Protein AF-A0A6N2KSU6-F1 (afdb_monomer_lite)

Organism: Salix viminalis (NCBI:txid40686)

Sequence (439 aa):
MDQQAALVNHYRCDRRKLLEFLLSSGLIKELRTPSGPTNSLSNLDFDSISADYIINCVESGGVVDVTEATCKYSDESAYPVTIHSQTRSSYFLVSDPESAGSPPRRAPPPLYAKQAVDASCSSSQVDSVFVEKAAASGDDCGPGYEPATNSPPRPLGNSEFPFPSLGLPSLKTGLSDDDLRESAYELLLASMFFSGVEANSVEDRRKEKTSKFLSGLKSKRDKMQSQSQFVGRKSELMDTVRVQMQISEAMDACTRRNLMQLAARKMSGQIDLTHIALGLLNGTFKSDFPNERSYMQWKSRQANILEELLCSATDTTTEHLTIRNYVAKIRDEKEWDTVMSASERVAVVASIRQVAVKLSSLPTQFGIQGETFYWTAIYHVNIRLYQKLLFGLFDVLDEDQLIEEADEVLQLIKLTWSTLGVTEKMHDALYGWVLFQQT

pLDDT: mean 72.58, std 22.6, range [23.14, 97.56]

Secondary structure (DSSP, 8-state):
-HHHHHHHHHHHHHHHHHHHHHHHTT--SEEEETTEE----TT--GGGS-HHHHHHHHHHTSEEEHHHHHHHHHHHHHS-EEEE-SS-EEEE----TTTSPPPP-PPPPP----------------------------------------PPPP---S-SS------PPPPSS---HHHHHHHHHHHHHHHHHHTTSSTTTTHHHHHTTT--S-------SHHHHHHHHHHHHHHHHHHHHHHHTT--HHHHHHHHHHHHHHHHT---S---HHHHHHHHHHH--GGGSSSHHHHHHHHHHHHHHHHHHHHHH---HHHHHHHHHHHHHHH-HIIIIIIS-HHHHHHHHHHHHHHHHHHHTSPPSS--TT--HHHHHTHHHHHHHHHHHHHTTEETTEEEEE-TTHHHHHHHHGGGHHHHT--HHHHHHHHHHHHHHH-

InterPro domains:
  IPR008528 Protein unc-13 homologue [PTHR31280] (16-438)

Radius of gyration: 34.03 Å; chains: 1; bounding box: 92×78×72 Å

Structure (mmCIF, N/CA/C/O backbone):
data_AF-A0A6N2KSU6-F1
#
_entry.id   AF-A0A6N2KSU6-F1
#
loop_
_atom_site.group_PDB
_atom_site.id
_atom_site.type_symbol
_atom_site.label_atom_id
_atom_site.label_alt_id
_atom_site.label_comp_id
_atom_site.label_asym_id
_atom_site.label_entity_id
_atom_site.label_seq_id
_atom_site.pdbx_PDB_ins_code
_atom_site.Cartn_x
_atom_site.Cartn_y
_atom_site.Cartn_z
_atom_site.occupancy
_atom_site.B_iso_or_equiv
_atom_site.auth_seq_id
_atom_site.auth_comp_id
_atom_site.auth_asym_id
_atom_site.auth_atom_id
_atom_site.pdbx_PDB_model_num
ATOM 1 N N . MET A 1 1 ? -28.774 -39.267 -5.622 1.00 45.94 1 MET A N 1
ATOM 2 C CA . MET A 1 1 ? -30.240 -39.084 -5.451 1.00 45.94 1 MET A CA 1
ATOM 3 C C . MET A 1 1 ? -30.898 -40.180 -4.609 1.00 45.94 1 MET A C 1
ATOM 5 O O . MET A 1 1 ? -31.450 -39.838 -3.571 1.00 45.94 1 MET A O 1
ATOM 9 N N . ASP A 1 2 ? -30.814 -41.468 -4.967 1.00 49.03 2 ASP A N 1
ATOM 10 C CA . ASP A 1 2 ? -31.544 -42.536 -4.239 1.00 49.03 2 ASP A CA 1
ATOM 11 C C . ASP A 1 2 ? -31.140 -42.690 -2.760 1.00 49.03 2 ASP A C 1
ATOM 13 O O . ASP A 1 2 ? -31.975 -42.965 -1.899 1.00 49.03 2 ASP A O 1
ATOM 17 N N . GLN A 1 3 ? -29.870 -42.442 -2.437 1.00 50.12 3 GLN A N 1
ATOM 18 C CA . GLN A 1 3 ? -29.336 -42.594 -1.080 1.00 50.12 3 GLN A CA 1
ATOM 19 C C . GLN A 1 3 ? -29.749 -41.445 -0.137 1.00 50.12 3 GLN A C 1
ATOM 21 O O . GLN A 1 3 ? -29.985 -41.673 1.047 1.00 50.12 3 GLN A O 1
ATOM 26 N N . GLN A 1 4 ? -29.922 -40.227 -0.665 1.00 49.03 4 GLN A N 1
ATOM 27 C CA . GLN A 1 4 ? -30.378 -39.048 0.087 1.00 49.03 4 GLN A CA 1
ATOM 28 C C . GLN A 1 4 ? -31.886 -39.115 0.366 1.00 49.03 4 GLN A C 1
ATOM 30 O O . GLN A 1 4 ? -32.322 -38.849 1.486 1.00 49.03 4 GLN A O 1
ATOM 35 N N . ALA A 1 5 ? -32.676 -39.575 -0.613 1.00 55.94 5 ALA A N 1
ATOM 36 C CA . ALA A 1 5 ? -34.091 -39.875 -0.410 1.00 55.94 5 ALA A CA 1
ATOM 37 C C . ALA A 1 5 ? -34.287 -40.967 0.658 1.00 55.94 5 ALA A C 1
ATOM 39 O O . ALA A 1 5 ? -35.180 -40.853 1.496 1.00 55.94 5 ALA A O 1
ATOM 40 N N . ALA A 1 6 ? -33.425 -41.990 0.686 1.00 62.75 6 ALA A N 1
ATOM 41 C CA . ALA A 1 6 ? -33.467 -43.034 1.709 1.00 62.75 6 ALA A CA 1
ATOM 42 C C . ALA A 1 6 ? -33.189 -42.492 3.123 1.00 62.75 6 ALA A C 1
ATOM 44 O O . ALA A 1 6 ? -33.878 -42.874 4.067 1.00 62.75 6 ALA A O 1
ATOM 45 N N . LEU A 1 7 ? -32.231 -41.573 3.266 1.00 62.19 7 LEU A N 1
ATOM 46 C CA . LEU A 1 7 ? -31.829 -41.005 4.557 1.00 62.19 7 LEU A CA 1
ATOM 47 C C . LEU A 1 7 ? -32.894 -40.050 5.126 1.00 62.19 7 LEU A C 1
ATOM 49 O O . LEU A 1 7 ? -33.272 -40.165 6.291 1.00 62.19 7 LEU A O 1
ATOM 53 N N . VAL A 1 8 ? -33.467 -39.181 4.286 1.00 63.50 8 VAL A N 1
ATOM 54 C CA . VAL A 1 8 ? -34.602 -38.318 4.668 1.00 63.50 8 VAL A CA 1
ATOM 55 C C . VAL A 1 8 ? -35.825 -39.159 5.037 1.00 63.50 8 VAL A C 1
ATOM 57 O O . VAL A 1 8 ? -36.484 -38.891 6.043 1.00 63.50 8 VAL A O 1
ATOM 60 N N . ASN A 1 9 ? -36.109 -40.218 4.276 1.00 68.19 9 ASN A N 1
ATOM 61 C CA . ASN A 1 9 ? -37.201 -41.132 4.600 1.00 68.19 9 ASN A CA 1
ATOM 62 C C . ASN A 1 9 ? -36.947 -41.892 5.908 1.00 68.19 9 ASN A C 1
ATOM 64 O O . ASN A 1 9 ? -37.893 -42.098 6.666 1.00 68.19 9 ASN A O 1
ATOM 68 N N . HIS A 1 10 ? -35.698 -42.247 6.220 1.00 72.38 10 HIS A N 1
ATOM 69 C CA . HIS A 1 10 ? -35.342 -42.885 7.486 1.00 72.38 10 HIS A CA 1
ATOM 70 C C . HIS A 1 10 ? -35.609 -41.955 8.675 1.00 72.38 10 HIS A C 1
ATOM 72 O O . HIS A 1 10 ? -36.308 -42.344 9.608 1.00 72.38 10 HIS A O 1
ATOM 78 N N . TYR A 1 11 ? -35.155 -40.698 8.605 1.00 72.62 11 TYR A N 1
ATOM 79 C CA . TYR A 1 11 ? -35.441 -39.701 9.642 1.00 72.62 11 TYR A CA 1
ATOM 80 C C . TYR A 1 11 ? -36.940 -39.436 9.807 1.00 72.62 11 TYR A C 1
ATOM 82 O O . TYR A 1 11 ? -37.430 -39.368 10.934 1.00 72.62 11 TYR A O 1
ATOM 90 N N . ARG A 1 12 ? -37.696 -39.348 8.703 1.00 75.88 12 ARG A N 1
ATOM 91 C CA . ARG A 1 12 ? -39.164 -39.231 8.758 1.00 75.88 12 ARG A CA 1
ATOM 92 C C . ARG A 1 12 ? -39.805 -40.434 9.453 1.00 75.88 12 ARG A C 1
ATOM 94 O O . ARG A 1 12 ? -40.679 -40.244 10.295 1.00 75.88 12 ARG A O 1
ATOM 101 N N . CYS A 1 13 ? -39.358 -41.652 9.141 1.00 77.25 13 CYS A N 1
ATOM 102 C CA . CYS A 1 13 ? -39.855 -42.872 9.779 1.00 77.25 13 CYS A CA 1
ATOM 103 C C . CYS A 1 13 ? -39.557 -42.899 11.281 1.00 77.25 13 CYS A C 1
ATOM 105 O O . CYS A 1 13 ? -40.440 -43.223 12.072 1.00 77.25 13 CYS A O 1
ATOM 107 N N . ASP A 1 14 ? -38.336 -42.555 11.686 1.00 80.06 14 ASP A N 1
ATOM 108 C CA . ASP A 1 14 ? -37.937 -42.590 13.094 1.00 80.06 14 ASP A CA 1
ATOM 109 C C . ASP A 1 14 ? -38.629 -41.506 13.917 1.00 80.06 14 ASP A C 1
ATOM 111 O O . ASP A 1 14 ? -39.099 -41.777 15.022 1.00 80.06 14 ASP A O 1
ATOM 115 N N . ARG A 1 15 ? -38.798 -40.307 13.348 1.00 83.06 15 ARG A N 1
ATOM 116 C CA . ARG A 1 15 ? -39.585 -39.241 13.973 1.00 83.06 15 ARG A CA 1
ATOM 117 C C . ARG A 1 15 ? -41.037 -39.662 14.179 1.00 83.06 15 ARG A C 1
ATOM 119 O O . ARG A 1 15 ? -41.588 -39.438 15.253 1.00 83.06 15 ARG A O 1
ATOM 126 N N . ARG A 1 16 ? -41.648 -40.319 13.187 1.00 81.69 16 ARG A N 1
ATOM 127 C CA . ARG A 1 16 ? -43.014 -40.845 13.309 1.00 81.69 16 ARG A CA 1
ATOM 128 C C . ARG A 1 16 ? -43.117 -41.886 14.424 1.00 81.69 16 ARG A C 1
ATOM 130 O O . ARG A 1 16 ? -44.005 -41.773 15.258 1.00 81.69 16 ARG A O 1
ATOM 137 N N . LYS A 1 17 ? -42.176 -42.833 14.498 1.00 83.69 17 LYS A N 1
ATOM 138 C CA . LYS A 1 17 ? -42.127 -43.828 15.585 1.00 83.69 17 LYS A CA 1
ATOM 139 C C . LYS A 1 17 ? -41.981 -43.178 16.960 1.00 83.69 17 LYS A C 1
ATOM 141 O O . LYS A 1 17 ? -42.602 -43.636 17.913 1.00 83.69 17 LYS A O 1
ATOM 146 N N . LEU A 1 18 ? -41.174 -42.120 17.074 1.00 84.25 18 LEU A N 1
ATOM 147 C CA . LEU A 1 18 ? -41.025 -41.365 18.318 1.00 84.25 18 LEU A CA 1
ATOM 148 C C . LEU A 1 18 ? -42.344 -40.698 18.723 1.00 84.25 18 LEU A C 1
ATOM 150 O O . LEU A 1 18 ? -42.761 -40.825 19.870 1.00 84.25 18 LEU A O 1
ATOM 154 N N . LEU A 1 19 ? -43.015 -40.023 17.789 1.00 84.19 19 LEU A N 1
ATOM 155 C CA . LEU A 1 19 ? -44.306 -39.381 18.040 1.00 84.19 19 LEU A CA 1
ATOM 156 C C . LEU A 1 19 ? -45.384 -40.399 18.425 1.00 84.19 19 LEU A C 1
ATOM 158 O O . LEU A 1 19 ? -46.095 -40.196 19.408 1.00 84.19 19 LEU A O 1
ATOM 162 N N . GLU A 1 20 ? -45.461 -41.519 17.706 1.00 83.88 20 GLU A N 1
ATOM 163 C CA . GLU A 1 20 ? -46.354 -42.635 18.028 1.00 83.88 20 GLU A CA 1
ATOM 164 C C . GLU A 1 20 ? -46.073 -43.190 19.427 1.00 83.88 20 GLU A C 1
ATOM 166 O O . GLU A 1 20 ? -47.009 -43.417 20.197 1.00 83.88 20 GLU A O 1
ATOM 171 N N . PHE A 1 21 ? -44.798 -43.363 19.788 1.00 84.81 21 PHE A N 1
ATOM 172 C CA . PHE A 1 21 ? -44.399 -43.809 21.119 1.00 84.81 21 PHE A CA 1
ATOM 173 C C . PHE A 1 21 ? -44.817 -42.806 22.197 1.00 84.81 21 PHE A C 1
ATOM 175 O O . PHE A 1 21 ? -45.476 -43.196 23.157 1.00 84.81 21 PHE A O 1
ATOM 182 N N . LEU A 1 22 ? -44.499 -41.519 22.036 1.00 83.50 22 LEU A N 1
ATOM 183 C CA . LEU A 1 22 ? -44.833 -40.479 23.013 1.00 83.50 22 LEU A CA 1
ATOM 184 C C . LEU A 1 22 ? -46.347 -40.362 23.216 1.00 83.50 22 LEU A C 1
ATOM 186 O O . LEU A 1 22 ? -46.812 -40.322 24.355 1.00 83.50 22 LEU A O 1
ATOM 190 N N . LEU A 1 23 ? -47.123 -40.412 22.135 1.00 77.56 23 LEU A N 1
ATOM 191 C CA . LEU A 1 23 ? -48.584 -40.350 22.182 1.00 77.56 23 LEU A CA 1
ATOM 192 C C . LEU A 1 23 ? -49.235 -41.624 22.733 1.00 77.56 23 LEU A C 1
ATOM 194 O O . LEU A 1 23 ? -50.285 -41.541 23.366 1.00 77.56 23 LEU A O 1
ATOM 198 N N . SER A 1 24 ? -48.594 -42.783 22.571 1.00 78.50 24 SER A N 1
ATOM 199 C CA . SER A 1 24 ? -49.083 -44.067 23.098 1.00 78.50 24 SER A CA 1
ATOM 200 C C . SER A 1 24 ? -48.569 -44.393 24.507 1.00 78.50 24 SER A C 1
ATOM 202 O O . SER A 1 24 ? -49.090 -45.296 25.158 1.00 78.50 24 SER A O 1
ATOM 204 N N . SER A 1 25 ? -47.558 -43.672 24.999 1.00 77.38 25 SER A N 1
ATOM 205 C CA . SER A 1 25 ? -46.876 -43.941 26.277 1.00 77.38 25 SER A CA 1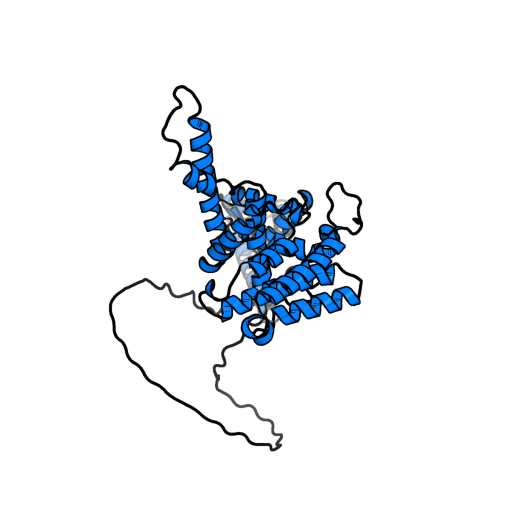
ATOM 206 C C . SER A 1 25 ? -47.703 -43.618 27.530 1.00 77.38 25 SER A C 1
ATOM 208 O O . SER A 1 25 ? -47.255 -43.874 28.646 1.00 77.38 25 SER A O 1
ATOM 210 N N . GLY A 1 26 ? -48.898 -43.037 27.372 1.00 74.81 26 GLY A N 1
ATOM 211 C CA . GLY A 1 26 ? -49.745 -42.593 28.486 1.00 74.81 26 GLY A CA 1
ATOM 212 C C . GLY A 1 26 ? -49.208 -41.365 29.233 1.00 74.81 26 GLY A C 1
ATOM 213 O O . GLY A 1 26 ? -49.775 -40.975 30.252 1.00 74.81 26 GLY A O 1
ATOM 214 N N . LEU A 1 27 ? -48.130 -40.746 28.735 1.00 78.75 27 LEU A N 1
ATOM 215 C CA . LEU A 1 27 ? -47.548 -39.519 29.289 1.00 78.75 27 LEU A CA 1
ATOM 216 C C . LEU A 1 27 ? -48.393 -38.273 28.977 1.00 78.75 27 LEU A C 1
ATOM 218 O O . LEU A 1 27 ? -48.313 -37.269 29.686 1.00 78.75 27 LEU A O 1
ATOM 222 N N . ILE A 1 28 ? -49.231 -38.348 27.942 1.00 80.88 28 ILE A N 1
ATOM 223 C CA . ILE A 1 28 ? -50.146 -37.282 27.536 1.00 80.88 28 ILE A CA 1
ATOM 224 C C . ILE A 1 28 ? -51.502 -37.531 28.192 1.00 80.88 28 ILE A C 1
ATOM 226 O O . ILE A 1 28 ? -52.158 -38.543 27.953 1.00 80.88 28 ILE A O 1
ATOM 230 N N . LYS A 1 29 ? -51.896 -36.600 29.058 1.00 77.50 29 LYS A N 1
ATOM 231 C CA . LYS A 1 29 ? -53.121 -36.640 29.862 1.00 77.50 29 LYS A CA 1
ATOM 232 C C . LYS A 1 29 ? -54.324 -36.073 29.119 1.00 77.50 29 LYS A C 1
ATOM 234 O O . LYS A 1 29 ? -55.444 -36.499 29.376 1.00 77.50 29 LYS A O 1
ATOM 239 N N . GLU A 1 30 ? -54.102 -35.108 28.229 1.00 79.62 30 GLU A N 1
ATOM 240 C CA . GLU A 1 30 ? -55.163 -34.451 27.467 1.00 79.62 30 GLU A CA 1
ATOM 241 C C . GLU A 1 30 ? -54.651 -34.061 26.077 1.00 79.62 30 GLU A C 1
ATOM 243 O O . GLU A 1 30 ? -53.616 -33.408 25.953 1.00 79.62 30 GLU A O 1
ATOM 248 N N . LEU A 1 31 ? -55.393 -34.440 25.035 1.00 80.44 31 LEU A N 1
ATOM 249 C CA . LEU A 1 31 ? -55.102 -34.090 23.647 1.00 80.44 31 LEU A CA 1
ATOM 250 C C . LEU A 1 31 ? -56.243 -33.232 23.088 1.00 80.44 31 LEU A C 1
ATOM 252 O O . LEU A 1 31 ? -57.390 -33.683 23.008 1.00 80.44 31 LEU A O 1
ATOM 256 N N . ARG A 1 32 ? -55.929 -31.997 22.690 1.00 82.31 32 ARG A N 1
ATOM 257 C CA . ARG A 1 32 ? -56.879 -31.036 22.116 1.00 82.31 32 ARG A CA 1
ATOM 258 C C . ARG A 1 32 ? -56.727 -30.973 20.603 1.00 82.31 32 ARG A C 1
ATOM 260 O O . ARG A 1 32 ? -55.638 -30.746 20.085 1.00 82.31 32 ARG A O 1
ATOM 267 N N . THR A 1 33 ? -57.839 -31.159 19.901 1.00 78.31 33 THR A N 1
ATOM 268 C CA . THR A 1 33 ? -57.941 -30.994 18.444 1.00 78.31 33 THR A CA 1
ATOM 269 C C . THR A 1 33 ? -58.868 -29.816 18.121 1.00 78.31 33 THR A C 1
ATOM 271 O O . THR A 1 33 ? -59.655 -29.423 18.988 1.00 78.31 33 THR A O 1
ATOM 274 N N . PRO A 1 34 ? -58.865 -29.279 16.882 1.00 67.50 34 PRO A N 1
ATOM 275 C CA . PRO A 1 34 ? -59.821 -28.244 16.458 1.00 67.50 34 PRO A CA 1
ATOM 276 C C . PRO A 1 34 ? -61.291 -28.616 16.713 1.00 67.50 34 PRO A C 1
ATOM 278 O O . PRO A 1 34 ? -62.146 -27.754 16.888 1.00 67.50 34 PRO A O 1
ATOM 281 N N . SER A 1 35 ? -61.577 -29.918 16.728 1.00 68.69 35 SER A N 1
ATOM 282 C CA . SER A 1 35 ? -62.885 -30.537 16.956 1.00 68.69 35 SER A CA 1
ATOM 283 C C . SER A 1 35 ? -63.217 -30.807 18.435 1.00 68.69 35 SER A C 1
ATOM 285 O O . SER A 1 35 ? -64.303 -31.308 18.723 1.00 68.69 35 SER A O 1
ATOM 287 N N . GLY A 1 36 ? -62.318 -30.479 19.370 1.00 67.75 36 GLY A N 1
ATOM 288 C CA . GLY A 1 36 ? -62.462 -30.715 20.811 1.00 67.75 36 GLY A CA 1
ATOM 289 C C . GLY A 1 36 ? -61.440 -31.712 21.384 1.00 67.75 36 GLY A C 1
ATOM 290 O O . GLY A 1 36 ? -60.559 -32.191 20.661 1.00 67.75 36 GLY A O 1
ATOM 291 N N . PRO A 1 37 ? -61.512 -32.018 22.693 1.00 68.56 37 PRO A N 1
ATOM 292 C CA . PRO A 1 37 ? -60.625 -32.986 23.332 1.00 68.56 37 PRO A CA 1
ATOM 293 C C . PRO A 1 37 ? -60.943 -34.408 22.855 1.00 68.56 37 PRO A C 1
ATOM 295 O O . PRO A 1 37 ? -62.093 -34.847 22.895 1.00 68.56 37 PRO A O 1
ATOM 298 N N . THR A 1 38 ? -59.927 -35.137 22.395 1.00 68.81 38 THR A N 1
ATOM 299 C CA . THR A 1 38 ? -60.092 -36.489 21.840 1.00 68.81 38 THR A CA 1
ATOM 300 C C . THR A 1 38 ? -58.966 -37.402 22.290 1.00 68.81 38 THR A C 1
ATOM 302 O O . THR A 1 38 ? -57.811 -37.017 22.207 1.00 68.81 38 THR A O 1
ATOM 305 N N . ASN A 1 39 ? -59.273 -38.650 22.645 1.00 64.56 39 ASN A N 1
ATOM 306 C CA . ASN A 1 39 ? -58.255 -39.657 22.981 1.00 64.56 39 ASN A CA 1
ATOM 307 C C . ASN A 1 39 ? -57.840 -40.518 21.772 1.00 64.56 39 ASN A C 1
ATOM 309 O O . ASN A 1 39 ? -57.113 -41.494 21.934 1.00 64.56 39 ASN A O 1
ATOM 313 N N . SER A 1 40 ? -58.346 -40.210 20.569 1.00 65.25 40 SER A N 1
ATOM 314 C CA . SER A 1 40 ? -58.080 -41.000 19.363 1.00 65.25 40 SER A CA 1
ATOM 315 C C . SER A 1 40 ? -56.935 -40.399 18.558 1.00 65.25 40 SER A C 1
ATOM 317 O O . SER A 1 40 ? -57.040 -39.281 18.061 1.00 65.25 40 SER A O 1
ATOM 319 N N . LEU A 1 41 ? -55.869 -41.179 18.385 1.00 65.31 41 LEU A N 1
ATOM 320 C CA . LEU A 1 41 ? -54.667 -40.806 17.631 1.00 65.31 41 LEU A CA 1
ATOM 321 C C . LEU A 1 41 ? -54.804 -41.040 16.116 1.00 65.31 41 LEU A C 1
ATOM 323 O O . LEU A 1 41 ? -53.936 -40.643 15.348 1.00 65.31 41 LEU A O 1
ATOM 327 N N . SER A 1 42 ? -55.895 -41.674 15.674 1.00 65.81 42 SER A N 1
ATOM 328 C CA . SER A 1 42 ? -56.079 -42.156 14.296 1.00 65.81 42 SER A CA 1
ATOM 329 C C . SER A 1 42 ? -56.203 -41.063 13.229 1.00 65.81 42 SER A C 1
ATOM 331 O O . SER A 1 42 ? -56.095 -41.368 12.047 1.00 65.81 42 SER A O 1
ATOM 333 N N . ASN A 1 43 ? -56.468 -39.815 13.627 1.00 65.50 43 ASN A N 1
ATOM 334 C CA . ASN A 1 43 ? -56.760 -38.708 12.709 1.00 65.50 43 ASN A CA 1
ATOM 335 C C . ASN A 1 43 ? -55.633 -37.662 12.645 1.00 65.50 43 ASN A C 1
ATOM 337 O O . ASN A 1 43 ? -55.838 -36.589 12.081 1.00 65.50 43 ASN A O 1
ATOM 341 N N . LEU A 1 44 ? -54.477 -37.937 13.255 1.00 74.56 44 LEU A N 1
ATOM 342 C CA . LEU A 1 44 ? -53.358 -37.000 13.320 1.00 74.56 44 LEU A CA 1
ATOM 343 C C . LEU A 1 44 ? -52.354 -37.265 12.201 1.00 74.56 44 LEU A C 1
ATOM 345 O O . LEU A 1 44 ? -51.909 -38.396 12.013 1.00 74.56 44 LEU A O 1
ATOM 349 N N . ASP A 1 45 ? -51.961 -36.206 11.496 1.00 80.69 45 ASP A N 1
ATOM 350 C CA . ASP A 1 45 ? -50.835 -36.263 10.570 1.00 80.69 45 ASP A CA 1
ATOM 351 C C . ASP A 1 45 ? -49.524 -36.039 11.333 1.00 80.69 45 ASP A C 1
ATOM 353 O O . ASP A 1 45 ? -49.122 -34.911 11.613 1.00 80.69 45 ASP A O 1
ATOM 357 N N . PHE A 1 46 ? -48.841 -37.128 11.690 1.00 81.12 46 PHE A N 1
ATOM 358 C CA . PHE A 1 46 ? -47.548 -37.060 12.380 1.00 81.12 46 PHE A CA 1
ATOM 359 C C . PHE A 1 46 ? -46.458 -36.370 11.556 1.00 81.12 46 PHE A C 1
ATOM 361 O O . PHE A 1 46 ? -45.454 -35.937 12.125 1.00 81.12 46 PHE A O 1
ATOM 368 N N . ASP A 1 47 ? -46.631 -36.242 10.238 1.00 80.12 47 ASP A N 1
ATOM 369 C CA . ASP A 1 47 ? -45.646 -35.567 9.401 1.00 80.12 47 ASP A CA 1
ATOM 370 C C . ASP A 1 47 ? -45.705 -34.041 9.548 1.00 80.12 47 ASP A C 1
ATOM 372 O O . ASP A 1 47 ? -44.705 -33.383 9.265 1.00 80.12 47 ASP A O 1
ATOM 376 N N . SER A 1 48 ? -46.800 -33.480 10.065 1.00 83.06 48 SER A N 1
ATOM 377 C CA . SER A 1 48 ? -46.974 -32.034 10.242 1.00 83.06 48 SER A CA 1
ATOM 378 C C . SER A 1 48 ? -46.894 -31.566 11.699 1.00 83.06 48 SER A C 1
ATOM 380 O O . SER A 1 48 ? -47.267 -30.437 11.993 1.00 83.06 48 SER A O 1
ATOM 382 N N . ILE A 1 49 ? -46.458 -32.420 12.626 1.00 86.31 49 ILE A N 1
ATOM 383 C CA . ILE A 1 49 ? -46.485 -32.152 14.073 1.00 86.31 49 ILE A CA 1
ATOM 384 C C . ILE A 1 49 ? -45.059 -31.992 14.612 1.00 86.31 49 ILE A C 1
ATOM 386 O O . ILE A 1 49 ? -44.185 -32.786 14.270 1.00 86.31 49 ILE A O 1
ATOM 390 N N . SER A 1 50 ? -44.808 -30.996 15.471 1.00 85.88 50 SER A N 1
ATOM 391 C CA . SER A 1 50 ? -43.487 -30.789 16.088 1.00 85.88 50 SER A CA 1
ATOM 392 C C . SER A 1 50 ? -43.252 -31.804 17.208 1.00 85.88 50 SER A C 1
ATOM 394 O O . SER A 1 50 ? -44.070 -31.951 18.121 1.00 85.88 50 SER A O 1
ATOM 396 N N . ALA A 1 51 ? -42.123 -32.515 17.135 1.00 86.44 51 ALA A N 1
ATOM 397 C CA . ALA A 1 51 ? -41.719 -33.461 18.172 1.00 86.44 51 ALA A CA 1
ATOM 398 C C . ALA A 1 51 ? -41.243 -32.734 19.435 1.00 86.44 51 ALA A C 1
ATOM 400 O O . ALA A 1 51 ? -41.599 -33.149 20.537 1.00 86.44 51 ALA A O 1
ATOM 401 N N . ASP A 1 52 ? -40.526 -31.621 19.276 1.00 84.94 52 ASP A N 1
ATOM 402 C CA . ASP A 1 52 ? -40.003 -30.827 20.389 1.00 84.94 52 ASP A CA 1
ATOM 403 C C . ASP A 1 52 ? -41.134 -30.188 21.199 1.00 84.94 52 ASP A C 1
ATOM 405 O O . ASP A 1 52 ? -41.116 -30.217 22.431 1.00 84.94 52 ASP A O 1
ATOM 409 N N . TYR A 1 53 ? -42.181 -29.694 20.527 1.00 86.94 53 TYR A N 1
ATOM 410 C CA . TYR A 1 53 ? -43.383 -29.215 21.210 1.00 86.94 53 TYR A CA 1
ATOM 411 C C . TYR A 1 53 ? -44.041 -30.319 22.051 1.00 86.94 53 TYR A C 1
ATOM 413 O O . TYR A 1 53 ? -44.367 -30.096 23.215 1.00 86.94 53 TYR A O 1
ATOM 421 N N . ILE A 1 54 ? -44.187 -31.531 21.503 1.00 86.25 54 ILE A N 1
ATOM 422 C CA . ILE A 1 54 ? -44.794 -32.651 22.236 1.00 86.25 54 ILE A CA 1
ATOM 423 C C . ILE A 1 54 ? -43.946 -33.058 23.444 1.00 86.25 54 ILE A C 1
ATOM 425 O O . ILE A 1 54 ? -44.504 -33.305 24.513 1.00 86.25 54 ILE A O 1
ATOM 429 N N . ILE A 1 55 ? -42.620 -33.097 23.306 1.00 86.44 55 ILE A N 1
ATOM 430 C CA . ILE A 1 55 ? -41.708 -33.397 24.418 1.00 86.44 55 ILE A CA 1
ATOM 431 C C . ILE A 1 55 ? -41.858 -32.342 25.524 1.00 86.44 55 ILE A C 1
ATOM 433 O O . ILE A 1 55 ? -42.070 -32.699 26.682 1.00 86.44 55 ILE A O 1
ATOM 437 N N . ASN A 1 56 ? -41.880 -31.055 25.169 1.00 86.31 56 ASN A N 1
ATOM 438 C CA . ASN A 1 56 ? -42.095 -29.966 26.127 1.00 86.31 56 ASN A CA 1
ATOM 439 C C . ASN A 1 56 ? -43.467 -30.054 26.819 1.00 86.31 56 ASN A C 1
ATOM 441 O O . ASN A 1 56 ? -43.585 -29.801 28.021 1.00 86.31 56 ASN A O 1
ATOM 445 N N . CYS A 1 57 ? -44.521 -30.442 26.098 1.00 86.25 57 CYS A N 1
ATOM 446 C CA . CYS A 1 57 ? -45.841 -30.686 26.681 1.00 86.25 57 CYS A CA 1
ATOM 447 C C . CYS A 1 57 ? -45.826 -31.857 27.668 1.00 86.25 57 CYS A C 1
ATOM 449 O O . CYS A 1 57 ? -46.466 -31.781 28.717 1.00 86.25 57 CYS A O 1
ATOM 451 N N . VAL A 1 58 ? -45.089 -32.930 27.368 1.00 85.69 58 VAL A N 1
ATOM 452 C CA . VAL A 1 58 ? -44.912 -34.064 28.285 1.00 85.69 58 VAL A CA 1
ATOM 453 C C . VAL A 1 58 ? -44.212 -33.617 29.573 1.00 85.69 58 VAL A C 1
ATOM 455 O O . VAL A 1 58 ? -44.670 -33.972 30.659 1.00 85.69 58 VAL A O 1
ATOM 458 N N . GLU A 1 59 ? -43.177 -32.780 29.478 1.00 83.81 59 GLU A N 1
ATOM 459 C CA . GLU A 1 59 ? -42.469 -32.234 30.646 1.00 83.81 59 GLU A CA 1
ATOM 460 C C . GLU A 1 59 ? -43.329 -31.270 31.480 1.00 83.81 59 GLU A C 1
ATOM 462 O O . GLU A 1 59 ? -43.263 -31.272 32.710 1.00 83.81 59 GLU A O 1
ATOM 467 N N . SER A 1 60 ? -44.174 -30.467 30.827 1.00 82.81 60 SER A N 1
ATOM 468 C CA . SER A 1 60 ? -44.962 -29.401 31.465 1.00 82.81 60 SER A CA 1
ATOM 469 C C . SER A 1 60 ? -46.344 -29.827 31.981 1.00 82.81 60 SER A C 1
ATOM 471 O O . SER A 1 60 ? -47.043 -29.018 32.595 1.00 82.81 60 SER A O 1
ATOM 473 N N . GLY A 1 61 ? -46.744 -31.094 31.810 1.00 78.56 61 GLY A N 1
ATOM 474 C CA . GLY A 1 61 ? -47.953 -31.636 32.449 1.00 78.56 61 GLY A CA 1
ATOM 475 C C . GLY A 1 61 ? -48.822 -32.558 31.596 1.00 78.56 61 GLY A C 1
ATOM 476 O O . GLY A 1 61 ? -49.828 -33.056 32.107 1.00 78.56 61 GLY A O 1
ATOM 477 N N . GLY A 1 62 ? -48.433 -32.822 30.349 1.00 79.00 62 GLY A N 1
ATOM 478 C CA . GLY A 1 62 ? -49.065 -33.786 29.449 1.00 79.00 62 GLY A CA 1
ATOM 479 C C . GLY A 1 62 ? -50.310 -33.269 28.726 1.00 79.00 62 GLY A C 1
ATOM 480 O O . GLY A 1 62 ? -51.124 -34.083 28.302 1.00 79.00 62 GLY A O 1
ATOM 481 N N . VAL A 1 63 ? -50.501 -31.952 28.606 1.00 84.75 63 VAL A N 1
ATOM 482 C CA . VAL A 1 63 ? -51.577 -31.364 27.787 1.00 84.75 63 VAL A CA 1
ATOM 483 C C . VAL A 1 63 ? -50.991 -30.964 26.438 1.00 84.75 63 VAL A C 1
ATOM 485 O O . VAL A 1 63 ? -50.065 -30.160 26.394 1.00 84.75 63 VAL A O 1
ATOM 488 N N . VAL A 1 64 ? -51.517 -31.526 25.351 1.00 84.62 64 VAL A N 1
ATOM 489 C CA . VAL A 1 64 ? -51.030 -31.288 23.984 1.00 84.62 64 VAL A CA 1
ATOM 490 C C . VAL A 1 64 ? -52.134 -30.657 23.146 1.00 84.62 64 VAL A C 1
ATOM 492 O O . VAL A 1 64 ? -53.209 -31.241 22.998 1.00 84.62 64 VAL A O 1
ATOM 495 N N . ASP A 1 65 ? -51.863 -29.489 22.564 1.00 86.00 65 ASP A N 1
ATOM 496 C CA . ASP A 1 65 ? -52.702 -28.889 21.529 1.00 86.00 65 ASP A CA 1
ATOM 497 C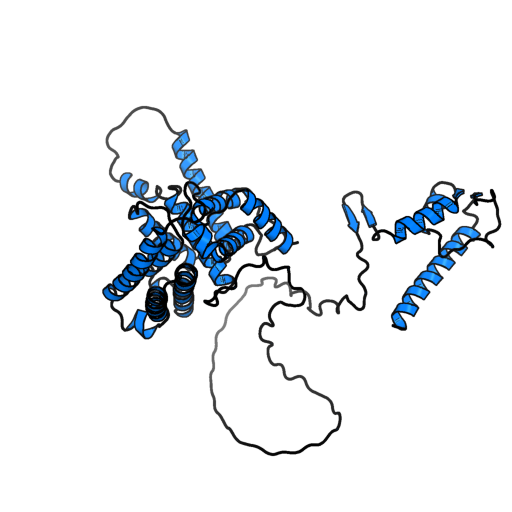 C . ASP A 1 65 ? -52.127 -29.194 20.143 1.00 86.00 65 ASP A C 1
ATOM 499 O O . ASP A 1 65 ? -51.012 -28.804 19.798 1.00 86.00 65 ASP A O 1
ATOM 503 N N . VAL A 1 66 ? -52.901 -29.912 19.331 1.00 85.00 66 VAL A N 1
ATOM 504 C CA . VAL A 1 66 ? -52.485 -30.332 17.988 1.00 85.00 66 VAL A CA 1
ATOM 505 C C . VAL A 1 66 ? -52.330 -29.137 17.046 1.00 85.00 66 VAL A C 1
ATOM 507 O O . VAL A 1 66 ? -51.473 -29.158 16.160 1.00 85.00 66 VAL A O 1
ATOM 510 N N . THR A 1 67 ? -53.133 -28.085 17.223 1.00 83.88 67 THR A N 1
ATOM 511 C CA . THR A 1 67 ? -53.053 -26.888 16.374 1.00 83.88 67 THR A CA 1
ATOM 512 C C . THR A 1 67 ? -51.779 -26.106 16.645 1.00 83.88 67 THR A C 1
ATOM 514 O O . THR A 1 67 ? -51.084 -25.714 15.707 1.00 83.88 67 THR A O 1
ATOM 517 N N . GLU A 1 68 ? -51.417 -25.966 17.919 1.00 86.12 68 GLU A N 1
ATOM 518 C CA . GLU A 1 68 ? -50.170 -25.329 18.329 1.00 86.12 68 GLU A CA 1
ATOM 519 C C . GLU A 1 68 ? -48.957 -26.168 17.905 1.00 86.12 68 GLU A C 1
ATOM 521 O O . GLU A 1 68 ? -48.005 -25.624 17.346 1.00 86.12 68 GLU A O 1
ATOM 526 N N . ALA A 1 69 ? -49.028 -27.497 18.047 1.00 85.56 69 ALA A N 1
ATOM 527 C CA . ALA A 1 69 ? -47.975 -28.410 17.600 1.00 85.56 69 ALA A CA 1
ATOM 528 C C . ALA A 1 69 ? -47.712 -28.333 16.084 1.00 85.56 69 ALA A C 1
ATOM 530 O O . ALA A 1 69 ? -46.568 -28.454 15.642 1.00 85.56 69 ALA A O 1
ATOM 531 N N . THR A 1 70 ? -48.766 -28.122 15.288 1.00 86.00 70 THR A N 1
ATOM 532 C CA . THR A 1 70 ? -48.679 -27.976 13.824 1.00 86.00 70 THR A CA 1
ATOM 533 C C . THR A 1 70 ? -48.123 -26.609 13.423 1.00 86.00 70 THR A C 1
ATOM 535 O O . THR A 1 70 ? -47.308 -26.500 12.503 1.00 86.00 70 THR A O 1
ATOM 538 N N . CYS A 1 71 ? -48.528 -25.558 14.140 1.00 84.94 71 CYS A N 1
ATOM 539 C CA . CYS A 1 71 ? -47.995 -24.211 13.952 1.00 84.94 71 CYS A CA 1
ATOM 540 C C . CYS A 1 71 ? -46.488 -24.182 14.250 1.00 84.94 71 CYS A C 1
ATOM 542 O O . CYS A 1 71 ? -45.701 -23.751 13.413 1.00 84.94 71 CYS A O 1
ATOM 544 N N . LYS A 1 72 ? -46.074 -24.770 15.381 1.00 84.38 72 LYS A N 1
ATOM 545 C CA . LYS A 1 72 ? -44.665 -24.888 15.779 1.00 84.38 72 LYS A CA 1
ATOM 546 C C . LYS A 1 72 ? -43.820 -25.664 14.782 1.00 84.38 72 LYS A C 1
ATOM 548 O O . LYS A 1 72 ? -42.723 -25.227 14.472 1.00 84.38 72 LYS A O 1
ATOM 553 N N . TYR A 1 73 ? -44.341 -26.760 14.233 1.00 84.81 73 TYR A N 1
ATOM 554 C CA . TYR A 1 73 ? -43.648 -27.495 13.175 1.00 84.81 73 TYR A CA 1
ATOM 555 C C . TYR A 1 73 ? -43.419 -26.637 11.929 1.00 84.81 73 TYR A C 1
ATOM 557 O O . TYR A 1 73 ? -42.344 -26.665 11.334 1.00 84.81 73 TYR A O 1
ATOM 565 N N . SER A 1 74 ? -44.434 -25.863 11.541 1.00 82.12 74 SER A N 1
ATOM 566 C CA . SER A 1 74 ? -44.348 -24.968 10.387 1.00 82.12 74 SER A CA 1
ATOM 567 C C . SER A 1 74 ? -43.315 -23.865 10.630 1.00 82.12 74 SER A C 1
ATOM 569 O O . SER A 1 74 ? -42.471 -23.635 9.765 1.00 82.12 74 SER A O 1
ATOM 571 N N . ASP A 1 75 ? -43.313 -23.267 11.823 1.00 80.62 75 ASP A N 1
ATOM 572 C CA . ASP A 1 75 ? -42.314 -22.279 12.242 1.00 80.62 75 ASP A CA 1
ATOM 573 C C . ASP A 1 75 ? -40.896 -22.880 12.268 1.00 80.62 75 ASP A C 1
ATOM 575 O O . ASP A 1 75 ? -39.977 -22.319 11.681 1.00 80.62 75 ASP A O 1
ATOM 579 N N . GLU A 1 76 ? -40.703 -24.054 12.875 1.00 74.62 76 GLU A N 1
ATOM 580 C CA . GLU A 1 76 ? -39.410 -24.757 12.933 1.00 74.62 76 GLU A CA 1
ATOM 581 C C . GLU A 1 76 ? -38.892 -25.139 11.542 1.00 74.62 76 GLU A C 1
ATOM 583 O O . GLU A 1 76 ? -37.695 -25.074 11.287 1.00 74.62 76 GLU A O 1
ATOM 588 N N . SER A 1 77 ? -39.782 -25.502 10.616 1.00 69.81 77 SER A N 1
ATOM 589 C CA . SER A 1 77 ? -39.402 -25.811 9.234 1.00 69.81 77 SER A CA 1
ATOM 590 C C . SER A 1 77 ? -39.040 -24.571 8.407 1.00 69.81 77 SER A C 1
ATOM 592 O O . SER A 1 77 ? -38.358 -24.691 7.389 1.00 69.81 77 SER A O 1
ATOM 594 N N . ALA A 1 78 ? -39.488 -23.384 8.830 1.00 72.06 78 ALA A N 1
ATOM 595 C CA . ALA A 1 78 ? -39.243 -22.122 8.138 1.00 72.06 78 ALA A CA 1
ATOM 596 C C . ALA A 1 78 ? -37.896 -21.478 8.513 1.00 72.06 78 ALA A C 1
ATOM 598 O O . ALA A 1 78 ? -37.425 -20.598 7.787 1.00 72.06 78 ALA A O 1
ATOM 599 N N . TYR A 1 79 ? -37.265 -21.910 9.612 1.00 63.78 79 TYR A N 1
ATOM 600 C CA . TYR A 1 79 ? -36.029 -21.324 10.133 1.00 63.78 79 TYR A CA 1
ATOM 601 C C . TYR A 1 79 ? -34.936 -22.384 10.377 1.00 63.78 79 TYR A C 1
ATOM 603 O O . TYR A 1 79 ? -35.240 -23.539 10.658 1.00 63.78 79 TYR A O 1
ATOM 611 N N . PRO A 1 80 ? -33.640 -22.029 10.273 1.00 61.47 80 PRO A N 1
ATOM 612 C CA . PRO A 1 80 ? -32.545 -22.956 10.566 1.00 61.47 80 PRO A CA 1
ATOM 613 C C . PRO A 1 80 ? -32.607 -23.456 12.013 1.00 61.47 80 PRO A C 1
ATOM 615 O O . PRO A 1 80 ? -32.919 -22.680 12.915 1.00 61.47 80 PRO A O 1
ATOM 618 N N . VAL A 1 81 ? -32.248 -24.722 12.246 1.00 62.34 81 VAL A N 1
ATOM 619 C CA . VAL A 1 81 ? -32.262 -25.322 13.589 1.00 62.34 81 VAL A CA 1
ATOM 620 C C . VAL A 1 81 ? -31.340 -24.534 14.521 1.00 62.34 81 VAL A C 1
ATOM 622 O O . VAL A 1 81 ? -30.130 -24.448 14.294 1.00 62.34 81 VAL A O 1
ATOM 625 N N . THR A 1 82 ? -31.913 -23.973 15.584 1.00 54.91 82 THR A N 1
ATOM 626 C CA . THR A 1 82 ? -31.200 -23.205 16.609 1.00 54.91 82 THR A CA 1
ATOM 627 C C . THR A 1 82 ? -31.110 -23.971 17.916 1.00 54.91 82 THR A C 1
ATOM 629 O O . THR A 1 82 ? -32.134 -24.329 18.491 1.00 54.91 82 THR A O 1
ATOM 632 N N . ILE A 1 83 ? -29.898 -24.147 18.445 1.00 57.12 83 ILE A N 1
ATOM 633 C CA . ILE A 1 83 ? -29.708 -24.553 19.840 1.00 57.12 83 ILE A CA 1
ATOM 634 C C . ILE A 1 83 ? -29.430 -23.293 20.655 1.00 57.12 83 ILE A C 1
ATOM 636 O O . ILE A 1 83 ? -28.427 -22.602 20.468 1.00 57.12 83 ILE A O 1
ATOM 640 N N . HIS A 1 84 ? -30.329 -22.985 21.582 1.00 46.94 84 HIS A N 1
ATOM 641 C CA . HIS A 1 84 ? -30.146 -21.884 22.516 1.00 46.94 84 HIS A CA 1
ATOM 642 C C . HIS A 1 84 ? -29.363 -22.373 23.739 1.00 46.94 84 HIS A C 1
ATOM 644 O O . HIS A 1 84 ? -29.876 -23.145 24.545 1.00 46.94 84 HIS A O 1
ATOM 650 N N . SER A 1 85 ? -28.114 -21.922 23.885 1.00 51.22 85 SER A N 1
ATOM 651 C CA . SER A 1 85 ? -27.336 -22.066 25.121 1.00 51.22 85 SER A CA 1
ATOM 652 C C . SER A 1 85 ? -27.313 -20.740 25.888 1.00 51.22 85 SER A C 1
ATOM 654 O O . SER A 1 85 ? -27.433 -19.673 25.286 1.00 51.22 85 SER A O 1
ATOM 656 N N . GLN A 1 86 ? -27.122 -20.790 27.213 1.00 52.28 86 GLN A N 1
ATOM 657 C CA . GLN A 1 86 ? -27.106 -19.611 28.100 1.00 52.28 86 GLN A CA 1
ATOM 658 C C . GLN A 1 86 ? -26.063 -18.550 27.704 1.00 52.28 86 GLN A C 1
ATOM 660 O O . GLN A 1 86 ? -26.183 -17.397 28.109 1.00 52.28 86 GLN A O 1
ATOM 665 N N . THR A 1 87 ? -25.049 -18.920 26.919 1.00 48.34 87 THR A N 1
ATOM 666 C CA . THR A 1 87 ? -23.954 -18.032 26.501 1.00 48.34 87 THR A CA 1
ATOM 667 C C . THR A 1 87 ? -24.004 -17.621 25.028 1.00 48.34 87 THR A C 1
ATOM 669 O O . THR A 1 87 ? -23.467 -16.568 24.689 1.00 48.34 87 THR A O 1
ATOM 672 N N . ARG A 1 88 ? -24.630 -18.409 24.140 1.00 41.22 88 ARG A N 1
ATOM 673 C CA . ARG A 1 88 ? -24.742 -18.110 22.699 1.00 41.22 88 ARG A CA 1
ATOM 674 C C . ARG A 1 88 ? -25.789 -19.011 22.035 1.00 41.22 88 ARG A C 1
ATOM 676 O O . ARG A 1 88 ? -25.846 -20.204 22.326 1.00 41.22 88 ARG A O 1
ATOM 683 N N . SER A 1 89 ? -26.571 -18.463 21.105 1.00 50.03 89 SER A N 1
ATOM 684 C CA . SER A 1 89 ? -27.398 -19.258 20.183 1.00 50.03 89 SER A CA 1
ATOM 685 C C . SER A 1 89 ? -26.514 -19.817 19.065 1.00 50.03 89 SER A C 1
ATOM 687 O O . SER A 1 89 ? -25.853 -19.038 18.374 1.00 50.03 89 SER A O 1
ATOM 689 N N . SER A 1 90 ? -26.478 -21.138 18.889 1.00 55.06 90 SER A N 1
ATOM 690 C CA . SER A 1 90 ? -25.830 -21.787 17.745 1.00 55.06 90 SER A CA 1
ATOM 691 C C . SER A 1 90 ? -26.867 -22.127 16.676 1.00 55.06 90 SER A C 1
ATOM 693 O O . SER A 1 90 ? -27.956 -22.605 16.983 1.00 55.06 90 SER A O 1
ATOM 695 N N . TYR A 1 91 ? -26.528 -21.858 15.416 1.00 53.59 91 TYR A N 1
ATOM 696 C CA . TYR A 1 91 ? -27.366 -22.139 14.252 1.00 53.59 91 TYR A CA 1
ATOM 697 C C . TYR A 1 91 ? -26.726 -23.286 13.473 1.00 53.59 91 TYR A C 1
ATOM 699 O O . TYR A 1 91 ? -25.537 -23.220 13.157 1.00 53.59 91 TYR A O 1
ATOM 707 N N . PHE A 1 92 ? -27.494 -24.323 13.153 1.00 55.16 92 PHE A N 1
ATOM 708 C CA . PHE A 1 92 ? -27.055 -25.366 12.234 1.00 55.16 92 PHE A CA 1
ATOM 709 C C . PHE A 1 92 ? -27.525 -24.996 10.835 1.00 55.16 92 PHE A C 1
ATOM 711 O O . PHE A 1 92 ? -28.722 -24.969 10.544 1.00 55.16 92 PHE A O 1
ATOM 718 N N . LEU A 1 93 ? -26.569 -24.693 9.962 1.00 51.12 93 LEU A N 1
ATOM 719 C CA . LEU A 1 93 ? -26.843 -24.558 8.541 1.00 51.12 93 LEU A CA 1
ATOM 720 C C . LEU A 1 93 ? -27.093 -25.960 7.987 1.00 51.12 93 LEU A C 1
ATOM 722 O O . LEU A 1 93 ? -26.222 -26.828 8.070 1.00 51.12 93 LEU A O 1
ATOM 726 N N . VAL A 1 94 ? -28.283 -26.178 7.427 1.00 50.53 94 VAL A N 1
ATOM 727 C CA . VAL A 1 94 ? -28.572 -27.374 6.633 1.00 50.53 94 VAL A CA 1
ATOM 728 C C . VAL A 1 94 ? -27.677 -27.299 5.400 1.00 50.53 94 VAL A C 1
ATOM 730 O O . VAL A 1 94 ? -27.969 -26.594 4.439 1.00 50.53 94 VAL A O 1
ATOM 733 N N . SER A 1 95 ? -26.528 -27.957 5.475 1.00 47.72 95 SER A N 1
ATOM 734 C CA . SER A 1 95 ? -25.613 -28.104 4.354 1.00 47.72 95 SER A CA 1
ATOM 735 C C . SER A 1 95 ? -26.107 -29.278 3.525 1.00 47.72 95 SER A C 1
ATOM 737 O O . SER A 1 95 ? -26.337 -30.366 4.054 1.00 47.72 95 SER A O 1
ATOM 739 N N . ASP A 1 96 ? -26.309 -29.056 2.230 1.00 52.31 96 ASP A N 1
ATOM 740 C CA . ASP A 1 96 ? -26.594 -30.144 1.305 1.00 52.31 96 ASP A CA 1
ATOM 741 C C . ASP A 1 96 ? -25.342 -31.043 1.254 1.00 52.31 96 ASP A C 1
ATOM 743 O O . ASP A 1 96 ? -24.268 -30.550 0.895 1.00 52.31 96 ASP A O 1
ATOM 747 N N . PRO A 1 97 ? -25.407 -32.320 1.672 1.00 49.34 97 PRO A N 1
ATOM 748 C CA . PRO A 1 97 ? -24.229 -33.183 1.778 1.00 49.34 97 PRO A CA 1
ATOM 749 C C . PRO A 1 97 ? -23.532 -33.429 0.433 1.00 49.34 97 PRO A C 1
ATOM 751 O O . PRO A 1 97 ? -22.366 -33.800 0.418 1.00 49.34 97 PRO A O 1
ATOM 754 N N . GLU A 1 98 ? -24.215 -33.189 -0.689 1.00 49.78 98 GLU A N 1
ATOM 755 C CA . GLU A 1 98 ? -23.623 -33.214 -2.035 1.00 49.78 98 GLU A CA 1
ATOM 756 C C . GLU A 1 98 ? -22.844 -31.914 -2.354 1.00 49.78 98 GLU A C 1
ATOM 758 O O . GLU A 1 98 ? -21.969 -31.911 -3.216 1.00 49.78 98 GLU A O 1
ATOM 763 N N . SER A 1 99 ? -23.133 -30.813 -1.644 1.00 49.69 99 SER A N 1
ATOM 764 C CA . SER A 1 99 ? -22.431 -29.516 -1.737 1.00 49.69 99 SER A CA 1
ATOM 765 C C . SER A 1 99 ? -21.301 -29.378 -0.712 1.00 49.69 99 SER A C 1
ATOM 767 O O . SER A 1 99 ? -20.355 -28.615 -0.915 1.00 49.69 99 SER A O 1
ATOM 769 N N . ALA A 1 100 ? -21.396 -30.100 0.405 1.00 50.16 100 ALA A N 1
ATOM 770 C CA . ALA A 1 100 ? -20.337 -30.198 1.393 1.00 50.16 100 ALA A CA 1
ATOM 771 C C . ALA A 1 100 ? -19.291 -31.198 0.886 1.00 50.16 100 ALA A C 1
ATOM 773 O O . ALA A 1 100 ? -19.471 -32.411 0.965 1.00 50.16 100 ALA A O 1
ATOM 774 N N . GLY A 1 101 ? -18.198 -30.681 0.321 1.00 53.50 101 GLY A N 1
ATOM 775 C CA . GLY A 1 101 ? -17.065 -31.496 -0.111 1.00 53.50 101 GLY A CA 1
ATOM 776 C C . GLY A 1 101 ? -16.536 -32.423 0.994 1.00 53.50 101 GLY A C 1
ATOM 777 O O . GLY A 1 101 ? -16.884 -32.317 2.170 1.00 53.50 101 GLY A O 1
ATOM 778 N N . SER A 1 102 ? -15.661 -33.358 0.615 1.00 46.16 102 SER A N 1
ATOM 779 C CA . SER A 1 102 ? -15.059 -34.294 1.574 1.00 46.16 102 SER A CA 1
ATOM 780 C C . SER A 1 102 ? -14.420 -33.546 2.757 1.00 46.16 102 SER A C 1
ATOM 782 O O . SER A 1 102 ? -13.763 -32.529 2.521 1.00 46.16 102 SER A O 1
ATOM 784 N N . PRO A 1 103 ? -14.522 -34.063 4.001 1.00 49.53 103 PRO A N 1
ATOM 785 C CA . PRO A 1 103 ? -13.802 -33.499 5.138 1.00 49.53 103 PRO A CA 1
ATOM 786 C C . PRO A 1 103 ? -12.319 -33.305 4.788 1.00 49.53 103 PRO A C 1
ATOM 788 O O . PRO A 1 103 ? -11.763 -34.151 4.071 1.00 49.53 103 PRO A O 1
ATOM 791 N N . PRO A 1 104 ? -11.657 -32.238 5.275 1.00 50.38 104 PRO A N 1
ATOM 792 C CA . PRO A 1 104 ? -10.258 -31.980 4.963 1.00 50.38 104 PRO A CA 1
ATOM 793 C C . PRO A 1 104 ? -9.413 -33.229 5.241 1.00 50.38 104 PRO A C 1
ATOM 795 O O . PRO A 1 104 ? -9.290 -33.667 6.380 1.00 50.38 104 PRO A O 1
ATOM 798 N N . ARG A 1 105 ? -8.798 -33.815 4.206 1.00 48.53 105 ARG A N 1
ATOM 799 C CA . ARG A 1 105 ? -7.909 -34.987 4.358 1.00 48.53 105 ARG A CA 1
ATOM 800 C C . ARG A 1 105 ? -6.543 -34.633 4.956 1.00 48.53 105 ARG A C 1
ATOM 802 O O . ARG A 1 105 ? -5.639 -35.468 4.967 1.00 48.53 105 ARG A O 1
ATOM 809 N N . ARG A 1 106 ? -6.355 -33.395 5.425 1.00 53.47 106 ARG A N 1
ATOM 810 C CA . ARG A 1 106 ? -5.131 -32.999 6.118 1.00 53.47 106 ARG A CA 1
ATOM 811 C C . ARG A 1 106 ? -5.138 -33.614 7.507 1.00 53.47 106 ARG A C 1
ATOM 813 O O . ARG A 1 106 ? -6.024 -33.339 8.310 1.00 53.47 106 ARG A O 1
ATOM 820 N N . ALA A 1 107 ? -4.110 -34.406 7.791 1.00 49.03 107 ALA A N 1
ATOM 821 C CA . ALA A 1 107 ? -3.754 -34.690 9.169 1.00 49.03 107 ALA A CA 1
ATOM 822 C C . ALA A 1 107 ? -3.522 -33.351 9.899 1.00 49.03 107 ALA A C 1
ATOM 824 O O . ALA A 1 107 ? -2.926 -32.444 9.301 1.00 49.03 107 ALA A O 1
ATOM 825 N N . PRO A 1 108 ? -3.988 -33.203 11.152 1.00 43.41 108 PRO A N 1
ATOM 826 C CA . PRO A 1 108 ? -3.672 -32.028 11.952 1.00 43.41 108 PRO A CA 1
ATOM 827 C C . PRO A 1 108 ? -2.145 -31.844 12.008 1.00 43.41 108 PRO A C 1
ATOM 829 O O . PRO A 1 108 ? -1.417 -32.844 12.056 1.00 43.41 108 PRO A O 1
ATOM 832 N N . PRO A 1 109 ? -1.638 -30.600 11.946 1.00 44.66 109 PRO A N 1
ATOM 833 C CA . PRO A 1 109 ? -0.204 -30.349 11.913 1.00 44.66 109 PRO A CA 1
ATOM 834 C C . PRO A 1 109 ? 0.476 -30.982 13.140 1.00 44.66 109 PRO A C 1
ATOM 836 O O . PRO A 1 109 ? -0.027 -30.838 14.258 1.00 44.66 109 PRO A O 1
ATOM 839 N N . PRO A 1 110 ? 1.595 -31.709 12.964 1.00 47.00 110 PRO A N 1
ATOM 840 C CA . PRO A 1 110 ? 2.273 -32.342 14.083 1.00 47.00 110 PRO A CA 1
ATOM 841 C C . PRO A 1 110 ? 2.824 -31.275 15.034 1.00 47.00 110 PRO A C 1
ATOM 843 O O . PRO A 1 110 ? 3.541 -30.360 14.625 1.00 47.00 110 PRO A O 1
ATOM 846 N N . LEU A 1 111 ? 2.501 -31.417 16.321 1.00 37.34 111 LEU A N 1
ATOM 847 C CA . LEU A 1 111 ? 3.066 -30.612 17.400 1.00 37.34 111 LEU A CA 1
ATOM 848 C C . LEU A 1 111 ? 4.564 -30.922 17.521 1.00 37.34 111 LEU A C 1
ATOM 850 O O . LEU A 1 111 ? 4.955 -31.920 18.126 1.00 37.34 111 LEU A O 1
ATOM 854 N N . TYR A 1 112 ? 5.420 -30.070 16.956 1.00 36.91 112 TYR A N 1
ATOM 855 C CA . TYR A 1 112 ? 6.860 -30.143 17.195 1.00 36.91 112 TYR A CA 1
ATOM 856 C C . TYR A 1 112 ? 7.181 -29.589 18.586 1.00 36.91 112 TYR A C 1
ATOM 858 O O . TYR A 1 112 ? 7.450 -28.402 18.774 1.00 36.91 112 TYR A O 1
ATOM 866 N N . ALA A 1 113 ? 7.172 -30.480 19.578 1.00 33.62 113 ALA A N 1
ATOM 867 C CA . ALA A 1 113 ? 7.823 -30.238 20.854 1.00 33.62 113 ALA A CA 1
ATOM 868 C C . ALA A 1 113 ? 9.338 -30.123 20.621 1.00 33.62 113 ALA A C 1
ATOM 870 O O . ALA A 1 113 ? 9.988 -31.053 20.141 1.00 33.62 113 ALA A O 1
ATOM 871 N N . LYS A 1 114 ? 9.902 -28.958 20.948 1.00 32.94 114 LYS A N 1
ATOM 872 C CA . LYS A 1 114 ? 11.347 -28.720 20.946 1.00 32.94 114 LYS A CA 1
ATOM 873 C C . LYS A 1 114 ? 12.021 -29.685 21.925 1.00 32.94 114 LYS A C 1
ATOM 875 O O . LYS A 1 114 ? 11.842 -29.556 23.133 1.00 32.94 114 LYS A O 1
ATOM 880 N N . GLN A 1 115 ? 12.870 -30.569 21.416 1.00 30.78 115 GLN A N 1
ATOM 881 C CA . GLN A 1 115 ? 13.979 -31.116 22.187 1.00 30.78 115 GLN A CA 1
ATOM 882 C C . GLN A 1 115 ? 15.272 -30.797 21.447 1.00 30.78 115 GLN A C 1
ATOM 884 O O . GLN A 1 115 ? 15.519 -31.260 20.337 1.00 30.78 115 GLN A O 1
ATOM 889 N N . ALA A 1 116 ? 16.059 -29.922 22.067 1.00 29.83 116 ALA A N 1
ATOM 890 C CA . ALA A 1 116 ? 17.462 -29.759 21.753 1.00 29.83 116 ALA A CA 1
ATOM 891 C C . ALA A 1 116 ? 18.205 -31.053 22.111 1.00 29.83 116 ALA A C 1
ATOM 893 O O . ALA A 1 116 ? 17.839 -31.689 23.101 1.00 29.83 116 ALA A O 1
ATOM 894 N N . VAL A 1 117 ? 19.232 -31.389 21.323 1.00 31.48 117 VAL A N 1
ATOM 895 C CA . VAL A 1 117 ? 20.595 -31.788 21.737 1.00 31.48 117 VAL A CA 1
ATOM 896 C C . VAL A 1 117 ? 21.322 -32.434 20.531 1.00 31.48 117 VAL A C 1
ATOM 898 O O . VAL A 1 117 ? 20.864 -33.416 19.960 1.00 31.48 117 VAL A O 1
ATOM 901 N N . ASP A 1 118 ? 22.452 -31.806 20.189 1.00 28.73 118 ASP A N 1
ATOM 902 C CA . ASP A 1 118 ? 23.715 -32.289 19.597 1.00 28.73 118 ASP A CA 1
ATOM 903 C C . ASP A 1 118 ? 23.875 -32.778 18.132 1.00 28.73 118 ASP A C 1
ATOM 905 O O . ASP A 1 118 ? 23.496 -33.870 17.728 1.00 28.73 118 ASP A O 1
ATOM 909 N N . ALA A 1 119 ? 24.600 -31.928 17.383 1.00 29.12 119 ALA A N 1
ATOM 910 C CA . ALA A 1 119 ? 25.814 -32.165 16.578 1.00 29.12 119 ALA A CA 1
ATOM 911 C C . ALA A 1 119 ? 25.993 -33.446 15.725 1.00 29.12 119 ALA A C 1
ATOM 913 O O . ALA A 1 119 ? 26.270 -34.519 16.255 1.00 29.12 119 ALA A O 1
ATOM 914 N N . SER A 1 120 ? 26.130 -33.274 14.396 1.00 24.98 120 SER A N 1
ATOM 915 C CA . SER A 1 120 ? 27.388 -33.512 13.634 1.00 24.98 120 SER A CA 1
ATOM 916 C C . SER A 1 120 ? 27.215 -33.423 12.104 1.00 24.98 120 SER A C 1
ATOM 918 O O . SER A 1 120 ? 26.184 -33.782 11.547 1.00 24.98 120 SER A O 1
ATOM 920 N N . CYS A 1 121 ? 28.266 -32.930 11.438 1.00 23.14 121 CYS A N 1
ATOM 921 C CA . CYS A 1 121 ? 28.417 -32.671 9.998 1.00 23.14 121 CYS A CA 1
ATOM 922 C C . CYS A 1 121 ? 28.595 -33.917 9.104 1.00 23.14 121 CYS A C 1
ATOM 924 O O . CYS A 1 121 ? 29.153 -34.908 9.566 1.00 23.14 121 CYS A O 1
ATOM 926 N N . SER A 1 122 ? 28.282 -33.768 7.798 1.00 25.78 122 SER A N 1
ATOM 927 C CA . SER A 1 122 ? 28.981 -34.235 6.553 1.00 25.78 122 SER A CA 1
ATOM 928 C C . SER A 1 122 ? 27.950 -34.582 5.446 1.00 25.78 122 SER A C 1
ATOM 930 O O . SER A 1 122 ? 26.994 -35.290 5.716 1.00 25.78 122 SER A O 1
ATOM 932 N N . SER A 1 123 ? 27.885 -33.923 4.274 1.00 26.41 123 SER A N 1
ATOM 933 C CA . SER A 1 123 ? 28.770 -33.851 3.079 1.00 26.41 123 SER A CA 1
ATOM 934 C C . SER A 1 123 ? 28.616 -35.005 2.062 1.00 26.41 123 SER A C 1
ATOM 936 O O . SER A 1 123 ? 29.113 -36.096 2.321 1.00 26.41 123 SER A O 1
ATOM 938 N N . SER A 1 124 ? 28.044 -34.719 0.875 1.00 27.66 124 SER A N 1
ATOM 939 C CA . SER A 1 124 ? 28.491 -35.065 -0.515 1.00 27.66 124 SER A CA 1
ATOM 940 C C . SER A 1 124 ? 27.294 -34.953 -1.506 1.00 27.66 124 SER A C 1
ATOM 942 O O . SER A 1 124 ? 26.208 -35.399 -1.162 1.00 27.66 124 SER A O 1
ATOM 944 N N . GLN A 1 125 ? 27.298 -34.136 -2.583 1.00 28.41 125 GLN A N 1
ATOM 945 C CA . GLN A 1 125 ? 27.920 -34.288 -3.933 1.00 28.41 125 GLN A CA 1
ATOM 946 C C . GLN A 1 125 ? 27.376 -35.526 -4.709 1.00 28.41 125 GLN A C 1
ATOM 948 O O . GLN A 1 125 ? 27.299 -36.581 -4.101 1.00 28.41 125 GLN A O 1
ATOM 953 N N . VAL A 1 126 ? 26.990 -35.562 -6.003 1.00 28.16 126 VAL A N 1
ATOM 954 C CA . VAL A 1 126 ? 27.186 -34.744 -7.230 1.00 28.16 126 VAL A CA 1
ATOM 955 C C . VAL A 1 126 ? 26.191 -35.227 -8.345 1.00 28.16 126 VAL A C 1
ATOM 957 O O . VAL A 1 126 ? 25.804 -36.388 -8.285 1.00 28.16 126 VAL A O 1
ATOM 960 N N . ASP A 1 127 ? 25.884 -34.377 -9.355 1.00 24.03 127 ASP A N 1
ATOM 961 C CA . ASP A 1 127 ? 25.778 -34.607 -10.839 1.00 24.03 127 ASP A CA 1
ATOM 962 C C . ASP A 1 127 ? 24.946 -35.760 -11.484 1.00 24.03 127 ASP A C 1
ATOM 964 O O . ASP A 1 127 ? 24.774 -36.814 -10.898 1.00 24.03 127 ASP A O 1
ATOM 968 N N . SER A 1 128 ? 24.513 -35.772 -12.763 1.00 24.38 128 SER A N 1
ATOM 969 C CA . SER A 1 128 ? 24.196 -34.817 -13.855 1.00 24.38 128 SER A CA 1
ATOM 970 C C . SER A 1 128 ? 23.756 -35.623 -15.131 1.00 24.38 128 SER A C 1
ATOM 972 O O . SER A 1 128 ? 24.070 -36.804 -15.233 1.00 24.38 128 SER A O 1
ATOM 974 N N . VAL A 1 129 ? 23.101 -34.959 -16.114 1.00 25.33 129 VAL A N 1
ATOM 975 C CA . VAL A 1 129 ? 23.057 -35.225 -17.597 1.00 25.33 129 VAL A CA 1
ATOM 976 C C . VAL A 1 129 ? 21.926 -36.063 -18.284 1.00 25.33 129 VAL A C 1
ATOM 978 O O . VAL A 1 129 ? 21.801 -37.265 -18.099 1.00 25.33 129 VAL A O 1
ATOM 981 N N . PHE A 1 130 ? 21.191 -35.345 -19.170 1.00 24.00 130 PHE A N 1
ATOM 982 C CA . PHE A 1 130 ? 20.614 -35.590 -20.532 1.00 24.00 130 PHE A CA 1
ATOM 983 C C . PHE A 1 130 ? 20.278 -37.000 -21.086 1.00 24.00 130 PHE A C 1
ATOM 985 O O . PHE A 1 130 ? 21.099 -37.903 -21.019 1.00 24.00 130 PHE A O 1
ATOM 992 N N . VAL A 1 131 ? 19.170 -37.102 -21.860 1.00 27.25 131 VAL A N 1
ATOM 993 C CA . VAL A 1 131 ? 19.134 -37.228 -23.353 1.00 27.25 131 VAL A CA 1
ATOM 994 C C . VAL A 1 131 ? 17.684 -37.182 -23.902 1.00 27.25 131 VAL A C 1
ATOM 996 O O . VAL A 1 131 ? 16.739 -37.681 -23.301 1.00 27.25 131 VAL A O 1
ATOM 999 N N . GLU A 1 132 ? 17.551 -36.566 -25.078 1.00 24.72 132 GLU A N 1
ATOM 1000 C CA . GLU A 1 132 ? 16.387 -36.328 -25.945 1.00 24.72 132 GLU A CA 1
ATOM 1001 C C . GLU A 1 132 ? 16.277 -37.390 -27.073 1.00 24.72 132 GLU A C 1
ATOM 1003 O O . GLU A 1 132 ? 17.302 -37.671 -27.693 1.00 24.72 132 GLU A O 1
ATOM 1008 N N . LYS A 1 133 ? 15.072 -37.921 -27.401 1.00 25.97 133 LYS A N 1
ATOM 1009 C CA . LYS A 1 133 ? 14.553 -38.094 -28.796 1.00 25.97 133 LYS A CA 1
ATOM 1010 C C . LYS A 1 133 ? 13.191 -38.820 -28.952 1.00 25.97 133 LYS A C 1
ATOM 1012 O O . LYS A 1 133 ? 13.040 -39.966 -28.558 1.00 25.97 133 LYS A O 1
ATOM 1017 N N . ALA A 1 134 ? 12.292 -38.137 -29.676 1.00 24.62 134 ALA A N 1
ATOM 1018 C CA . ALA A 1 134 ? 11.467 -38.535 -30.841 1.00 24.62 134 ALA A CA 1
ATOM 1019 C C . ALA A 1 134 ? 10.532 -39.783 -30.868 1.00 24.62 134 ALA A C 1
ATOM 1021 O O . ALA A 1 134 ? 10.979 -40.913 -31.004 1.00 24.62 134 ALA A O 1
ATOM 1022 N N . ALA A 1 135 ? 9.226 -39.469 -30.961 1.00 28.06 135 ALA A N 1
ATOM 1023 C CA . ALA A 1 135 ? 8.185 -39.910 -31.918 1.00 28.06 135 ALA A CA 1
ATOM 1024 C C . ALA A 1 135 ? 7.948 -41.403 -32.257 1.00 28.06 135 ALA A C 1
ATOM 1026 O O . ALA A 1 135 ? 8.753 -42.012 -32.953 1.00 28.06 135 ALA A O 1
ATOM 1027 N N . ALA A 1 136 ? 6.726 -41.891 -31.976 1.00 27.86 136 ALA A N 1
ATOM 1028 C CA . ALA A 1 136 ? 5.891 -42.670 -32.909 1.00 27.86 136 ALA A CA 1
ATOM 1029 C C . ALA A 1 136 ? 4.442 -42.825 -32.393 1.00 27.86 136 ALA A C 1
ATOM 1031 O O . ALA A 1 136 ? 4.193 -42.931 -31.198 1.00 27.86 136 ALA A O 1
ATOM 1032 N N . SER A 1 137 ? 3.511 -42.821 -33.344 1.00 28.92 137 SER A N 1
ATOM 1033 C CA . SER A 1 137 ? 2.061 -43.024 -33.263 1.00 28.92 137 SER A CA 1
ATOM 1034 C C . SER A 1 137 ? 1.629 -44.425 -32.811 1.00 28.92 137 SER A C 1
ATOM 1036 O O . SER A 1 137 ? 2.268 -45.402 -33.197 1.00 28.92 137 SER A O 1
ATOM 1038 N N . GLY A 1 138 ? 0.466 -44.535 -32.163 1.00 28.06 138 GLY A N 1
ATOM 1039 C CA . GLY A 1 138 ? -0.248 -45.805 -31.994 1.00 28.06 138 GLY A CA 1
ATOM 1040 C C . GLY A 1 138 ? -1.445 -45.675 -31.055 1.00 28.06 138 GLY A C 1
ATOM 1041 O O . GLY A 1 138 ? -1.264 -45.516 -29.856 1.00 28.06 138 GLY A O 1
ATOM 1042 N N . ASP A 1 139 ? -2.637 -45.701 -31.638 1.00 29.52 139 ASP A N 1
ATOM 1043 C CA . ASP A 1 139 ? -3.958 -45.759 -31.009 1.00 29.52 139 ASP A CA 1
ATOM 1044 C C . ASP A 1 139 ? -4.217 -47.187 -30.490 1.00 29.52 139 ASP A C 1
ATOM 1046 O O . ASP A 1 139 ? -4.107 -48.122 -31.282 1.00 29.52 139 ASP A O 1
ATOM 1050 N N . ASP A 1 140 ? -4.518 -47.371 -29.196 1.00 30.11 140 ASP A N 1
ATOM 1051 C CA . ASP A 1 140 ? -5.249 -48.552 -28.706 1.00 30.11 140 ASP A CA 1
ATOM 1052 C C . ASP A 1 140 ? -5.859 -48.319 -27.308 1.00 30.11 140 ASP A C 1
ATOM 1054 O O . ASP A 1 140 ? -5.224 -47.775 -26.400 1.00 30.11 140 ASP A O 1
ATOM 1058 N N . CYS A 1 141 ? -7.117 -48.728 -27.143 1.00 31.16 141 CYS A N 1
ATOM 1059 C CA . CYS A 1 141 ? -7.940 -48.540 -25.947 1.00 31.16 141 CYS A CA 1
ATOM 1060 C C . CYS A 1 141 ? -7.906 -49.781 -25.037 1.00 31.16 141 CYS A C 1
ATOM 1062 O O . CYS A 1 141 ? -8.210 -50.884 -25.482 1.00 31.16 141 CYS A O 1
ATOM 1064 N N . GLY A 1 142 ? -7.685 -49.600 -23.730 1.00 27.47 142 GLY A N 1
ATOM 1065 C CA . GLY A 1 142 ? -7.923 -50.647 -22.724 1.00 27.47 142 GLY A CA 1
ATOM 1066 C C . GLY A 1 142 ? -7.534 -50.228 -21.295 1.00 27.47 142 GLY A C 1
ATOM 1067 O O . GLY A 1 142 ? -6.483 -49.615 -21.128 1.00 27.47 142 GLY A O 1
ATOM 1068 N N . PRO A 1 143 ? -8.355 -50.515 -20.260 1.00 37.38 143 PRO A N 1
ATOM 1069 C CA . PRO A 1 143 ? -8.199 -49.952 -18.919 1.00 37.38 143 PRO A CA 1
ATOM 1070 C C . PRO A 1 143 ? -7.219 -50.770 -18.065 1.00 37.38 143 PRO A C 1
ATOM 1072 O O . PRO A 1 143 ? -7.313 -51.995 -17.991 1.00 37.38 143 PRO A O 1
ATOM 1075 N N . GLY A 1 144 ? -6.300 -50.091 -17.379 1.00 26.73 144 GLY A N 1
ATOM 1076 C CA . GLY A 1 144 ? -5.283 -50.718 -16.538 1.00 26.73 144 GLY A CA 1
ATOM 1077 C C . GLY A 1 144 ? -4.670 -49.721 -15.558 1.00 26.73 144 GLY A C 1
ATOM 1078 O O . GLY A 1 144 ? -4.584 -48.530 -15.823 1.00 26.73 144 GLY A O 1
ATOM 1079 N N . TYR A 1 145 ? -4.317 -50.233 -14.396 1.00 27.05 145 TYR A N 1
ATOM 1080 C CA . TYR A 1 145 ? -4.174 -49.590 -13.093 1.00 27.05 145 TYR A CA 1
ATOM 1081 C C . TYR A 1 145 ? -2.703 -49.300 -12.723 1.00 27.05 145 TYR A C 1
ATOM 1083 O O . TYR A 1 145 ? -1.828 -50.103 -13.034 1.00 27.05 145 TYR A O 1
ATOM 1091 N N . GLU A 1 146 ? -2.516 -48.210 -11.956 1.00 27.86 146 GLU A N 1
ATOM 1092 C CA . GLU A 1 146 ? -1.348 -47.792 -11.133 1.00 27.86 146 GLU A CA 1
ATOM 1093 C C . GLU A 1 146 ? -0.052 -47.320 -11.843 1.00 27.86 146 GLU A C 1
ATOM 1095 O O . GLU A 1 146 ? 0.183 -47.720 -12.979 1.00 27.86 146 GLU A O 1
ATOM 1100 N N . PRO A 1 147 ? 0.848 -46.508 -11.214 1.00 28.72 147 PRO A N 1
ATOM 1101 C CA . PRO A 1 147 ? 0.866 -45.934 -9.856 1.00 28.72 147 PRO A CA 1
ATOM 1102 C C . PRO A 1 147 ? 1.087 -44.398 -9.804 1.00 28.72 147 PRO A C 1
ATOM 1104 O O . PRO A 1 147 ? 1.460 -43.741 -10.775 1.00 28.72 147 PRO A O 1
ATOM 1107 N N . ALA A 1 148 ? 0.892 -43.815 -8.618 1.00 30.25 148 ALA A N 1
ATOM 1108 C CA . ALA A 1 148 ? 1.120 -42.402 -8.329 1.00 30.25 148 ALA A CA 1
ATOM 1109 C C . ALA A 1 148 ? 2.607 -42.001 -8.432 1.00 30.25 148 ALA A C 1
ATOM 1111 O O . ALA A 1 148 ? 3.419 -42.322 -7.564 1.00 30.25 148 ALA A O 1
ATOM 1112 N N . THR A 1 149 ? 2.960 -41.221 -9.453 1.00 28.86 149 THR A N 1
ATOM 1113 C CA . THR A 1 149 ? 4.179 -40.402 -9.452 1.00 28.86 149 THR A CA 1
ATOM 1114 C C . THR A 1 149 ? 3.918 -39.094 -8.714 1.00 28.86 149 THR A C 1
ATOM 1116 O O . THR A 1 149 ? 3.175 -38.233 -9.183 1.00 28.86 149 THR A O 1
ATOM 1119 N N . ASN A 1 150 ? 4.558 -38.950 -7.554 1.00 35.22 150 ASN A N 1
ATOM 1120 C CA . ASN A 1 150 ? 4.627 -37.722 -6.769 1.00 35.22 150 ASN A CA 1
ATOM 1121 C C . ASN A 1 150 ? 5.319 -36.604 -7.567 1.00 35.22 150 ASN A C 1
ATOM 1123 O O . ASN A 1 150 ? 6.539 -36.459 -7.525 1.00 35.22 150 ASN A O 1
ATOM 1127 N N . SER A 1 151 ? 4.541 -35.793 -8.277 1.00 30.20 151 SER A N 1
ATOM 1128 C CA . SER A 1 151 ? 4.948 -34.446 -8.682 1.00 30.20 151 SER A CA 1
ATOM 1129 C C . SER A 1 151 ? 4.429 -33.445 -7.643 1.00 30.20 151 SER A C 1
ATOM 1131 O O . SER A 1 151 ? 3.240 -33.500 -7.321 1.00 30.20 151 SER A O 1
ATOM 1133 N N . PRO A 1 152 ? 5.257 -32.525 -7.117 1.00 31.30 152 PRO A N 1
ATOM 1134 C CA . PRO A 1 152 ? 4.784 -31.524 -6.168 1.00 31.30 152 PRO A CA 1
ATOM 1135 C C . PRO A 1 152 ? 3.778 -30.601 -6.876 1.00 31.30 152 PRO A C 1
ATOM 1137 O O . PRO A 1 152 ? 4.115 -30.044 -7.927 1.00 31.30 152 PRO A O 1
ATOM 1140 N N . PRO A 1 153 ? 2.549 -30.423 -6.359 1.00 30.11 153 PRO A N 1
ATOM 1141 C CA . PRO A 1 153 ? 1.624 -29.485 -6.961 1.00 30.11 153 PRO A CA 1
ATOM 1142 C C . PRO A 1 153 ? 2.121 -28.066 -6.672 1.00 30.11 153 PRO A C 1
ATOM 1144 O O . PRO A 1 153 ? 2.357 -27.678 -5.527 1.00 30.11 153 PRO A O 1
ATOM 1147 N N . ARG A 1 154 ? 2.302 -27.298 -7.751 1.00 31.08 154 ARG A N 1
ATOM 1148 C CA . ARG A 1 154 ? 2.415 -25.835 -7.713 1.00 31.08 154 ARG A CA 1
ATOM 1149 C C . ARG A 1 154 ? 1.199 -25.260 -6.971 1.00 31.08 154 ARG A C 1
ATOM 1151 O O . ARG A 1 154 ? 0.137 -25.880 -7.043 1.00 31.08 154 ARG A O 1
ATOM 1158 N N . PRO A 1 155 ? 1.311 -24.092 -6.313 1.00 27.78 155 PRO A N 1
ATOM 1159 C CA . PRO A 1 155 ? 0.176 -23.481 -5.632 1.00 27.78 155 PRO A CA 1
ATOM 1160 C C . PRO A 1 155 ? -0.934 -23.224 -6.654 1.00 27.78 155 PRO A C 1
ATOM 1162 O O . PRO A 1 155 ? -0.773 -22.410 -7.566 1.00 27.78 155 PRO A O 1
ATOM 1165 N N . LEU A 1 156 ? -2.020 -23.987 -6.549 1.00 30.88 156 LEU A N 1
ATOM 1166 C CA . LEU A 1 156 ? -3.221 -23.783 -7.338 1.00 30.88 156 LEU A CA 1
ATOM 1167 C C . LEU A 1 156 ? -3.928 -22.575 -6.726 1.00 30.88 156 LEU A C 1
ATOM 1169 O O . LEU A 1 156 ? -4.221 -22.570 -5.533 1.00 30.88 156 LEU A O 1
ATOM 1173 N N . GLY A 1 157 ? -4.095 -21.533 -7.538 1.00 29.98 157 GLY A N 1
ATOM 1174 C CA . GLY A 1 157 ? -4.688 -20.270 -7.131 1.00 29.98 157 GLY A CA 1
ATOM 1175 C C . GLY A 1 157 ? -6.055 -20.458 -6.481 1.00 29.98 157 GLY A C 1
ATOM 1176 O O . GLY A 1 157 ? -6.872 -21.258 -6.930 1.00 29.98 157 GLY A O 1
ATOM 1177 N N . ASN A 1 158 ? -6.272 -19.686 -5.423 1.00 34.06 158 ASN A N 1
ATOM 1178 C CA . ASN A 1 158 ? -7.514 -19.584 -4.675 1.00 34.06 158 ASN A CA 1
ATOM 1179 C C . ASN A 1 158 ? -8.691 -19.275 -5.617 1.00 34.06 158 ASN A C 1
ATOM 1181 O O . ASN A 1 158 ? -8.861 -18.130 -6.033 1.00 34.06 158 ASN A O 1
ATOM 1185 N N . SER A 1 159 ? -9.514 -20.269 -5.954 1.00 37.78 159 SER A N 1
ATOM 1186 C CA . SER A 1 159 ? -10.856 -20.032 -6.491 1.00 37.78 159 SER A CA 1
ATOM 1187 C C . SER A 1 159 ? -11.712 -21.296 -6.407 1.00 37.78 159 SER A C 1
ATOM 1189 O O . SER A 1 159 ? -11.856 -22.023 -7.382 1.00 37.78 159 SER A O 1
ATOM 1191 N N . GLU A 1 160 ? -12.303 -21.547 -5.240 1.00 37.28 160 GLU A N 1
ATOM 1192 C CA . GLU A 1 160 ? -13.556 -22.322 -5.173 1.00 37.28 160 GLU A CA 1
ATOM 1193 C C . GLU A 1 160 ? -14.717 -21.529 -4.548 1.00 37.28 160 GLU A C 1
ATOM 1195 O O . GLU A 1 160 ? -15.866 -21.925 -4.696 1.00 37.28 160 GLU A O 1
ATOM 1200 N N . PHE A 1 161 ? -14.464 -20.326 -4.012 1.00 41.72 161 PHE A N 1
ATOM 1201 C CA . PHE A 1 161 ? -15.488 -19.310 -3.744 1.00 41.72 161 PHE A CA 1
ATOM 1202 C C . PHE A 1 161 ? -14.901 -17.919 -4.025 1.00 41.72 161 PHE A C 1
ATOM 1204 O O . PHE A 1 161 ? -14.032 -17.468 -3.277 1.00 41.72 161 PHE A O 1
ATOM 1211 N N . PRO A 1 162 ? -15.287 -17.217 -5.106 1.00 46.25 162 PRO A N 1
ATOM 1212 C CA . PRO A 1 162 ? -14.796 -15.869 -5.326 1.00 46.25 162 PRO A CA 1
ATOM 1213 C C . PRO A 1 162 ? -15.539 -14.938 -4.367 1.00 46.25 162 PRO A C 1
ATOM 1215 O O . PRO A 1 162 ? -16.699 -14.599 -4.600 1.00 46.25 162 PRO A O 1
ATOM 1218 N N . PHE A 1 163 ? -14.872 -14.514 -3.291 1.00 52.28 163 PHE A N 1
ATOM 1219 C CA . PHE A 1 163 ? -15.300 -13.337 -2.536 1.00 52.28 163 PHE A CA 1
ATOM 1220 C C . PHE A 1 163 ? -15.635 -12.218 -3.535 1.00 52.28 163 PHE A C 1
ATOM 1222 O O . PHE A 1 163 ? -14.863 -12.025 -4.485 1.00 52.28 163 PHE A O 1
ATOM 1229 N N . PRO A 1 164 ? -16.754 -11.487 -3.375 1.00 59.69 164 PRO A N 1
ATOM 1230 C CA . PRO A 1 164 ? -17.096 -10.414 -4.296 1.00 59.69 164 PRO A CA 1
ATOM 1231 C C . PRO A 1 164 ? -15.935 -9.422 -4.348 1.00 59.69 164 PRO A C 1
ATOM 1233 O O . PRO A 1 164 ? -15.664 -8.722 -3.386 1.00 59.69 164 PRO A O 1
ATOM 1236 N N . SER A 1 165 ? -15.180 -9.369 -5.442 1.00 67.44 165 SER A N 1
ATOM 1237 C CA . SER A 1 165 ? -14.135 -8.350 -5.549 1.00 67.44 165 SER A CA 1
ATOM 1238 C C . SER A 1 165 ? -14.802 -6.969 -5.508 1.00 67.44 165 SER A C 1
ATOM 1240 O O . SER A 1 165 ? -15.880 -6.809 -6.081 1.00 67.44 165 SER A O 1
ATOM 1242 N N . LEU A 1 166 ? -14.163 -5.956 -4.910 1.00 76.31 166 LEU A N 1
ATOM 1243 C CA . LEU A 1 166 ? -14.665 -4.566 -4.855 1.00 76.31 166 LEU A CA 1
ATOM 1244 C C . LEU A 1 166 ? -14.882 -3.905 -6.242 1.00 76.31 166 LEU A C 1
ATOM 1246 O O . LEU A 1 166 ? -15.089 -2.698 -6.328 1.00 76.31 166 LEU A O 1
ATOM 1250 N N . GLY A 1 167 ? -14.778 -4.657 -7.343 1.00 81.00 167 GLY A N 1
ATOM 1251 C CA . GLY A 1 167 ? -14.945 -4.163 -8.708 1.00 81.00 167 GLY A CA 1
ATOM 1252 C C . GLY A 1 167 ? -13.852 -3.184 -9.132 1.00 81.00 167 GLY A C 1
ATOM 1253 O O . GLY A 1 167 ? -14.035 -2.425 -10.080 1.00 81.00 167 GLY A O 1
ATOM 1254 N N . LEU A 1 168 ? -12.722 -3.163 -8.418 1.00 86.81 168 LEU A N 1
ATOM 1255 C CA . LEU A 1 168 ? -11.626 -2.246 -8.704 1.00 86.81 168 LEU A CA 1
ATOM 1256 C C . LEU A 1 168 ? -10.923 -2.640 -10.013 1.00 86.81 168 LEU A C 1
ATOM 1258 O O . LEU A 1 168 ? -10.623 -3.823 -10.198 1.00 86.81 168 LEU A O 1
ATOM 1262 N N . PRO A 1 169 ? -10.547 -1.666 -10.865 1.00 88.50 169 PRO A N 1
ATOM 1263 C CA . PRO A 1 169 ? -9.702 -1.903 -12.034 1.00 88.50 169 PRO A CA 1
ATOM 1264 C C . PRO A 1 169 ? -8.477 -2.757 -11.695 1.00 88.50 169 PRO A C 1
ATOM 1266 O O . PRO A 1 169 ? -7.870 -2.569 -10.635 1.00 88.50 169 PRO A O 1
ATOM 1269 N N . SER A 1 170 ? -8.127 -3.705 -12.566 1.00 86.69 170 SER A N 1
ATOM 1270 C CA . SER A 1 170 ? -6.954 -4.571 -12.400 1.00 86.69 170 SER A CA 1
ATOM 1271 C C . SER A 1 170 ? -5.651 -3.783 -12.537 1.00 86.69 170 SER A C 1
ATOM 1273 O O . SER A 1 170 ? -5.556 -2.903 -13.392 1.00 86.69 170 SER A O 1
ATOM 1275 N N . LEU A 1 171 ? -4.638 -4.156 -11.753 1.00 89.62 171 LEU A N 1
ATOM 1276 C CA . LEU A 1 171 ? -3.293 -3.590 -11.866 1.00 89.62 171 LEU A CA 1
ATOM 1277 C C . LEU A 1 171 ? -2.627 -4.064 -13.164 1.00 89.62 171 LEU A C 1
ATOM 1279 O O . LEU A 1 171 ? -2.727 -5.240 -13.521 1.00 89.62 171 LEU A O 1
ATOM 1283 N N . LYS A 1 172 ? -1.943 -3.162 -13.869 1.00 86.31 172 LYS A N 1
ATOM 1284 C CA . LYS A 1 172 ? -1.284 -3.452 -15.157 1.00 86.31 172 LYS A CA 1
ATOM 1285 C C . LYS A 1 172 ? 0.114 -4.047 -14.989 1.00 86.31 172 LYS A C 1
ATOM 1287 O O . LYS A 1 172 ? 0.589 -4.757 -15.871 1.00 86.31 172 LYS A O 1
ATOM 1292 N N . THR A 1 173 ? 0.776 -3.747 -13.876 1.00 84.94 173 THR A N 1
ATOM 1293 C CA . THR A 1 173 ? 2.187 -4.084 -13.611 1.00 84.94 173 THR A CA 1
ATOM 1294 C C . THR A 1 173 ? 2.398 -5.451 -12.960 1.00 84.94 173 THR A C 1
ATOM 1296 O O . THR A 1 173 ? 3.540 -5.859 -12.758 1.00 84.94 173 THR A O 1
ATOM 1299 N N . GLY A 1 174 ? 1.315 -6.177 -12.652 1.00 82.75 174 GLY A N 1
ATOM 1300 C CA . GLY A 1 174 ? 1.384 -7.505 -12.035 1.00 82.75 174 GLY A CA 1
ATOM 1301 C C . GLY A 1 174 ? 1.857 -7.496 -10.577 1.00 82.75 174 GLY A C 1
ATOM 1302 O O . GLY A 1 174 ? 2.392 -8.502 -10.122 1.00 82.75 174 GLY A O 1
ATOM 1303 N N . LEU A 1 175 ? 1.687 -6.375 -9.864 1.00 91.69 175 LEU A N 1
ATOM 1304 C CA . LEU A 1 175 ? 1.964 -6.270 -8.427 1.00 91.69 175 LEU A CA 1
ATOM 1305 C C . LEU A 1 175 ? 1.248 -7.378 -7.651 1.00 91.69 175 LEU A C 1
ATOM 1307 O O . LEU A 1 175 ? 0.034 -7.560 -7.788 1.00 91.69 175 LEU A O 1
ATOM 1311 N N . SER A 1 176 ? 2.016 -8.099 -6.840 1.00 92.69 176 SER A N 1
ATOM 1312 C CA . SER A 1 176 ? 1.503 -9.139 -5.957 1.00 92.69 176 SER A CA 1
ATOM 1313 C C . SER A 1 176 ? 0.862 -8.549 -4.700 1.00 92.69 176 SER A C 1
ATOM 1315 O O . SER A 1 176 ? 0.964 -7.356 -4.404 1.00 92.69 176 SER A O 1
ATOM 1317 N N . ASP A 1 177 ? 0.196 -9.409 -3.936 1.00 92.31 177 ASP A N 1
ATOM 1318 C CA . ASP A 1 177 ? -0.365 -9.033 -2.644 1.00 92.31 177 ASP A CA 1
ATOM 1319 C C . ASP A 1 177 ? 0.722 -8.620 -1.635 1.00 92.31 177 ASP A C 1
ATOM 1321 O O . ASP A 1 177 ? 0.566 -7.625 -0.925 1.00 92.31 177 ASP A O 1
ATOM 1325 N N . ASP A 1 178 ? 1.854 -9.335 -1.655 1.00 93.56 178 ASP A N 1
ATOM 1326 C CA . ASP A 1 178 ? 3.049 -9.028 -0.865 1.00 93.56 178 ASP A CA 1
ATOM 1327 C C . ASP A 1 178 ? 3.617 -7.654 -1.229 1.00 93.56 178 ASP A C 1
ATOM 1329 O O . ASP A 1 178 ? 3.890 -6.848 -0.342 1.00 93.56 178 ASP A O 1
ATOM 1333 N N . ASP A 1 179 ? 3.707 -7.343 -2.527 1.00 95.00 179 ASP A N 1
ATOM 1334 C CA . ASP A 1 179 ? 4.193 -6.045 -3.000 1.00 95.00 179 ASP A CA 1
ATOM 1335 C C . ASP A 1 179 ? 3.332 -4.892 -2.463 1.00 95.00 179 ASP A C 1
ATOM 1337 O O . ASP A 1 179 ? 3.847 -3.884 -1.975 1.00 95.00 179 ASP A O 1
ATOM 1341 N N . LEU A 1 180 ? 2.005 -5.044 -2.526 1.00 95.81 180 LEU A N 1
ATOM 1342 C CA . LEU A 1 180 ? 1.070 -4.045 -2.011 1.00 95.81 180 LEU A CA 1
ATOM 1343 C C . LEU A 1 180 ? 1.160 -3.923 -0.488 1.00 95.81 180 LEU A C 1
ATOM 1345 O O . LEU A 1 180 ? 1.091 -2.809 0.033 1.00 95.81 180 LEU A O 1
ATOM 1349 N N . ARG A 1 181 ? 1.329 -5.041 0.228 1.00 96.19 181 ARG A N 1
ATOM 1350 C CA . ARG A 1 181 ? 1.496 -5.052 1.686 1.00 96.19 181 ARG A CA 1
ATOM 1351 C C . ARG A 1 181 ? 2.764 -4.316 2.105 1.00 96.19 181 ARG A C 1
ATOM 1353 O O . ARG A 1 181 ? 2.708 -3.434 2.958 1.00 96.19 181 ARG A O 1
ATOM 1360 N N . GLU A 1 182 ? 3.892 -4.622 1.478 1.00 95.88 182 GLU A N 1
ATOM 1361 C CA . GLU A 1 182 ? 5.170 -3.982 1.784 1.00 95.88 182 GLU A CA 1
ATOM 1362 C C . GLU A 1 182 ? 5.155 -2.484 1.437 1.00 95.88 182 GLU A C 1
ATOM 1364 O O . GLU A 1 182 ? 5.625 -1.666 2.227 1.00 95.88 182 GLU A O 1
ATOM 1369 N N . SER A 1 183 ? 4.551 -2.091 0.311 1.00 96.88 183 SER A N 1
ATOM 1370 C CA . SER A 1 183 ? 4.391 -0.672 -0.039 1.00 96.88 183 SER A CA 1
ATOM 1371 C C . SER A 1 183 ? 3.407 0.076 0.866 1.00 96.88 183 SER A C 1
ATOM 1373 O O . SER A 1 183 ? 3.608 1.259 1.143 1.00 96.88 183 SER A O 1
ATOM 1375 N N . ALA A 1 184 ? 2.368 -0.591 1.375 1.00 97.56 184 ALA A N 1
ATOM 1376 C CA . ALA A 1 184 ? 1.482 -0.021 2.387 1.00 97.56 184 ALA A CA 1
ATOM 1377 C C . ALA A 1 184 ? 2.237 0.246 3.702 1.00 97.56 184 ALA A C 1
ATOM 1379 O O . ALA A 1 184 ? 2.087 1.316 4.292 1.00 97.56 184 ALA A O 1
ATOM 1380 N N . TYR A 1 185 ? 3.117 -0.668 4.117 1.00 97.19 185 TYR A N 1
ATOM 1381 C CA . TYR A 1 185 ? 3.978 -0.463 5.283 1.00 97.19 185 TYR A CA 1
ATOM 1382 C C . TYR A 1 185 ? 4.944 0.724 5.104 1.00 97.19 185 TYR A C 1
ATOM 1384 O O . TYR A 1 185 ? 5.060 1.575 5.989 1.00 97.19 185 TYR A O 1
ATOM 1392 N N . GLU A 1 186 ? 5.593 0.838 3.937 1.00 96.06 186 GLU A N 1
ATOM 1393 C CA . GLU A 1 186 ? 6.450 1.986 3.591 1.00 96.06 186 GLU A CA 1
ATOM 1394 C C . GLU A 1 186 ? 5.687 3.317 3.673 1.00 96.06 186 GLU A C 1
ATOM 1396 O O . GLU A 1 186 ? 6.209 4.314 4.183 1.00 96.06 186 GLU A O 1
ATOM 1401 N N . LEU A 1 187 ? 4.435 3.325 3.205 1.00 95.75 187 LEU A N 1
ATOM 1402 C CA . LEU A 1 187 ? 3.548 4.479 3.283 1.00 95.75 187 LEU A CA 1
ATOM 1403 C C . LEU A 1 187 ? 3.218 4.860 4.727 1.00 95.75 187 LEU A C 1
ATOM 1405 O O . LEU A 1 187 ? 3.319 6.035 5.077 1.00 95.75 187 LEU A O 1
ATOM 1409 N N . LEU A 1 188 ? 2.856 3.888 5.567 1.00 95.44 188 LEU A N 1
ATOM 1410 C CA . LEU A 1 188 ? 2.555 4.128 6.977 1.00 95.44 188 LEU A CA 1
ATOM 1411 C C . LEU A 1 188 ? 3.750 4.754 7.704 1.00 95.44 188 LEU A C 1
ATOM 1413 O O . LEU A 1 188 ? 3.606 5.788 8.363 1.00 95.44 188 LEU A O 1
ATOM 1417 N N . LEU A 1 189 ? 4.941 4.173 7.520 1.00 93.56 189 LEU A N 1
ATOM 1418 C CA . LEU A 1 189 ? 6.184 4.710 8.071 1.00 93.56 189 LEU A CA 1
ATOM 1419 C C . LEU A 1 189 ? 6.433 6.145 7.602 1.00 93.56 189 LEU A C 1
ATOM 1421 O O . LEU A 1 189 ? 6.754 7.020 8.407 1.00 93.56 189 LEU A O 1
ATOM 1425 N N . ALA A 1 190 ? 6.265 6.419 6.308 1.00 92.69 190 ALA A N 1
ATOM 1426 C CA . ALA A 1 190 ? 6.438 7.766 5.782 1.00 92.69 190 ALA A CA 1
ATOM 1427 C C . ALA A 1 190 ? 5.443 8.743 6.432 1.00 92.69 190 ALA A C 1
ATOM 1429 O O . ALA A 1 190 ? 5.854 9.772 6.972 1.00 92.69 190 ALA A O 1
ATOM 1430 N N . SER A 1 191 ? 4.154 8.409 6.479 1.00 91.06 191 SER A N 1
ATOM 1431 C CA . SER A 1 191 ? 3.139 9.235 7.143 1.00 91.06 191 SER A CA 1
ATOM 1432 C C . SER A 1 191 ? 3.493 9.537 8.608 1.00 91.06 191 SER A C 1
ATOM 1434 O O . SER A 1 191 ? 3.284 10.660 9.078 1.00 91.06 191 SER A O 1
ATOM 1436 N N . MET A 1 192 ? 4.113 8.599 9.327 1.00 88.38 192 MET A N 1
ATOM 1437 C CA . MET A 1 192 ? 4.621 8.831 10.685 1.00 88.38 192 MET A CA 1
ATOM 1438 C C . MET A 1 192 ? 5.825 9.781 10.736 1.00 88.38 192 MET A C 1
ATOM 1440 O O . MET A 1 192 ? 5.834 10.725 11.531 1.00 88.38 192 MET A O 1
ATOM 1444 N N . PHE A 1 193 ? 6.829 9.595 9.876 1.00 85.62 193 PHE A N 1
ATOM 1445 C CA . PHE A 1 193 ? 8.008 10.468 9.862 1.00 85.62 193 PHE A CA 1
ATOM 1446 C C . PHE A 1 193 ? 7.665 11.912 9.495 1.00 85.62 193 PHE A C 1
ATOM 1448 O O . PHE A 1 193 ? 8.189 12.853 10.097 1.00 85.62 193 PHE A O 1
ATOM 1455 N N . PHE A 1 194 ? 6.765 12.099 8.534 1.00 81.31 194 PHE A N 1
ATOM 1456 C CA . PHE A 1 194 ? 6.444 13.417 8.004 1.00 81.31 194 PHE A CA 1
ATOM 1457 C C . PHE A 1 194 ? 5.313 14.148 8.739 1.00 81.31 194 PHE A C 1
ATOM 1459 O O . PHE A 1 194 ? 5.224 15.371 8.643 1.00 81.31 194 PHE A O 1
ATOM 1466 N N . SER A 1 195 ? 4.510 13.454 9.549 1.00 77.19 195 SER A N 1
ATOM 1467 C CA . SER A 1 195 ? 3.586 14.100 10.498 1.00 77.19 195 SER A CA 1
ATOM 1468 C C . SER A 1 195 ? 4.306 14.757 11.692 1.00 77.19 195 SER A C 1
ATOM 1470 O O . SER A 1 195 ? 3.661 15.333 12.566 1.00 77.19 195 SER A O 1
ATOM 1472 N N . GLY A 1 196 ? 5.647 14.700 11.742 1.00 59.12 196 GLY A N 1
ATOM 1473 C CA . GLY A 1 196 ? 6.464 15.277 12.817 1.00 59.12 196 GLY A CA 1
ATOM 1474 C C . GLY A 1 196 ? 6.469 14.441 14.100 1.00 59.12 196 GLY A C 1
ATOM 1475 O O . GLY A 1 196 ? 6.956 14.891 15.137 1.00 59.12 196 GLY A O 1
ATOM 1476 N N . VAL A 1 197 ? 5.934 13.221 14.032 1.00 52.44 197 VAL A N 1
ATOM 1477 C CA . VAL A 1 197 ? 5.716 12.335 15.177 1.00 52.44 197 VAL A CA 1
ATOM 1478 C C . VAL A 1 197 ? 7.011 11.668 15.665 1.00 52.44 197 VAL A C 1
ATOM 1480 O O . VAL A 1 197 ? 7.120 11.383 16.855 1.00 52.44 197 VAL A O 1
ATOM 1483 N N . GLU A 1 198 ? 8.016 11.486 14.799 1.00 46.22 198 GLU A N 1
ATOM 1484 C CA . GLU A 1 198 ? 9.246 10.736 15.128 1.00 46.22 198 GLU A CA 1
ATOM 1485 C C . GLU A 1 198 ? 10.562 11.514 14.887 1.00 46.22 198 GLU A C 1
ATOM 1487 O O . GLU A 1 198 ? 11.625 11.121 15.364 1.00 46.22 198 GLU A O 1
ATOM 1492 N N . ALA A 1 199 ? 10.513 12.675 14.221 1.00 39.88 199 ALA A N 1
ATOM 1493 C CA . ALA A 1 199 ? 11.702 13.440 13.809 1.00 39.88 199 ALA A CA 1
ATOM 1494 C C . ALA A 1 199 ? 12.541 14.047 14.962 1.00 39.88 199 ALA A C 1
ATOM 1496 O O . ALA A 1 199 ? 13.621 14.583 14.720 1.00 39.88 199 ALA A O 1
ATOM 1497 N N . ASN A 1 200 ? 12.089 13.952 16.218 1.00 37.56 200 ASN A N 1
ATOM 1498 C CA . ASN A 1 200 ? 12.728 14.617 17.361 1.00 37.56 200 ASN A CA 1
ATOM 1499 C C . ASN A 1 200 ? 13.725 13.741 18.152 1.00 37.56 200 ASN A C 1
ATOM 1501 O O . ASN A 1 200 ? 14.322 14.228 19.105 1.00 37.56 200 ASN A O 1
ATOM 1505 N N . SER A 1 201 ? 13.960 12.474 17.789 1.00 41.44 201 SER A N 1
ATOM 1506 C CA . SER A 1 201 ? 14.779 11.567 18.623 1.00 41.44 201 SER A CA 1
ATOM 1507 C C . SER A 1 201 ? 16.306 11.731 18.478 1.00 41.44 201 SER A C 1
ATOM 1509 O O . SER A 1 201 ? 17.056 11.355 19.382 1.00 41.44 201 SER A O 1
ATOM 1511 N N . VAL A 1 202 ? 16.802 12.304 17.372 1.00 39.38 202 VAL A N 1
ATOM 1512 C CA . VAL A 1 202 ? 18.256 12.371 17.088 1.00 39.38 202 VAL A CA 1
ATOM 1513 C C . VAL A 1 202 ? 18.880 13.723 17.444 1.00 39.38 202 VAL A C 1
ATOM 1515 O O . VAL A 1 202 ? 20.054 13.776 17.824 1.00 39.38 202 VAL A O 1
ATOM 1518 N N . GLU A 1 203 ? 18.121 14.820 17.377 1.00 36.03 203 GLU A N 1
ATOM 1519 C CA . GLU A 1 203 ? 18.660 16.145 17.713 1.00 36.03 203 GLU A CA 1
ATOM 1520 C C . GLU A 1 203 ? 18.938 16.296 19.220 1.00 36.03 203 GLU A C 1
ATOM 1522 O O . GLU A 1 203 ? 19.908 16.961 19.601 1.00 36.03 203 GLU A O 1
ATOM 1527 N N . ASP A 1 204 ? 18.187 15.583 20.065 1.00 37.94 204 ASP A N 1
ATOM 1528 C CA . ASP A 1 204 ? 18.391 15.565 21.519 1.00 37.94 204 ASP A CA 1
ATOM 1529 C C . ASP A 1 204 ? 19.681 14.836 21.931 1.00 37.94 204 ASP A C 1
ATOM 1531 O O . ASP A 1 204 ? 20.400 15.302 22.817 1.00 37.94 204 ASP A O 1
ATOM 1535 N N . ARG A 1 205 ? 20.087 13.772 21.218 1.00 38.84 205 ARG A N 1
ATOM 1536 C CA . ARG A 1 205 ? 21.344 13.055 21.523 1.00 38.84 205 ARG A CA 1
ATOM 1537 C C . ARG A 1 205 ? 22.607 13.837 21.148 1.00 38.84 205 ARG A C 1
ATOM 1539 O O . ARG A 1 205 ? 23.675 13.573 21.705 1.00 38.84 205 ARG A O 1
ATOM 1546 N N . ARG A 1 206 ? 22.524 14.789 20.206 1.00 36.59 206 ARG A N 1
ATOM 1547 C CA . ARG A 1 206 ? 23.664 15.652 19.830 1.00 36.59 206 ARG A CA 1
ATOM 1548 C C . ARG A 1 206 ? 23.777 16.908 20.692 1.00 36.59 206 ARG A C 1
ATOM 1550 O O . ARG A 1 206 ? 24.900 17.349 20.923 1.00 36.59 206 ARG A O 1
ATOM 1557 N N . LYS A 1 207 ? 22.666 17.461 21.192 1.00 37.97 207 LYS A N 1
ATOM 1558 C CA . LYS A 1 207 ? 22.680 18.672 22.035 1.00 37.97 207 LYS A CA 1
ATOM 1559 C C . LYS A 1 207 ? 23.053 18.394 23.497 1.00 37.97 207 LYS A C 1
ATOM 1561 O O . LYS A 1 207 ? 23.655 19.258 24.131 1.00 37.97 207 LYS A O 1
ATOM 1566 N N . GLU A 1 208 ? 22.825 17.183 24.013 1.00 39.06 208 GLU A N 1
ATOM 1567 C CA . GLU A 1 208 ? 23.157 16.839 25.409 1.00 39.06 208 GLU A CA 1
ATOM 1568 C C . GLU A 1 208 ? 24.659 16.856 25.746 1.00 39.06 208 GLU A C 1
ATOM 1570 O O . GLU A 1 208 ? 25.030 17.051 26.907 1.00 39.06 208 GLU A O 1
ATOM 1575 N N . LYS A 1 209 ? 25.551 16.688 24.759 1.00 42.78 209 LYS A N 1
ATOM 1576 C CA . LYS A 1 209 ? 27.005 16.693 25.007 1.00 42.78 209 LYS A CA 1
ATOM 1577 C C . LYS A 1 209 ? 27.625 18.092 25.073 1.00 42.78 209 LYS A C 1
ATOM 1579 O O . LYS A 1 209 ? 28.776 18.201 25.484 1.00 42.78 209 LYS A O 1
ATOM 1584 N N . THR A 1 210 ? 26.895 19.155 24.723 1.00 39.81 210 THR A N 1
ATOM 1585 C CA . THR A 1 210 ? 27.464 20.516 24.628 1.00 39.81 210 THR A CA 1
ATOM 1586 C C . THR A 1 210 ? 26.794 21.572 25.505 1.00 39.81 210 THR A C 1
ATOM 1588 O O . THR A 1 210 ? 27.208 22.725 25.459 1.00 39.81 210 THR A O 1
ATOM 1591 N N . SER A 1 211 ? 25.823 21.230 26.355 1.00 41.53 211 SER A N 1
ATOM 1592 C CA . SER A 1 211 ? 25.197 22.219 27.248 1.00 41.53 211 SER A CA 1
ATOM 1593 C C . SER A 1 211 ? 25.060 21.715 28.687 1.00 41.53 211 SER A C 1
ATOM 1595 O O . SER A 1 211 ? 23.964 21.436 29.167 1.00 41.53 211 SER A O 1
ATOM 1597 N N . LYS A 1 212 ? 26.189 21.623 29.401 1.00 47.75 212 LYS A N 1
ATOM 1598 C CA . LYS A 1 212 ? 26.229 21.482 30.872 1.00 47.75 212 LYS A CA 1
ATOM 1599 C C . LYS A 1 212 ? 26.852 22.689 31.572 1.00 47.75 212 LYS A C 1
ATOM 1601 O O . LYS A 1 212 ? 27.475 22.546 32.616 1.00 47.75 212 LYS A O 1
ATOM 1606 N N . PHE A 1 213 ? 26.651 23.886 31.033 1.00 44.47 213 PHE A N 1
ATOM 1607 C CA . PHE A 1 213 ? 26.965 25.109 31.758 1.00 44.47 213 PHE A CA 1
ATOM 1608 C C . PHE A 1 213 ? 25.811 26.103 31.620 1.00 44.47 213 PHE A C 1
ATOM 1610 O O . PHE A 1 213 ? 25.547 26.617 30.542 1.00 44.47 213 PHE A O 1
ATOM 1617 N N . LEU A 1 214 ? 25.168 26.355 32.767 1.00 51.06 214 LEU A N 1
ATOM 1618 C CA . LEU A 1 214 ? 24.232 27.444 33.068 1.00 51.06 214 LEU A CA 1
ATOM 1619 C C . LEU A 1 214 ? 22.788 27.299 32.548 1.00 51.06 214 LEU A C 1
ATOM 1621 O O . LEU A 1 214 ? 22.432 27.783 31.483 1.00 51.06 214 LEU A O 1
ATOM 1625 N N . SER A 1 215 ? 21.902 26.763 33.390 1.00 36.56 215 SER A N 1
ATOM 1626 C CA . SER A 1 215 ? 20.650 27.463 33.733 1.00 36.56 215 SER A CA 1
ATOM 1627 C C . SER A 1 215 ? 19.988 26.806 34.946 1.00 36.56 215 SER A C 1
ATOM 1629 O O . SER A 1 215 ? 19.632 25.630 34.951 1.00 36.56 215 SER A O 1
ATOM 1631 N N . GLY A 1 216 ? 19.890 27.580 36.023 1.00 39.91 216 GLY A N 1
ATOM 1632 C CA . GLY A 1 216 ? 19.113 27.234 37.201 1.00 39.91 216 GLY A CA 1
ATOM 1633 C C . GLY A 1 216 ? 17.635 27.594 37.034 1.00 39.91 216 GLY A C 1
ATOM 1634 O O . GLY A 1 216 ? 17.276 28.459 36.244 1.00 39.91 216 GLY A O 1
ATOM 1635 N N . LEU A 1 217 ? 16.832 26.964 37.893 1.00 42.12 217 LEU A N 1
ATOM 1636 C CA . LEU A 1 217 ? 15.476 27.335 38.317 1.00 42.12 217 LEU A CA 1
ATOM 1637 C C . LEU A 1 217 ? 14.297 27.138 37.333 1.00 42.12 217 LEU A C 1
ATOM 1639 O O . LEU A 1 217 ? 13.973 27.980 36.509 1.00 42.12 217 LEU A O 1
ATOM 1643 N N . LYS A 1 218 ? 13.536 26.089 37.689 1.00 44.22 218 LYS A N 1
ATOM 1644 C CA . LYS A 1 218 ? 12.064 25.932 37.701 1.00 44.22 218 LYS A CA 1
ATOM 1645 C C . LYS A 1 218 ? 11.314 25.470 36.432 1.00 44.22 218 LYS A C 1
ATOM 1647 O O . LYS A 1 218 ? 11.178 26.178 35.449 1.00 44.22 218 LYS A O 1
ATOM 1652 N N . SER A 1 219 ? 10.628 24.337 36.658 1.00 46.81 219 SER A N 1
ATOM 1653 C CA . SER A 1 219 ? 9.306 23.912 36.159 1.00 46.81 219 SER A CA 1
ATOM 1654 C C . SER A 1 219 ? 9.155 23.471 34.694 1.00 46.81 219 SER A C 1
ATOM 1656 O O . SER A 1 219 ? 8.894 24.289 33.817 1.00 46.81 219 SER A O 1
ATOM 1658 N N . LYS A 1 220 ? 9.225 22.143 34.473 1.00 46.62 220 LYS A N 1
ATOM 1659 C CA . LYS A 1 220 ? 8.417 21.326 33.527 1.00 46.62 220 LYS A CA 1
ATOM 1660 C C . LYS A 1 220 ? 8.990 19.897 33.454 1.00 46.62 220 LYS A C 1
ATOM 1662 O O . LYS A 1 220 ? 9.695 19.560 32.510 1.00 46.62 220 LYS A O 1
ATOM 1667 N N . ARG A 1 221 ? 8.735 19.049 34.459 1.00 41.56 221 ARG A N 1
ATOM 1668 C CA . ARG A 1 221 ? 9.172 17.633 34.424 1.00 41.56 221 ARG A CA 1
ATOM 1669 C C . ARG A 1 221 ? 8.126 16.694 33.794 1.00 41.56 221 ARG A C 1
ATOM 1671 O O . ARG A 1 221 ? 8.515 15.689 33.218 1.00 41.56 221 ARG A O 1
ATOM 1678 N N . ASP A 1 222 ? 6.851 17.087 33.733 1.00 39.84 222 ASP A N 1
ATOM 1679 C CA . ASP A 1 222 ? 5.785 16.186 33.249 1.00 39.84 222 ASP A CA 1
ATOM 1680 C C . ASP A 1 222 ? 5.647 16.083 31.719 1.00 39.84 222 ASP A C 1
ATOM 1682 O O . ASP A 1 222 ? 5.280 15.030 31.199 1.00 39.84 222 ASP A O 1
ATOM 1686 N N . LYS A 1 223 ? 5.983 17.132 30.948 1.00 39.16 223 LYS A N 1
ATOM 1687 C CA . LYS A 1 223 ? 5.867 17.074 29.472 1.00 39.16 223 LYS A CA 1
ATOM 1688 C C . LYS A 1 223 ? 6.965 16.238 28.805 1.00 39.16 223 LYS A C 1
ATOM 1690 O O . LYS A 1 223 ? 6.698 15.602 27.793 1.00 39.16 223 LYS A O 1
ATOM 1695 N N . MET A 1 224 ? 8.170 16.212 29.375 1.00 38.19 224 MET A N 1
ATOM 1696 C CA . MET A 1 224 ? 9.319 15.514 28.782 1.00 38.19 224 MET A CA 1
ATOM 1697 C C . MET A 1 224 ? 9.230 13.993 28.981 1.00 38.19 224 MET A C 1
ATOM 1699 O O . MET A 1 224 ? 9.568 13.229 28.085 1.00 38.19 224 MET A O 1
ATOM 1703 N N . GLN A 1 225 ? 8.698 13.564 30.130 1.00 39.75 225 GLN A N 1
ATOM 1704 C CA . GLN A 1 225 ? 8.524 12.153 30.484 1.00 39.75 225 GLN A CA 1
ATOM 1705 C C . GLN A 1 225 ? 7.351 11.509 29.719 1.00 39.75 225 GLN A C 1
ATOM 1707 O O . GLN A 1 225 ? 7.445 10.363 29.282 1.00 39.75 225 GLN A O 1
ATOM 1712 N N . SER A 1 226 ? 6.293 12.287 29.454 1.00 45.78 226 SER A N 1
ATOM 1713 C CA . SER A 1 226 ? 5.155 11.868 28.620 1.00 45.78 226 SER A CA 1
ATOM 1714 C C . SER A 1 226 ? 5.551 11.693 27.148 1.00 45.78 226 SER A C 1
ATOM 1716 O O . SER A 1 226 ? 5.120 10.748 26.495 1.00 45.78 226 SER A O 1
ATOM 1718 N N . GLN A 1 227 ? 6.411 12.574 26.621 1.00 44.75 227 GLN A N 1
ATOM 1719 C CA . GLN A 1 227 ? 6.883 12.496 25.236 1.00 44.75 227 GLN A CA 1
ATOM 1720 C C . GLN A 1 227 ? 7.843 11.316 25.018 1.00 44.75 227 GLN A C 1
ATOM 1722 O O . GLN A 1 227 ? 7.743 10.651 23.992 1.00 44.75 227 GLN A O 1
ATOM 1727 N N . SER A 1 228 ? 8.716 10.994 25.984 1.00 51.47 228 SER A N 1
ATOM 1728 C CA . SER A 1 228 ? 9.594 9.818 25.876 1.00 51.47 228 SER A CA 1
ATOM 1729 C C . SER A 1 228 ? 8.826 8.496 25.965 1.00 51.47 228 SER A C 1
ATOM 1731 O O . SER A 1 228 ? 9.128 7.576 25.211 1.00 51.47 228 SER A O 1
ATOM 1733 N N . GLN A 1 229 ? 7.813 8.403 26.839 1.00 54.75 229 GLN A N 1
ATOM 1734 C CA . GLN A 1 229 ? 6.942 7.222 26.923 1.00 54.75 229 GLN A CA 1
ATOM 1735 C C . GLN A 1 229 ? 6.086 7.051 25.662 1.00 54.75 229 GLN A C 1
ATOM 1737 O O . GLN A 1 229 ? 5.939 5.941 25.165 1.00 54.75 229 GLN A O 1
ATOM 1742 N N . PHE A 1 230 ? 5.570 8.148 25.104 1.00 55.03 230 PHE A N 1
ATOM 1743 C CA . PHE A 1 230 ? 4.763 8.121 23.883 1.00 55.03 230 PHE A CA 1
ATOM 1744 C C . PHE A 1 230 ? 5.569 7.717 22.641 1.00 55.03 230 PHE A C 1
ATOM 1746 O O . PHE A 1 230 ? 5.057 6.998 21.788 1.00 55.03 230 PHE A O 1
ATOM 1753 N N . VAL A 1 231 ? 6.834 8.141 22.544 1.00 59.47 231 VAL A N 1
ATOM 1754 C CA . VAL A 1 231 ? 7.749 7.705 21.474 1.00 59.47 231 VAL A CA 1
ATOM 1755 C C . VAL A 1 231 ? 8.119 6.226 21.636 1.00 59.47 231 VAL A C 1
ATOM 1757 O O . VAL A 1 231 ? 8.137 5.509 20.640 1.00 59.47 231 VAL A O 1
ATOM 1760 N N . GLY A 1 232 ? 8.339 5.754 22.871 1.00 69.44 232 GLY A N 1
ATOM 1761 C CA . GLY A 1 232 ? 8.569 4.332 23.165 1.00 69.44 232 GLY A CA 1
ATOM 1762 C C . GLY A 1 232 ? 7.390 3.451 22.745 1.00 69.44 232 GLY A C 1
ATOM 1763 O O . GLY A 1 232 ? 7.565 2.549 21.934 1.00 69.44 232 GLY A O 1
ATOM 1764 N N . ARG A 1 233 ? 6.172 3.812 23.173 1.00 78.81 233 ARG A N 1
ATOM 1765 C CA . ARG A 1 233 ? 4.938 3.097 22.809 1.00 78.81 233 ARG A CA 1
ATOM 1766 C C . ARG A 1 233 ? 4.690 3.074 21.299 1.00 78.81 233 ARG A C 1
ATOM 1768 O O . ARG A 1 233 ? 4.220 2.083 20.768 1.00 78.81 233 ARG A O 1
ATOM 1775 N N . LYS A 1 234 ? 5.025 4.145 20.571 1.00 77.06 234 LYS A N 1
ATOM 1776 C CA . LYS A 1 234 ? 4.903 4.169 19.101 1.00 77.06 234 LYS A CA 1
ATOM 1777 C C . LYS A 1 234 ? 5.912 3.277 18.389 1.00 77.06 234 LYS A C 1
ATOM 1779 O O . LYS A 1 234 ? 5.588 2.751 17.331 1.00 77.06 234 LYS A O 1
ATOM 1784 N N . SER A 1 235 ? 7.112 3.126 18.944 1.00 83.06 235 SER A N 1
ATOM 1785 C CA . SER A 1 235 ? 8.090 2.169 18.424 1.00 83.06 235 SER A CA 1
ATOM 1786 C C . SER A 1 235 ? 7.574 0.743 18.587 1.00 83.06 235 SER A C 1
ATOM 1788 O O . SER A 1 235 ? 7.569 0.003 17.614 1.00 83.06 235 SER A O 1
ATOM 1790 N N . GLU A 1 236 ? 7.056 0.409 19.773 1.00 88.56 236 GLU A N 1
ATOM 1791 C CA . GLU A 1 236 ? 6.469 -0.905 20.072 1.00 88.56 236 GLU A CA 1
ATOM 1792 C C . GLU A 1 236 ? 5.283 -1.217 19.147 1.00 88.56 236 GLU A C 1
ATOM 1794 O O . GLU A 1 236 ? 5.246 -2.276 18.532 1.00 88.56 236 GLU A O 1
ATOM 1799 N N . LEU A 1 237 ? 4.367 -0.258 18.952 1.00 91.19 237 LEU A N 1
ATOM 1800 C CA . LEU A 1 237 ? 3.254 -0.408 18.006 1.00 91.19 237 LEU A CA 1
ATOM 1801 C C . LEU A 1 237 ? 3.740 -0.677 16.580 1.00 91.19 237 LEU A C 1
ATOM 1803 O O . LEU A 1 237 ? 3.158 -1.493 15.872 1.00 91.19 237 LEU A O 1
ATOM 1807 N N . MET A 1 238 ? 4.806 -0.003 16.145 1.00 91.56 238 MET A N 1
ATOM 1808 C CA . MET A 1 238 ? 5.370 -0.249 14.821 1.00 91.56 238 MET A CA 1
ATOM 1809 C C . MET A 1 238 ? 6.029 -1.617 14.706 1.00 91.56 238 MET A C 1
ATOM 1811 O O . MET A 1 238 ? 5.942 -2.222 13.641 1.00 91.56 238 MET A O 1
ATOM 1815 N N . ASP A 1 239 ? 6.634 -2.123 15.778 1.00 91.94 239 ASP A N 1
ATOM 1816 C CA . ASP A 1 239 ? 7.153 -3.488 15.811 1.00 91.94 239 ASP A CA 1
ATOM 1817 C C . ASP A 1 239 ? 6.014 -4.512 15.704 1.00 91.94 239 ASP A C 1
ATOM 1819 O O . ASP A 1 239 ? 6.149 -5.482 14.953 1.00 91.94 239 ASP A O 1
ATOM 1823 N N . THR A 1 240 ? 4.870 -4.264 16.355 1.00 93.31 240 THR A N 1
ATOM 1824 C CA . THR A 1 240 ? 3.651 -5.072 16.189 1.00 93.31 240 THR A CA 1
ATOM 1825 C C . THR A 1 240 ? 3.161 -5.028 14.742 1.00 93.31 240 THR A C 1
ATOM 1827 O O . THR A 1 240 ? 3.043 -6.075 14.108 1.00 93.31 240 THR A O 1
ATOM 1830 N N . VAL A 1 241 ? 2.964 -3.836 14.165 1.00 94.38 241 VAL A N 1
ATOM 1831 C CA . VAL A 1 241 ? 2.511 -3.683 12.768 1.00 94.38 241 VAL A CA 1
ATOM 1832 C C . VAL A 1 241 ? 3.472 -4.355 11.789 1.00 94.38 241 VAL A C 1
ATOM 1834 O O . VAL A 1 241 ? 3.035 -5.011 10.846 1.00 94.38 241 VAL A O 1
ATOM 1837 N N . ARG A 1 242 ? 4.785 -4.247 12.015 1.00 95.75 242 ARG A N 1
ATOM 1838 C CA . ARG A 1 242 ? 5.807 -4.919 11.206 1.00 95.75 242 ARG A CA 1
ATOM 1839 C C . ARG A 1 242 ? 5.608 -6.437 11.208 1.00 95.75 242 ARG A C 1
ATOM 1841 O O . ARG A 1 242 ? 5.718 -7.052 10.148 1.00 95.75 242 ARG A O 1
ATOM 1848 N N . VAL A 1 243 ? 5.337 -7.039 12.371 1.00 94.19 243 VAL A N 1
ATOM 1849 C CA . VAL A 1 243 ? 5.057 -8.482 12.488 1.00 94.19 243 VAL A CA 1
ATOM 1850 C C . VAL A 1 243 ? 3.763 -8.841 11.768 1.00 94.19 243 VAL A C 1
ATOM 1852 O O . VAL A 1 243 ? 3.792 -9.749 10.939 1.00 94.19 243 VAL A O 1
ATOM 1855 N N . GLN A 1 244 ? 2.676 -8.101 12.009 1.00 93.38 244 GLN A N 1
ATOM 1856 C CA . GLN A 1 244 ? 1.380 -8.386 11.382 1.00 93.38 244 GLN A CA 1
ATOM 1857 C C . GLN A 1 244 ? 1.427 -8.251 9.857 1.00 93.38 244 GLN A C 1
ATOM 1859 O O . GLN A 1 244 ? 0.876 -9.066 9.123 1.00 93.38 244 GLN A O 1
ATOM 1864 N N . MET A 1 2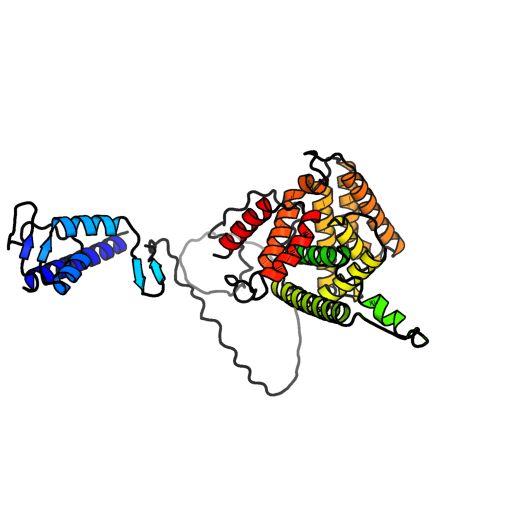45 ? 2.189 -7.282 9.349 1.00 94.94 245 MET A N 1
ATOM 1865 C CA . MET A 1 245 ? 2.412 -7.098 7.915 1.00 94.94 245 MET A CA 1
ATOM 1866 C C . MET A 1 245 ? 3.548 -7.973 7.349 1.00 94.94 245 MET A C 1
ATOM 1868 O O . MET A 1 245 ? 3.913 -7.822 6.181 1.00 94.94 245 MET A O 1
ATOM 1872 N N . GLN A 1 246 ? 4.108 -8.893 8.145 1.00 94.31 246 GLN A N 1
ATOM 1873 C CA . GLN A 1 246 ? 5.169 -9.835 7.759 1.00 94.31 246 GLN A CA 1
ATOM 1874 C C . GLN A 1 246 ? 6.412 -9.167 7.141 1.00 94.31 246 GLN A C 1
ATOM 1876 O O . GLN A 1 246 ? 7.045 -9.694 6.225 1.00 94.31 246 GLN A O 1
ATOM 1881 N N . ILE A 1 247 ? 6.784 -7.990 7.643 1.00 94.00 247 ILE A N 1
ATOM 1882 C CA . ILE A 1 247 ? 7.928 -7.228 7.144 1.00 94.00 247 ILE A CA 1
ATOM 1883 C C . ILE A 1 247 ? 9.204 -7.694 7.851 1.00 94.00 247 ILE A C 1
ATOM 1885 O O . ILE A 1 247 ? 9.284 -7.729 9.082 1.00 94.00 247 ILE A O 1
ATOM 1889 N N . SER A 1 248 ? 10.239 -8.039 7.082 1.00 90.75 248 SER A N 1
ATOM 1890 C CA . SER A 1 248 ? 11.531 -8.436 7.661 1.00 90.75 248 SER A CA 1
ATOM 1891 C C . SER A 1 248 ? 12.211 -7.279 8.406 1.00 90.75 248 SER A C 1
ATOM 1893 O O . SER A 1 248 ? 12.131 -6.125 7.988 1.00 90.75 248 SER A O 1
ATOM 1895 N N . GLU A 1 249 ? 12.944 -7.589 9.476 1.00 89.88 249 GLU A N 1
ATOM 1896 C CA . GLU A 1 249 ? 13.675 -6.590 10.274 1.00 89.88 249 GLU A CA 1
ATOM 1897 C C . GLU A 1 249 ? 14.708 -5.814 9.437 1.00 89.88 249 GLU A C 1
ATOM 1899 O O . GLU A 1 249 ? 14.832 -4.599 9.563 1.00 89.88 249 GLU A O 1
ATOM 1904 N N . ALA A 1 250 ? 15.402 -6.490 8.514 1.00 87.19 250 ALA A N 1
ATOM 1905 C CA . ALA A 1 250 ? 16.357 -5.844 7.612 1.00 87.19 250 ALA A CA 1
ATOM 1906 C C . ALA A 1 250 ? 15.676 -4.828 6.675 1.00 87.19 250 ALA A C 1
ATOM 1908 O O . ALA A 1 250 ? 16.189 -3.724 6.479 1.00 87.19 250 ALA A O 1
ATOM 1909 N N . MET A 1 251 ? 14.506 -5.181 6.125 1.00 89.94 251 MET A N 1
ATOM 1910 C CA . MET A 1 251 ? 13.713 -4.279 5.284 1.00 89.94 251 MET A CA 1
ATOM 1911 C C . MET A 1 251 ? 13.211 -3.078 6.082 1.00 89.94 251 MET A C 1
ATOM 1913 O O . MET A 1 251 ? 13.326 -1.945 5.615 1.00 89.94 251 MET A O 1
ATOM 1917 N N . ASP A 1 252 ? 12.679 -3.315 7.280 1.00 92.88 252 ASP A N 1
ATOM 1918 C CA . ASP A 1 252 ? 12.196 -2.253 8.157 1.00 92.88 252 ASP A CA 1
ATOM 1919 C C . ASP A 1 252 ? 13.321 -1.275 8.522 1.00 92.88 252 ASP A C 1
ATOM 1921 O O . ASP A 1 252 ? 13.200 -0.072 8.284 1.00 92.88 252 ASP A O 1
ATOM 1925 N N . ALA A 1 253 ? 14.463 -1.785 8.988 1.00 90.94 253 ALA A N 1
ATOM 1926 C CA . ALA A 1 253 ? 15.614 -0.964 9.349 1.00 90.94 253 ALA A CA 1
ATOM 1927 C C . ALA A 1 253 ? 16.124 -0.127 8.162 1.00 90.94 253 ALA A C 1
ATOM 1929 O O . ALA A 1 253 ? 16.400 1.070 8.311 1.00 90.94 253 ALA A O 1
ATOM 1930 N N . CYS A 1 254 ? 16.210 -0.729 6.971 1.00 91.25 254 CYS A N 1
ATOM 1931 C CA . CYS A 1 254 ? 16.584 -0.033 5.740 1.00 91.25 254 CYS A CA 1
ATOM 1932 C C . CYS A 1 254 ? 15.573 1.069 5.380 1.00 91.25 254 CYS A C 1
ATOM 1934 O O . CYS A 1 254 ? 15.950 2.218 5.122 1.00 91.25 254 CYS A O 1
ATOM 1936 N N . THR A 1 255 ? 14.282 0.745 5.420 1.00 92.94 255 THR A N 1
ATOM 1937 C CA . THR A 1 255 ? 13.185 1.658 5.081 1.00 92.94 255 THR A CA 1
ATOM 1938 C C . THR A 1 255 ? 13.139 2.836 6.049 1.00 92.94 255 THR A C 1
ATOM 1940 O O . THR A 1 255 ? 13.203 3.988 5.617 1.00 92.94 255 THR A O 1
ATOM 1943 N N . ARG A 1 256 ? 13.137 2.575 7.362 1.00 92.69 256 ARG A N 1
ATOM 1944 C CA . ARG A 1 256 ? 13.190 3.602 8.414 1.00 92.69 256 ARG A CA 1
ATOM 1945 C C . ARG A 1 256 ? 14.391 4.523 8.236 1.00 92.69 256 ARG A C 1
ATOM 1947 O O . ARG A 1 256 ? 14.227 5.742 8.237 1.00 92.69 256 ARG A O 1
ATOM 1954 N N . ARG A 1 257 ? 15.590 3.968 8.015 1.00 91.56 257 ARG A N 1
ATOM 1955 C CA . ARG A 1 257 ? 16.816 4.752 7.781 1.00 91.56 257 ARG A CA 1
ATOM 1956 C C . ARG A 1 257 ? 16.652 5.711 6.600 1.00 91.56 257 ARG A C 1
ATOM 1958 O O . ARG A 1 257 ? 17.005 6.886 6.713 1.00 91.56 257 ARG A O 1
ATOM 1965 N N . ASN A 1 258 ? 16.144 5.224 5.471 1.00 90.94 258 ASN A N 1
ATOM 1966 C CA . ASN A 1 258 ? 15.989 6.026 4.260 1.00 90.94 258 ASN A CA 1
ATOM 1967 C C . ASN A 1 258 ? 14.880 7.074 4.382 1.00 90.94 258 ASN A C 1
ATOM 1969 O O . ASN A 1 258 ? 15.092 8.227 4.001 1.00 90.94 258 ASN A O 1
ATOM 1973 N N . LEU A 1 259 ? 13.737 6.722 4.972 1.00 91.12 259 LEU A N 1
ATOM 1974 C CA . LEU A 1 259 ? 12.636 7.659 5.199 1.00 91.12 259 LEU A CA 1
ATOM 1975 C C . LEU A 1 259 ? 13.004 8.748 6.207 1.00 91.12 259 LEU A C 1
ATOM 1977 O O . LEU A 1 259 ? 12.700 9.914 5.966 1.00 91.12 259 LEU A O 1
ATOM 1981 N N . MET A 1 260 ? 13.739 8.420 7.274 1.00 88.56 260 MET A N 1
ATOM 1982 C CA . MET A 1 260 ? 14.275 9.424 8.201 1.00 88.56 260 MET A CA 1
ATOM 1983 C C . MET A 1 260 ? 15.191 10.424 7.483 1.00 88.56 260 MET A C 1
ATOM 1985 O O . MET A 1 260 ? 15.076 11.633 7.689 1.00 88.56 260 MET A O 1
ATOM 1989 N N . GLN A 1 261 ? 16.091 9.946 6.615 1.00 87.31 261 GLN A N 1
ATOM 1990 C CA . GLN A 1 261 ? 16.958 10.824 5.820 1.00 87.31 261 GLN A CA 1
ATOM 1991 C C . GLN A 1 261 ? 16.161 11.675 4.826 1.00 87.31 261 GLN A C 1
ATOM 1993 O O . GLN A 1 261 ? 16.500 12.840 4.610 1.00 87.31 261 GLN A O 1
ATOM 1998 N N . LEU A 1 262 ? 15.107 11.112 4.232 1.00 86.12 262 LEU A N 1
ATOM 1999 C CA . LEU A 1 262 ? 14.211 11.822 3.326 1.00 86.12 262 LEU A CA 1
ATOM 2000 C C . LEU A 1 262 ? 13.443 12.932 4.062 1.00 86.12 262 LEU A C 1
ATOM 2002 O O . LEU A 1 262 ? 13.436 14.073 3.602 1.00 86.12 262 LEU A O 1
ATOM 2006 N N . ALA A 1 263 ? 12.887 12.637 5.239 1.00 84.69 263 ALA A N 1
ATOM 2007 C CA . ALA A 1 263 ? 12.182 13.600 6.083 1.00 84.69 263 ALA A CA 1
ATOM 2008 C C . ALA A 1 263 ? 13.108 14.721 6.591 1.00 84.69 263 ALA A C 1
ATOM 2010 O O . ALA A 1 263 ? 12.741 15.899 6.574 1.00 84.69 263 ALA A O 1
ATOM 2011 N N . ALA A 1 264 ? 14.353 14.391 6.957 1.00 83.00 264 ALA A N 1
ATOM 2012 C CA . ALA A 1 264 ? 15.347 15.363 7.418 1.00 83.00 264 ALA A CA 1
ATOM 2013 C C . ALA A 1 264 ? 15.730 16.407 6.352 1.00 83.00 264 ALA A C 1
ATOM 2015 O O . ALA A 1 264 ? 16.160 17.511 6.694 1.00 83.00 264 ALA A O 1
ATOM 2016 N N . ARG A 1 265 ? 15.543 16.103 5.060 1.00 77.38 265 ARG A N 1
ATOM 2017 C CA . ARG A 1 265 ? 15.819 17.033 3.949 1.00 77.38 265 ARG A CA 1
ATOM 2018 C C . ARG A 1 265 ? 14.785 18.162 3.821 1.00 77.38 265 ARG A C 1
ATOM 2020 O O . ARG A 1 265 ? 14.912 18.965 2.903 1.00 77.38 265 ARG A O 1
ATOM 2027 N N . LYS A 1 266 ? 13.810 18.258 4.741 1.00 61.22 266 LYS A N 1
ATOM 2028 C CA . LYS A 1 266 ? 12.762 19.299 4.791 1.00 61.22 266 LYS A CA 1
ATOM 2029 C C . LYS A 1 266 ? 12.105 19.518 3.426 1.00 61.22 266 LYS A C 1
ATOM 2031 O O . LYS A 1 266 ? 12.061 20.634 2.914 1.00 61.22 266 LYS A O 1
ATOM 2036 N N . MET A 1 267 ? 11.599 18.439 2.833 1.00 58.94 267 MET A N 1
ATOM 2037 C CA . MET A 1 267 ? 10.769 18.545 1.636 1.00 58.94 267 MET A CA 1
ATOM 2038 C C . MET A 1 267 ? 9.476 19.278 2.009 1.00 58.94 267 MET A C 1
ATOM 2040 O O . MET A 1 267 ? 8.645 18.757 2.746 1.00 58.94 267 MET A O 1
ATOM 2044 N N . SER A 1 268 ? 9.335 20.521 1.551 1.00 47.84 268 SER A N 1
ATOM 2045 C CA . SER A 1 268 ? 8.115 21.306 1.715 1.00 47.84 268 SER A CA 1
ATOM 2046 C C . SER A 1 268 ? 7.073 20.820 0.704 1.00 47.84 268 SER A C 1
ATOM 2048 O O . SER A 1 268 ? 7.061 21.278 -0.437 1.00 47.84 268 SER A O 1
ATOM 2050 N N . GLY A 1 269 ? 6.241 19.856 1.094 1.00 62.00 269 GLY A N 1
ATOM 2051 C CA . GLY A 1 269 ? 5.161 19.333 0.257 1.00 62.00 269 GLY A CA 1
ATOM 2052 C C . GLY A 1 269 ? 4.376 18.214 0.938 1.00 62.00 269 GLY A C 1
ATOM 2053 O O . GLY A 1 269 ? 4.850 17.613 1.901 1.00 62.00 269 GLY A O 1
ATOM 2054 N N . GLN A 1 270 ? 3.167 17.950 0.439 1.00 66.75 270 GLN A N 1
ATOM 2055 C CA . GLN A 1 270 ? 2.388 16.765 0.799 1.00 66.75 270 GLN A CA 1
ATOM 2056 C C . GLN A 1 270 ? 3.121 15.518 0.290 1.00 66.75 270 GLN A C 1
ATOM 2058 O O . GLN A 1 270 ? 3.591 15.496 -0.847 1.00 66.75 270 GLN A O 1
ATOM 2063 N N . ILE A 1 271 ? 3.258 14.502 1.142 1.00 77.00 271 ILE A N 1
ATOM 2064 C CA . ILE A 1 271 ? 3.926 13.253 0.779 1.00 77.00 271 ILE A CA 1
ATOM 2065 C C . ILE A 1 271 ? 2.935 12.400 0.010 1.00 77.00 271 ILE A C 1
ATOM 2067 O O . ILE A 1 271 ? 1.836 12.125 0.495 1.00 77.00 271 ILE A O 1
ATOM 2071 N N . ASP A 1 272 ? 3.364 11.966 -1.168 1.00 84.19 272 ASP A N 1
ATOM 2072 C CA . ASP A 1 272 ? 2.692 10.947 -1.957 1.00 84.19 272 ASP A CA 1
ATOM 2073 C C . ASP A 1 272 ? 3.568 9.691 -2.085 1.00 84.19 272 ASP A C 1
ATOM 2075 O O . ASP A 1 272 ? 4.766 9.686 -1.772 1.00 84.19 272 ASP A O 1
ATOM 2079 N N . LEU A 1 273 ? 2.948 8.603 -2.539 1.00 88.62 273 LEU A N 1
ATOM 2080 C CA . LEU A 1 273 ? 3.614 7.312 -2.687 1.00 88.62 273 LEU A CA 1
ATOM 2081 C C . LEU A 1 273 ? 4.737 7.340 -3.734 1.00 88.62 273 LEU A C 1
ATOM 2083 O O . LEU A 1 273 ? 5.753 6.665 -3.574 1.00 88.62 273 LEU A O 1
ATOM 2087 N N . THR A 1 274 ? 4.601 8.170 -4.768 1.00 90.44 274 THR A N 1
ATOM 2088 C CA . THR A 1 274 ? 5.625 8.352 -5.801 1.00 90.44 274 THR A CA 1
ATOM 2089 C C . THR A 1 274 ? 6.902 8.948 -5.205 1.00 90.44 274 THR A C 1
ATOM 2091 O O . THR A 1 274 ? 8.005 8.470 -5.474 1.00 90.44 274 THR A O 1
ATOM 2094 N N . HIS A 1 275 ? 6.781 9.962 -4.348 1.00 89.00 275 HIS A N 1
ATOM 2095 C CA . HIS A 1 275 ? 7.907 10.573 -3.647 1.00 89.00 275 HIS A CA 1
ATOM 2096 C C . HIS A 1 275 ? 8.572 9.598 -2.675 1.00 89.00 275 HIS A C 1
ATOM 2098 O O . HIS A 1 275 ? 9.802 9.605 -2.578 1.00 89.00 275 HIS A O 1
ATOM 2104 N N . ILE A 1 276 ? 7.787 8.752 -2.001 1.00 91.88 276 ILE A N 1
ATOM 2105 C CA . ILE A 1 276 ? 8.297 7.689 -1.127 1.00 91.88 276 ILE A CA 1
ATOM 2106 C C . ILE A 1 276 ? 9.145 6.707 -1.941 1.00 91.88 276 ILE A C 1
ATOM 2108 O O . ILE A 1 276 ? 10.336 6.568 -1.662 1.00 91.88 276 ILE A O 1
ATOM 2112 N N . ALA A 1 277 ? 8.586 6.115 -3.000 1.00 94.12 277 ALA A N 1
ATOM 2113 C CA . ALA A 1 277 ? 9.279 5.129 -3.830 1.00 94.12 277 ALA A CA 1
ATOM 2114 C C . ALA A 1 277 ? 10.564 5.690 -4.468 1.00 94.12 277 ALA A C 1
ATOM 2116 O O . ALA A 1 277 ? 11.632 5.076 -4.409 1.00 94.12 277 ALA A O 1
ATOM 2117 N N . LEU A 1 278 ? 10.510 6.913 -5.008 1.00 93.12 278 LEU A N 1
ATOM 2118 C CA . LEU A 1 278 ? 11.687 7.589 -5.569 1.00 93.12 278 LEU A CA 1
ATOM 2119 C C . LEU A 1 278 ? 12.730 7.944 -4.500 1.00 93.12 278 LEU A C 1
ATOM 2121 O O . LEU A 1 278 ? 13.930 7.935 -4.776 1.00 93.12 278 LEU A O 1
ATOM 2125 N N . GLY A 1 279 ? 12.290 8.298 -3.292 1.00 91.12 279 GLY A N 1
ATOM 2126 C CA . GLY A 1 279 ? 13.172 8.564 -2.160 1.00 91.12 279 GLY A CA 1
ATOM 2127 C C . GLY A 1 279 ? 13.917 7.309 -1.714 1.00 91.12 279 GLY A C 1
ATOM 2128 O O . GLY A 1 279 ? 15.134 7.353 -1.523 1.00 91.12 279 GLY A O 1
ATOM 2129 N N . LEU A 1 280 ? 13.201 6.187 -1.626 1.00 93.44 280 LEU A N 1
ATOM 2130 C CA . LEU A 1 280 ? 13.752 4.886 -1.268 1.00 93.44 280 LEU A CA 1
ATOM 2131 C C . LEU A 1 280 ? 14.728 4.364 -2.338 1.00 93.44 280 LEU A C 1
ATOM 2133 O O . LEU A 1 280 ? 15.839 3.968 -1.984 1.00 93.44 280 LEU A O 1
ATOM 2137 N N . LEU A 1 281 ? 14.392 4.464 -3.632 1.00 93.19 281 LEU A N 1
ATOM 2138 C CA . LEU A 1 281 ? 15.292 4.124 -4.751 1.00 93.19 281 LEU A CA 1
ATOM 2139 C C . LEU A 1 281 ? 16.617 4.894 -4.728 1.00 93.19 281 LEU A C 1
ATOM 2141 O O . LEU A 1 281 ? 17.642 4.377 -5.162 1.00 93.19 281 LEU A O 1
ATOM 2145 N N . ASN A 1 282 ? 16.615 6.124 -4.216 1.00 90.44 282 ASN A N 1
ATOM 2146 C CA . ASN A 1 282 ? 17.814 6.955 -4.164 1.00 90.44 282 ASN A CA 1
ATOM 2147 C C . ASN A 1 282 ? 18.710 6.678 -2.940 1.00 90.44 282 ASN A C 1
ATOM 2149 O O . ASN A 1 282 ? 19.861 7.111 -2.930 1.00 90.44 282 ASN A O 1
ATOM 2153 N N . GLY A 1 283 ? 18.183 6.065 -1.876 1.00 87.00 283 GLY A N 1
ATOM 2154 C CA . GLY A 1 283 ? 18.903 5.860 -0.606 1.00 87.00 283 GLY A CA 1
ATOM 2155 C C . GLY A 1 283 ? 19.253 4.404 -0.284 1.00 87.00 283 GLY A C 1
ATOM 2156 O O . GLY A 1 283 ? 20.006 4.133 0.657 1.00 87.00 283 GLY A O 1
ATOM 2157 N N . THR A 1 284 ? 18.706 3.472 -1.056 1.00 91.25 284 THR A N 1
ATOM 2158 C CA . THR A 1 284 ? 18.817 2.036 -0.814 1.00 91.25 284 THR A CA 1
ATOM 2159 C C . THR A 1 284 ? 19.835 1.410 -1.756 1.00 91.25 284 THR A C 1
ATOM 2161 O O . THR A 1 284 ? 19.826 1.667 -2.960 1.00 91.25 284 THR A O 1
ATOM 2164 N N . PHE A 1 285 ? 20.704 0.566 -1.210 1.00 88.25 285 PHE A N 1
ATOM 2165 C CA . PHE A 1 285 ? 21.774 -0.108 -1.932 1.00 88.25 285 PHE A CA 1
ATOM 2166 C C . PHE A 1 285 ? 21.654 -1.625 -1.789 1.00 88.25 285 PHE A C 1
ATOM 2168 O O . PHE A 1 285 ? 21.098 -2.136 -0.820 1.00 88.25 285 PHE A O 1
ATOM 2175 N N . LYS A 1 286 ? 22.265 -2.369 -2.717 1.00 89.62 286 LYS A N 1
ATOM 2176 C CA . LYS A 1 286 ? 22.316 -3.842 -2.678 1.00 89.62 286 LYS A CA 1
ATOM 2177 C C . LYS A 1 286 ? 22.879 -4.390 -1.355 1.00 89.62 286 LYS A C 1
ATOM 2179 O O . LYS A 1 286 ? 22.458 -5.449 -0.908 1.00 89.62 286 LYS A O 1
ATOM 2184 N N . SER A 1 287 ? 23.791 -3.657 -0.709 1.00 89.00 287 SER A N 1
ATOM 2185 C CA . SER A 1 287 ? 24.382 -4.016 0.589 1.00 89.00 287 SER A CA 1
ATOM 2186 C C . SER A 1 287 ? 23.421 -3.918 1.776 1.00 89.00 287 SER A C 1
ATOM 2188 O O . SER A 1 287 ? 23.740 -4.441 2.838 1.00 89.00 287 SER A O 1
ATOM 2190 N N . ASP A 1 288 ? 22.280 -3.239 1.627 1.00 88.50 288 ASP A N 1
ATOM 2191 C CA . ASP A 1 288 ? 21.262 -3.143 2.680 1.00 88.50 288 ASP A CA 1
ATOM 2192 C C . ASP A 1 288 ? 20.424 -4.431 2.805 1.00 88.50 288 ASP A C 1
ATOM 2194 O O . ASP A 1 288 ? 19.619 -4.556 3.727 1.00 88.50 288 ASP A O 1
ATOM 2198 N N . PHE A 1 289 ? 20.599 -5.392 1.890 1.00 89.00 289 PHE A N 1
ATOM 2199 C CA . PHE A 1 289 ? 19.818 -6.625 1.840 1.00 89.00 289 PHE A CA 1
ATOM 2200 C C . PHE A 1 289 ? 20.658 -7.848 2.206 1.00 89.00 289 PHE A C 1
ATOM 2202 O O . PHE A 1 289 ? 21.833 -7.927 1.846 1.00 89.00 289 PHE A O 1
ATOM 2209 N N . PRO A 1 290 ? 20.046 -8.860 2.850 1.00 86.50 290 PRO A N 1
ATOM 2210 C CA . PRO A 1 290 ? 20.744 -10.091 3.211 1.00 86.50 290 PRO A CA 1
ATOM 2211 C C . PRO A 1 290 ? 21.132 -10.926 1.985 1.00 86.50 290 PRO A C 1
ATOM 2213 O O . PRO A 1 290 ? 22.079 -11.706 2.035 1.00 86.50 290 PRO A O 1
ATOM 2216 N N . ASN A 1 291 ? 20.386 -10.798 0.887 1.00 89.81 291 ASN A N 1
ATOM 2217 C CA . ASN A 1 291 ? 20.639 -11.516 -0.350 1.00 89.81 291 ASN A CA 1
ATOM 2218 C C . ASN A 1 291 ? 20.223 -10.677 -1.569 1.00 89.81 291 ASN A C 1
ATOM 2220 O O . ASN A 1 291 ? 19.380 -9.782 -1.486 1.00 89.81 291 ASN A O 1
ATOM 2224 N N . GLU A 1 292 ? 20.811 -11.002 -2.718 1.00 90.56 292 GLU A N 1
ATOM 2225 C CA . GLU A 1 292 ? 20.567 -10.303 -3.981 1.00 90.56 292 GLU A CA 1
ATOM 2226 C C . GLU A 1 292 ? 19.129 -10.454 -4.487 1.00 90.56 292 GLU A C 1
ATOM 2228 O O . GLU A 1 292 ? 18.571 -9.507 -5.035 1.00 90.56 292 GLU A O 1
ATOM 2233 N N . ARG A 1 293 ? 18.488 -11.603 -4.244 1.00 90.19 293 ARG A N 1
ATOM 2234 C CA . ARG A 1 293 ? 17.100 -11.838 -4.658 1.00 90.19 293 ARG A CA 1
ATOM 2235 C C . ARG A 1 293 ? 16.141 -10.853 -3.987 1.00 90.19 293 ARG A C 1
ATOM 2237 O O . ARG A 1 293 ? 15.302 -10.287 -4.674 1.00 90.19 293 ARG A O 1
ATOM 2244 N N . SER A 1 294 ? 16.286 -10.620 -2.685 1.00 88.94 294 SER A N 1
ATOM 2245 C CA . SER A 1 294 ? 15.456 -9.688 -1.919 1.00 88.94 294 SER A CA 1
ATOM 2246 C C . SER A 1 294 ? 15.653 -8.247 -2.386 1.00 88.94 294 SER A C 1
ATOM 2248 O O . SER A 1 294 ? 14.674 -7.517 -2.511 1.00 88.94 294 SER A O 1
ATOM 2250 N N . TYR A 1 295 ? 16.887 -7.852 -2.720 1.00 91.75 295 TYR A N 1
ATOM 2251 C CA . TYR A 1 295 ? 17.146 -6.548 -3.340 1.00 91.75 295 TYR A CA 1
ATOM 2252 C C . TYR A 1 295 ? 16.458 -6.424 -4.705 1.00 91.75 295 TYR A C 1
ATOM 2254 O O . TYR A 1 295 ? 15.809 -5.418 -4.981 1.00 91.75 295 TYR A O 1
ATOM 2262 N N . MET A 1 296 ? 16.553 -7.453 -5.550 1.00 91.56 296 MET A N 1
ATOM 2263 C CA . MET A 1 296 ? 15.935 -7.448 -6.877 1.00 91.56 296 MET A CA 1
ATOM 2264 C C . MET A 1 296 ? 14.405 -7.435 -6.814 1.00 91.56 296 MET A C 1
ATOM 2266 O O . MET A 1 296 ? 13.776 -6.689 -7.564 1.00 91.56 296 MET A O 1
ATOM 2270 N N . GLN A 1 297 ? 13.809 -8.200 -5.897 1.00 91.94 297 GLN A N 1
ATOM 2271 C CA . GLN A 1 297 ? 12.368 -8.180 -5.625 1.00 91.94 297 GLN A CA 1
ATOM 2272 C C . GLN A 1 297 ? 11.922 -6.790 -5.173 1.00 91.94 297 GLN A C 1
ATOM 2274 O O . GLN A 1 297 ? 11.031 -6.207 -5.784 1.00 91.94 297 GLN A O 1
ATOM 2279 N N . TRP A 1 298 ? 12.613 -6.212 -4.188 1.00 94.25 298 TRP A N 1
ATOM 2280 C CA . TRP A 1 298 ? 12.354 -4.854 -3.720 1.00 94.25 298 TRP A CA 1
ATOM 2281 C C . TRP A 1 298 ? 12.467 -3.817 -4.849 1.00 94.25 298 TRP A C 1
ATOM 2283 O O . TRP A 1 298 ? 11.566 -3.006 -5.045 1.00 94.25 298 TRP A O 1
ATOM 2293 N N . LYS A 1 299 ? 13.541 -3.863 -5.645 1.00 94.25 299 LYS A N 1
ATOM 2294 C CA . LYS A 1 299 ? 13.773 -2.929 -6.756 1.00 94.25 299 LYS A CA 1
ATOM 2295 C C . LYS A 1 299 ? 12.680 -3.051 -7.818 1.00 94.25 299 LYS A C 1
ATOM 2297 O O . LYS A 1 299 ? 12.159 -2.040 -8.291 1.00 94.25 299 LYS A O 1
ATOM 2302 N N . SER A 1 300 ? 12.303 -4.284 -8.162 1.00 94.38 300 SER A N 1
ATOM 2303 C CA . SER A 1 300 ? 11.202 -4.554 -9.087 1.00 94.38 300 SER A CA 1
ATOM 2304 C C . SER A 1 300 ? 9.872 -4.040 -8.541 1.00 94.38 300 SER A C 1
ATOM 2306 O O . SER A 1 300 ? 9.120 -3.430 -9.296 1.00 94.38 300 SER A O 1
ATOM 2308 N N . ARG A 1 301 ? 9.598 -4.217 -7.242 1.00 95.25 301 ARG A N 1
ATOM 2309 C CA . ARG A 1 301 ? 8.408 -3.676 -6.573 1.00 95.25 301 ARG A CA 1
ATOM 2310 C C . ARG A 1 301 ? 8.337 -2.159 -6.706 1.00 95.25 301 ARG A C 1
ATOM 2312 O O . ARG A 1 301 ? 7.330 -1.646 -7.183 1.00 95.25 301 ARG A O 1
ATOM 2319 N N . GLN A 1 302 ? 9.415 -1.444 -6.369 1.00 95.50 302 GLN A N 1
ATOM 2320 C CA . GLN A 1 302 ? 9.463 0.020 -6.493 1.00 95.50 302 GLN A CA 1
ATOM 2321 C C . GLN A 1 302 ? 9.203 0.472 -7.938 1.00 95.50 302 GLN A C 1
ATOM 2323 O O . GLN A 1 302 ? 8.437 1.402 -8.181 1.00 95.50 302 GLN A O 1
ATOM 2328 N N . ALA A 1 303 ? 9.794 -0.221 -8.912 1.00 95.06 303 ALA A N 1
ATOM 2329 C CA . ALA A 1 303 ? 9.594 0.047 -10.332 1.00 95.06 303 ALA A CA 1
ATOM 2330 C C . ALA A 1 303 ? 8.134 -0.210 -10.774 1.00 95.06 303 ALA A C 1
ATOM 2332 O O . ALA A 1 303 ? 7.548 0.603 -11.486 1.00 95.06 303 ALA A O 1
ATOM 2333 N N . ASN A 1 304 ? 7.530 -1.317 -10.332 1.00 94.56 304 ASN A N 1
ATOM 2334 C CA . ASN A 1 304 ? 6.136 -1.677 -10.613 1.00 94.56 304 ASN A CA 1
ATOM 2335 C C . ASN A 1 304 ? 5.153 -0.678 -9.998 1.00 94.56 304 ASN A C 1
ATOM 2337 O O . ASN A 1 304 ? 4.254 -0.215 -10.690 1.00 94.56 304 ASN A O 1
ATOM 2341 N N . ILE A 1 305 ? 5.363 -0.281 -8.741 1.00 94.56 305 ILE A N 1
ATOM 2342 C CA . ILE A 1 305 ? 4.561 0.755 -8.084 1.00 94.56 305 ILE A CA 1
ATOM 2343 C C . ILE A 1 305 ? 4.645 2.063 -8.873 1.00 94.56 305 ILE A C 1
ATOM 2345 O O . ILE A 1 305 ? 3.615 2.631 -9.214 1.00 94.56 305 ILE A O 1
ATOM 2349 N N . LEU A 1 306 ? 5.844 2.520 -9.244 1.00 93.94 306 LEU A N 1
ATOM 2350 C CA . LEU A 1 306 ? 6.000 3.756 -10.018 1.00 93.94 306 LEU A CA 1
ATOM 2351 C C . LEU A 1 306 ? 5.315 3.700 -11.387 1.00 93.94 306 LEU A C 1
ATOM 2353 O O . LEU A 1 306 ? 4.689 4.681 -11.786 1.00 93.94 306 LEU A O 1
ATOM 2357 N N . GLU A 1 307 ? 5.414 2.576 -12.100 1.00 92.38 307 GLU A N 1
ATOM 2358 C CA . GLU A 1 307 ? 4.693 2.403 -13.363 1.00 92.38 307 GLU A CA 1
ATOM 2359 C C . GLU A 1 307 ? 3.180 2.412 -13.140 1.00 92.38 307 GLU A C 1
ATOM 2361 O O . GLU A 1 307 ? 2.484 3.117 -13.860 1.00 92.38 307 GLU A O 1
ATOM 2366 N N . GLU A 1 308 ? 2.654 1.719 -12.131 1.00 91.38 308 GLU A N 1
ATOM 2367 C CA . GLU A 1 308 ? 1.212 1.705 -11.874 1.00 91.38 308 GLU A CA 1
ATOM 2368 C C . GLU A 1 308 ? 0.687 3.103 -11.520 1.00 91.38 308 GLU A C 1
ATOM 2370 O O . GLU A 1 308 ? -0.328 3.540 -12.055 1.00 91.38 308 GLU A O 1
ATOM 2375 N N . LEU A 1 309 ? 1.406 3.840 -10.669 1.00 89.94 309 LEU A N 1
ATOM 2376 C CA . LEU A 1 309 ? 1.001 5.175 -10.232 1.00 89.94 309 LEU A CA 1
ATOM 2377 C C . LEU A 1 309 ? 1.036 6.189 -11.379 1.00 89.94 309 LEU A C 1
ATOM 2379 O O . LEU A 1 309 ? 0.119 6.990 -11.531 1.00 89.94 309 LEU A O 1
ATOM 2383 N N . LEU A 1 310 ? 2.089 6.173 -12.195 1.00 88.75 310 LEU A N 1
ATOM 2384 C CA . LEU A 1 310 ? 2.299 7.199 -13.215 1.00 88.75 310 LEU A CA 1
ATOM 2385 C C . LEU A 1 310 ? 1.644 6.841 -14.555 1.00 88.75 310 LEU A C 1
ATOM 2387 O O . LEU A 1 310 ? 1.136 7.730 -15.240 1.00 88.75 310 LEU A O 1
ATOM 2391 N N . CYS A 1 311 ? 1.594 5.555 -14.918 1.00 84.25 311 CYS A N 1
ATOM 2392 C CA . CYS A 1 311 ? 0.947 5.068 -16.141 1.00 84.25 311 CYS A CA 1
ATOM 2393 C C . CYS A 1 311 ? -0.544 4.734 -15.970 1.00 84.25 311 CYS A C 1
ATOM 2395 O O . CYS A 1 311 ? -1.216 4.388 -16.945 1.00 84.25 311 CYS A O 1
ATOM 2397 N N . SER A 1 312 ? -1.105 4.813 -14.768 1.00 77.69 312 SER A N 1
ATOM 2398 C CA . SER A 1 312 ? -2.566 4.877 -14.619 1.00 77.69 312 SER A CA 1
ATOM 2399 C C . SER A 1 312 ? -3.070 6.314 -14.514 1.00 77.69 312 SER A C 1
ATOM 2401 O O . SER A 1 312 ? -4.239 6.552 -14.791 1.00 77.69 312 SER A O 1
ATOM 2403 N N . ALA A 1 313 ? -2.188 7.266 -14.195 1.00 67.94 313 ALA A N 1
ATOM 2404 C CA . ALA A 1 313 ? -2.538 8.672 -14.031 1.00 67.94 313 ALA A CA 1
ATOM 2405 C C . ALA A 1 313 ? -2.326 9.545 -15.282 1.00 67.94 313 ALA A C 1
ATOM 2407 O O . ALA A 1 313 ? -2.836 10.658 -15.342 1.00 67.94 313 ALA A O 1
ATOM 2408 N N . THR A 1 314 ? -1.562 9.081 -16.272 1.00 67.25 314 THR A N 1
ATOM 2409 C CA . THR A 1 314 ? -1.346 9.801 -17.538 1.00 67.25 314 THR A CA 1
ATOM 2410 C C . THR A 1 314 ? -2.284 9.288 -18.631 1.00 67.25 314 THR A C 1
ATOM 2412 O O . THR A 1 314 ? -2.521 8.088 -18.735 1.00 67.25 314 THR A O 1
ATOM 2415 N N . ASP A 1 315 ? -2.740 10.175 -19.517 1.00 63.94 315 ASP A N 1
ATOM 2416 C CA . ASP A 1 315 ? -3.403 9.814 -20.787 1.00 63.94 315 ASP A CA 1
ATOM 2417 C C . ASP A 1 315 ? -2.458 9.982 -21.999 1.00 63.94 315 ASP A C 1
ATOM 2419 O O . ASP A 1 315 ? -2.737 9.540 -23.115 1.00 63.94 315 ASP A O 1
ATOM 2423 N N . THR A 1 316 ? -1.304 10.625 -21.792 1.00 68.50 316 THR A N 1
ATOM 2424 C CA . THR A 1 316 ? -0.342 11.050 -22.817 1.00 68.50 316 THR A CA 1
ATOM 2425 C C . THR A 1 316 ? 0.653 9.943 -23.165 1.00 68.50 316 THR A C 1
ATOM 2427 O O . THR A 1 316 ? 1.545 9.590 -22.394 1.00 68.50 316 THR A O 1
ATOM 2430 N N . THR A 1 317 ? 0.553 9.406 -24.381 1.00 69.31 317 THR A N 1
ATOM 2431 C CA . THR A 1 317 ? 1.369 8.268 -24.851 1.00 69.31 317 THR A CA 1
ATOM 2432 C C . THR A 1 317 ? 2.882 8.497 -24.764 1.00 69.31 317 THR A C 1
ATOM 2434 O O . THR A 1 317 ? 3.633 7.546 -24.559 1.00 69.31 317 THR A O 1
ATOM 2437 N N . THR A 1 318 ? 3.351 9.739 -24.881 1.00 78.31 318 THR A N 1
ATOM 2438 C CA . THR A 1 318 ? 4.778 10.078 -24.798 1.00 78.31 318 THR A CA 1
ATOM 2439 C C . THR A 1 318 ? 5.324 9.973 -23.377 1.00 78.31 318 THR A C 1
ATOM 2441 O O . THR A 1 318 ? 6.374 9.361 -23.178 1.00 78.31 318 THR A O 1
ATOM 2444 N N . GLU A 1 319 ? 4.610 10.506 -22.384 1.00 79.44 319 GLU A N 1
ATOM 2445 C CA . GLU A 1 319 ? 5.008 10.422 -20.975 1.00 79.44 319 GLU A CA 1
ATOM 2446 C C . GLU A 1 319 ? 4.975 8.965 -20.498 1.00 79.44 319 GLU A C 1
ATOM 2448 O O . GLU A 1 319 ? 5.958 8.505 -19.913 1.00 79.44 319 GLU A O 1
ATOM 2453 N N . HIS A 1 320 ? 3.948 8.196 -20.889 1.00 81.12 320 HIS A N 1
ATOM 2454 C CA . HIS A 1 320 ? 3.887 6.742 -20.672 1.00 81.12 320 HIS A CA 1
ATOM 2455 C C . HIS A 1 320 ? 5.128 6.008 -21.162 1.00 81.12 320 HIS A C 1
ATOM 2457 O O . HIS A 1 320 ? 5.721 5.229 -20.419 1.00 81.12 320 HIS A O 1
ATOM 2463 N N . LEU A 1 321 ? 5.529 6.239 -22.415 1.00 84.00 321 LEU A N 1
ATOM 2464 C CA . LEU A 1 321 ? 6.690 5.567 -23.000 1.00 84.00 321 LEU A CA 1
ATOM 2465 C C . LEU A 1 321 ? 7.980 5.956 -22.276 1.00 84.00 321 LEU A C 1
ATOM 2467 O O . LEU A 1 321 ? 8.819 5.093 -22.021 1.00 84.00 321 LEU A O 1
ATOM 2471 N N . THR A 1 322 ? 8.132 7.231 -21.905 1.00 86.50 322 THR A N 1
ATOM 2472 C CA . THR A 1 322 ? 9.306 7.671 -21.140 1.00 86.50 322 THR A CA 1
ATOM 2473 C C . THR A 1 322 ? 9.368 7.047 -19.751 1.00 86.50 322 THR A C 1
ATOM 2475 O O . THR A 1 322 ? 10.421 6.532 -19.378 1.00 86.50 322 THR A O 1
ATOM 2478 N N . ILE A 1 323 ? 8.253 7.019 -19.013 1.00 89.31 323 ILE A N 1
ATOM 2479 C CA . ILE A 1 323 ? 8.175 6.372 -17.699 1.00 89.31 323 ILE A CA 1
ATOM 2480 C C . ILE A 1 323 ? 8.489 4.885 -17.836 1.00 89.31 323 ILE A C 1
ATOM 2482 O O . ILE A 1 323 ? 9.365 4.393 -17.132 1.00 89.31 323 ILE A O 1
ATOM 2486 N N . ARG A 1 324 ? 7.852 4.184 -18.781 1.00 89.62 324 ARG A N 1
ATOM 2487 C CA . ARG A 1 324 ? 8.107 2.760 -19.028 1.00 89.62 324 ARG A CA 1
ATOM 2488 C C . ARG A 1 324 ? 9.562 2.469 -19.344 1.00 89.62 324 ARG A C 1
ATOM 2490 O O . ARG A 1 324 ? 10.103 1.499 -18.829 1.00 89.62 324 ARG A O 1
ATOM 2497 N N . ASN A 1 325 ? 10.204 3.312 -20.150 1.00 91.31 325 ASN A N 1
ATOM 2498 C CA . ASN A 1 325 ? 11.625 3.172 -20.439 1.00 91.31 325 ASN A CA 1
ATOM 2499 C C . ASN A 1 325 ? 12.457 3.310 -19.155 1.00 91.31 325 ASN A C 1
ATOM 2501 O O . ASN A 1 325 ? 13.243 2.427 -18.837 1.00 91.31 325 ASN A O 1
ATOM 2505 N N . TYR A 1 326 ? 12.247 4.367 -18.365 1.00 92.56 326 TYR A N 1
ATOM 2506 C CA . TYR A 1 326 ? 12.979 4.552 -17.109 1.00 92.56 326 TYR A CA 1
ATOM 2507 C C . TYR A 1 326 ? 12.734 3.432 -16.090 1.00 92.56 326 TYR A C 1
ATOM 2509 O O . TYR A 1 326 ? 13.675 2.966 -15.453 1.00 92.56 326 TYR A O 1
ATOM 2517 N N . VAL A 1 327 ? 11.494 2.967 -15.960 1.00 92.88 327 VAL A N 1
ATOM 2518 C CA . VAL A 1 327 ? 11.123 1.845 -15.090 1.00 92.88 327 VAL A CA 1
ATOM 2519 C C . VAL A 1 327 ? 11.767 0.540 -15.569 1.00 92.88 327 VAL A C 1
ATOM 2521 O O . VAL A 1 327 ? 12.273 -0.222 -14.746 1.00 92.88 327 VAL A O 1
ATOM 2524 N N . ALA A 1 328 ? 11.812 0.290 -16.882 1.00 92.31 328 ALA A N 1
ATOM 2525 C CA . ALA A 1 328 ? 12.489 -0.876 -17.446 1.00 92.31 328 ALA A CA 1
ATOM 2526 C C . ALA A 1 328 ? 13.988 -0.873 -17.112 1.00 92.31 328 ALA A C 1
ATOM 2528 O O . ALA A 1 328 ? 14.507 -1.899 -16.677 1.00 92.31 328 ALA A O 1
ATOM 2529 N N . LYS A 1 329 ? 14.646 0.293 -17.201 1.00 93.50 329 LYS A N 1
ATOM 2530 C CA . LYS A 1 329 ? 16.045 0.457 -16.774 1.00 93.50 329 LYS A CA 1
ATOM 2531 C C . LYS A 1 329 ? 16.238 0.124 -15.299 1.00 93.50 329 LYS A C 1
ATOM 2533 O O . LYS A 1 329 ? 17.225 -0.506 -14.959 1.00 93.50 329 LYS A O 1
ATOM 2538 N N . ILE A 1 330 ? 15.309 0.530 -14.425 1.00 93.31 330 ILE A N 1
ATOM 2539 C CA . ILE A 1 330 ? 15.372 0.222 -12.984 1.00 93.31 330 ILE A CA 1
ATOM 2540 C C . ILE A 1 330 ? 15.245 -1.288 -12.743 1.00 93.31 330 ILE A C 1
ATOM 2542 O O . ILE A 1 330 ? 15.981 -1.837 -11.924 1.00 93.31 330 ILE A O 1
ATOM 2546 N N . ARG A 1 331 ? 14.337 -1.979 -13.449 1.00 91.94 331 ARG A N 1
ATOM 2547 C CA . ARG A 1 331 ? 14.166 -3.438 -13.319 1.00 91.94 331 ARG A CA 1
ATOM 2548 C C . ARG A 1 331 ? 15.398 -4.206 -13.786 1.00 91.94 331 ARG A C 1
ATOM 2550 O O . ARG A 1 331 ? 15.764 -5.190 -13.144 1.00 91.94 331 ARG A O 1
ATOM 2557 N N . ASP A 1 332 ? 16.034 -3.760 -14.867 1.00 92.00 332 ASP A N 1
ATOM 2558 C CA . ASP A 1 332 ? 17.199 -4.434 -15.431 1.00 92.00 332 ASP A CA 1
ATOM 2559 C C . ASP A 1 332 ? 18.399 -4.377 -14.468 1.00 92.00 332 ASP A C 1
ATOM 2561 O O . ASP A 1 332 ? 18.880 -3.319 -14.068 1.00 92.00 332 ASP A O 1
ATOM 2565 N N . GLU A 1 333 ? 18.868 -5.549 -14.042 1.00 86.62 333 GLU A N 1
ATOM 2566 C CA . GLU A 1 333 ? 20.005 -5.701 -13.128 1.00 86.62 333 GLU A CA 1
ATOM 2567 C C . GLU A 1 333 ? 21.313 -5.190 -13.733 1.00 86.62 333 GLU A C 1
ATOM 2569 O O . GLU A 1 333 ? 22.094 -4.494 -13.083 1.00 86.62 333 GLU A O 1
ATOM 2574 N N . LYS A 1 334 ? 21.558 -5.523 -15.000 1.00 87.00 334 LYS A N 1
ATOM 2575 C CA . LYS A 1 334 ? 22.820 -5.203 -15.660 1.00 87.00 334 LYS A CA 1
ATOM 2576 C C . LYS A 1 334 ? 22.891 -3.711 -15.918 1.00 87.00 334 LYS A C 1
ATOM 2578 O O . LYS A 1 334 ? 23.908 -3.092 -15.611 1.00 87.00 334 LYS A O 1
ATOM 2583 N N . GLU A 1 335 ? 21.817 -3.133 -16.443 1.00 89.19 335 GLU A N 1
ATOM 2584 C CA . GLU A 1 335 ? 21.750 -1.710 -16.729 1.00 89.19 335 GLU A CA 1
ATOM 2585 C C . GLU A 1 335 ? 21.822 -0.891 -15.437 1.00 89.19 335 GLU A C 1
ATOM 2587 O O . GLU A 1 335 ? 22.729 -0.072 -15.292 1.00 89.19 335 GLU A O 1
ATOM 2592 N N . TRP A 1 336 ? 20.940 -1.156 -14.466 1.00 90.06 336 TRP A N 1
ATOM 2593 C CA . TRP A 1 336 ? 20.843 -0.343 -13.253 1.00 90.06 336 TRP A CA 1
ATOM 2594 C C . TRP A 1 336 ? 22.052 -0.474 -12.330 1.00 90.06 336 TRP A C 1
ATOM 2596 O O . TRP A 1 336 ? 22.576 0.534 -11.853 1.00 90.06 336 TRP A O 1
ATOM 2606 N N . ASP A 1 337 ? 22.482 -1.704 -12.036 1.00 87.50 337 ASP A N 1
ATOM 2607 C CA . ASP A 1 337 ? 23.438 -1.953 -10.957 1.00 87.50 337 ASP A CA 1
ATOM 2608 C C . ASP A 1 337 ? 24.888 -1.981 -11.446 1.00 87.50 337 ASP A C 1
ATOM 2610 O O . ASP A 1 337 ? 25.777 -1.570 -10.694 1.00 87.50 337 ASP A O 1
ATOM 2614 N N . THR A 1 338 ? 25.122 -2.406 -12.696 1.00 86.69 338 THR A N 1
ATOM 2615 C CA . THR A 1 338 ? 26.473 -2.605 -13.253 1.00 86.69 338 THR A CA 1
ATOM 2616 C C . THR A 1 338 ? 26.887 -1.509 -14.232 1.00 86.69 338 THR A C 1
ATOM 2618 O O . THR A 1 338 ? 27.979 -0.960 -14.103 1.00 86.69 338 THR A O 1
ATOM 2621 N N . VAL A 1 339 ? 26.045 -1.200 -15.222 1.00 89.56 339 VAL A N 1
ATOM 2622 C CA . VAL A 1 339 ? 26.392 -0.275 -16.315 1.00 89.56 339 VAL A CA 1
ATOM 2623 C C . VAL A 1 339 ? 26.244 1.179 -15.876 1.00 89.56 339 VAL A C 1
ATOM 2625 O O . VAL A 1 339 ? 27.126 1.989 -16.146 1.00 89.56 339 VAL A O 1
ATOM 2628 N N . MET A 1 340 ? 25.149 1.515 -15.191 1.00 90.75 340 MET A N 1
ATOM 2629 C CA . MET A 1 340 ? 24.858 2.889 -14.794 1.00 90.75 340 MET A CA 1
ATOM 2630 C C . MET A 1 340 ? 25.657 3.332 -13.564 1.00 90.75 340 MET A C 1
ATOM 2632 O O . MET A 1 340 ? 25.615 2.725 -12.484 1.00 90.75 340 MET A O 1
ATOM 2636 N N . SER A 1 341 ? 26.299 4.489 -13.700 1.00 90.56 341 SER A N 1
ATOM 2637 C CA . SER A 1 341 ? 26.910 5.242 -12.608 1.00 90.56 341 SER A CA 1
ATOM 2638 C C . SER A 1 341 ? 25.861 5.777 -11.624 1.00 90.56 341 SER A C 1
ATOM 2640 O O . SER A 1 341 ? 24.687 5.964 -11.955 1.00 90.56 341 SER A O 1
ATOM 2642 N N . ALA A 1 342 ? 26.288 6.099 -10.400 1.00 87.50 342 ALA A N 1
ATOM 2643 C CA . ALA A 1 342 ? 25.402 6.6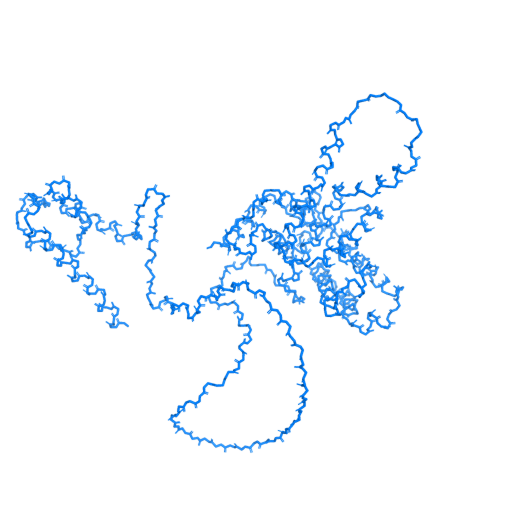91 -9.394 1.00 87.50 342 ALA A CA 1
ATOM 2644 C C . ALA A 1 342 ? 24.751 8.003 -9.881 1.00 87.50 342 ALA A C 1
ATOM 2646 O O . ALA A 1 342 ? 23.574 8.239 -9.620 1.00 87.50 342 ALA A O 1
ATOM 2647 N N . SER A 1 343 ? 25.480 8.831 -10.638 1.00 89.94 343 SER A N 1
ATOM 2648 C CA . SER A 1 343 ? 24.947 10.063 -11.237 1.00 89.94 343 SER A CA 1
ATOM 2649 C C . SER A 1 343 ? 23.844 9.803 -12.261 1.00 89.94 343 SER A C 1
ATOM 2651 O O . SER A 1 343 ? 22.856 10.536 -12.290 1.00 89.94 343 SER A O 1
ATOM 2653 N N . GLU A 1 344 ? 23.972 8.756 -13.077 1.00 92.12 344 GLU A N 1
ATOM 2654 C CA . GLU A 1 344 ? 22.952 8.401 -14.069 1.00 92.12 344 GLU A CA 1
ATOM 2655 C C . GLU A 1 344 ? 21.687 7.860 -13.398 1.00 92.12 344 GLU A C 1
ATOM 2657 O O . GLU A 1 344 ? 20.581 8.232 -13.790 1.00 92.12 344 GLU A O 1
ATOM 2662 N N . ARG A 1 345 ? 21.826 7.052 -12.337 1.00 91.62 345 ARG A N 1
ATOM 2663 C CA . ARG A 1 345 ? 20.678 6.573 -11.544 1.00 91.62 345 ARG A CA 1
ATOM 2664 C C . ARG A 1 345 ? 19.903 7.734 -10.924 1.00 91.62 345 ARG A C 1
ATOM 2666 O O . ARG A 1 345 ? 18.679 7.785 -11.027 1.00 91.62 345 ARG A O 1
ATOM 2673 N N . VAL A 1 346 ? 20.613 8.710 -10.352 1.00 91.38 346 VAL A N 1
ATOM 2674 C CA . VAL A 1 346 ? 20.005 9.939 -9.813 1.00 91.38 346 VAL A CA 1
ATOM 2675 C C . VAL A 1 346 ? 19.279 10.723 -10.912 1.00 91.38 346 VAL A C 1
ATOM 2677 O O . VAL A 1 346 ? 18.176 11.214 -10.675 1.00 91.38 346 VAL A O 1
ATOM 2680 N N . ALA A 1 347 ? 19.846 10.813 -12.119 1.00 93.06 347 ALA A N 1
ATOM 2681 C CA . ALA A 1 347 ? 19.210 11.490 -13.251 1.00 93.06 347 ALA A CA 1
ATOM 2682 C C . ALA A 1 347 ? 17.920 10.788 -13.717 1.00 93.06 347 ALA A C 1
ATOM 2684 O O . ALA A 1 347 ? 16.930 11.462 -14.014 1.00 93.06 347 ALA A O 1
ATOM 2685 N N . VAL A 1 348 ? 17.890 9.450 -13.724 1.00 93.75 348 VAL A N 1
ATOM 2686 C CA . VAL A 1 348 ? 16.670 8.676 -14.015 1.00 93.75 348 VAL A CA 1
ATOM 2687 C C . VAL A 1 348 ? 15.593 8.940 -12.962 1.00 93.75 348 VAL A C 1
ATOM 2689 O O . VAL A 1 348 ? 14.479 9.327 -13.314 1.00 93.75 348 VAL A O 1
ATOM 2692 N N . VAL A 1 349 ? 15.930 8.831 -11.672 1.00 92.75 349 VAL A N 1
ATOM 2693 C CA . VAL A 1 349 ? 14.997 9.124 -10.565 1.00 92.75 349 VAL A CA 1
ATOM 2694 C C . VAL A 1 349 ? 14.479 10.567 -10.641 1.00 92.75 349 VAL A C 1
ATOM 2696 O O . VAL A 1 349 ? 13.287 10.810 -10.447 1.00 92.75 349 VAL A O 1
ATOM 2699 N N . ALA A 1 350 ? 15.343 11.534 -10.965 1.00 91.62 350 ALA A N 1
ATOM 2700 C CA . ALA A 1 350 ? 14.958 12.933 -11.139 1.00 91.62 350 ALA A CA 1
ATOM 2701 C C . ALA A 1 350 ? 14.015 13.145 -12.336 1.00 91.62 350 ALA A C 1
ATOM 2703 O O . ALA A 1 350 ? 13.080 13.940 -12.239 1.00 91.62 350 ALA A O 1
ATOM 2704 N N . SER A 1 351 ? 14.215 12.408 -13.432 1.00 92.44 351 SER A N 1
ATOM 2705 C CA . SER A 1 351 ? 13.351 12.467 -14.617 1.00 92.44 351 SER A CA 1
ATOM 2706 C C . SER A 1 351 ? 11.948 11.940 -14.314 1.00 92.44 351 SER A C 1
ATOM 2708 O O . SER A 1 351 ? 10.962 12.595 -14.647 1.00 92.44 351 SER A O 1
ATOM 2710 N N . ILE A 1 352 ? 11.843 10.808 -13.604 1.00 92.62 352 ILE A N 1
ATOM 2711 C CA . ILE A 1 352 ? 10.549 10.278 -13.145 1.00 92.62 352 ILE A CA 1
ATOM 2712 C C . ILE A 1 352 ? 9.875 11.277 -12.191 1.00 92.62 352 ILE A C 1
ATOM 2714 O O . ILE A 1 352 ? 8.691 11.581 -12.346 1.00 92.62 352 ILE A O 1
ATOM 2718 N N . ARG A 1 353 ? 10.635 11.862 -11.252 1.00 90.56 353 ARG A N 1
ATOM 2719 C CA . ARG A 1 353 ? 10.120 12.896 -10.338 1.00 90.56 353 ARG A CA 1
ATOM 2720 C C . ARG A 1 353 ? 9.549 14.097 -11.090 1.00 90.56 353 ARG A C 1
ATOM 2722 O O . ARG A 1 353 ? 8.518 14.626 -10.690 1.00 90.56 353 ARG A O 1
ATOM 2729 N N . GLN A 1 354 ? 10.192 14.530 -12.173 1.00 89.31 354 GLN A N 1
ATOM 2730 C CA . GLN A 1 354 ? 9.707 15.654 -12.970 1.00 89.31 354 GLN A CA 1
ATOM 2731 C C . GLN A 1 354 ? 8.331 15.365 -13.583 1.00 89.31 354 GLN A C 1
ATOM 2733 O O . GLN A 1 354 ? 7.479 16.252 -13.594 1.00 89.31 354 GLN A O 1
ATOM 2738 N N . VAL A 1 355 ? 8.095 14.139 -14.058 1.00 87.94 355 VAL A N 1
ATOM 2739 C CA . VAL A 1 355 ? 6.775 13.733 -14.563 1.00 87.94 355 VAL A CA 1
ATOM 2740 C C . VAL A 1 355 ? 5.750 13.694 -13.428 1.00 87.94 355 VAL A C 1
ATOM 2742 O O . VAL A 1 355 ? 4.667 14.251 -13.570 1.00 87.94 355 VAL A O 1
ATOM 2745 N N . ALA A 1 356 ? 6.114 13.144 -12.267 1.00 87.75 356 ALA A N 1
ATOM 2746 C CA . ALA A 1 356 ? 5.236 13.105 -11.097 1.00 87.75 356 ALA A CA 1
ATOM 2747 C C . ALA A 1 356 ? 4.786 14.504 -10.629 1.00 87.75 356 ALA A C 1
ATOM 2749 O O . ALA A 1 356 ? 3.620 14.696 -10.286 1.00 87.75 356 ALA A O 1
ATOM 2750 N N . VAL A 1 357 ? 5.694 15.488 -10.650 1.00 86.06 357 VAL A N 1
ATOM 2751 C CA . VAL A 1 357 ? 5.394 16.892 -10.313 1.00 86.06 357 VAL A CA 1
ATOM 2752 C C . VAL A 1 357 ? 4.486 17.545 -11.358 1.00 86.06 357 VAL A C 1
ATOM 2754 O O . VAL A 1 357 ? 3.606 18.328 -11.010 1.00 86.06 357 VAL A O 1
ATOM 2757 N N . LYS A 1 358 ? 4.668 17.230 -12.646 1.00 85.25 358 LYS A N 1
ATOM 2758 C CA . LYS A 1 358 ? 3.754 17.711 -13.692 1.00 85.25 358 LYS A CA 1
ATOM 2759 C C . LYS A 1 358 ? 2.344 17.167 -13.479 1.00 85.25 358 LYS A C 1
ATOM 2761 O O . LYS A 1 358 ? 1.394 17.940 -13.526 1.00 85.25 358 LYS A O 1
ATOM 2766 N N . LEU A 1 359 ? 2.215 15.875 -13.185 1.00 81.88 359 LEU A N 1
ATOM 2767 C CA . LEU A 1 359 ? 0.922 15.239 -12.930 1.00 81.88 359 LEU A CA 1
ATOM 2768 C C . LEU A 1 359 ? 0.228 15.806 -11.694 1.00 81.88 359 LEU A C 1
ATOM 2770 O O . LEU A 1 359 ? -0.959 16.101 -11.746 1.00 81.88 359 LEU A O 1
ATOM 2774 N N . SER A 1 360 ? 0.959 16.028 -10.600 1.00 80.31 360 SER A N 1
ATOM 2775 C CA . SER A 1 360 ? 0.365 16.612 -9.392 1.00 80.31 360 SER A CA 1
ATOM 2776 C C . SER A 1 360 ? -0.104 18.058 -9.583 1.00 80.31 360 SER A C 1
ATOM 2778 O O . SER A 1 360 ? -0.940 18.524 -8.813 1.00 80.31 360 SER A O 1
ATOM 2780 N N . SER A 1 361 ? 0.401 18.756 -10.607 1.00 81.00 361 SER A N 1
ATOM 2781 C CA . SER A 1 361 ? -0.035 20.109 -10.973 1.00 81.00 361 SER A CA 1
ATOM 2782 C C . SER A 1 361 ? -1.274 20.154 -11.878 1.00 81.00 361 SER A C 1
ATOM 2784 O O . SER A 1 361 ? -1.777 21.244 -12.157 1.00 81.00 361 SER A O 1
ATOM 2786 N N . LEU A 1 362 ? -1.764 19.002 -12.352 1.00 79.56 362 LEU A N 1
ATOM 2787 C CA . LEU A 1 362 ? -2.971 18.934 -13.173 1.00 79.56 362 LEU A CA 1
ATOM 2788 C C . LEU A 1 362 ? -4.222 19.306 -12.362 1.00 79.56 362 LEU A C 1
ATOM 2790 O O . LEU A 1 362 ? -4.254 19.110 -11.143 1.00 79.56 362 LEU A O 1
ATOM 2794 N N . PRO A 1 363 ? -5.260 19.857 -13.023 1.00 72.31 363 PRO A N 1
ATOM 2795 C CA . PRO A 1 363 ? -6.486 20.247 -12.344 1.00 72.31 363 PRO A CA 1
ATOM 2796 C C . PRO A 1 363 ? -7.137 19.042 -11.666 1.00 72.31 363 PRO A C 1
ATOM 2798 O O . PRO A 1 363 ? -7.226 17.952 -12.233 1.00 72.31 363 PRO A O 1
ATOM 2801 N N . THR A 1 364 ? -7.607 19.264 -10.444 1.00 75.31 364 THR A N 1
ATOM 2802 C CA . THR A 1 364 ? -8.373 18.273 -9.696 1.00 75.31 364 THR A CA 1
ATOM 2803 C C . THR A 1 364 ? -9.764 18.106 -10.305 1.00 75.31 364 THR A C 1
ATOM 2805 O O . THR A 1 364 ? -10.281 19.012 -10.965 1.00 75.31 364 THR A O 1
ATOM 2808 N N . GLN A 1 365 ? -10.370 16.932 -10.133 1.00 73.38 365 GLN A N 1
ATOM 2809 C CA . GLN A 1 365 ? -11.593 16.585 -10.857 1.00 73.38 365 GLN A CA 1
ATOM 2810 C C . GLN A 1 365 ? -12.848 17.094 -10.146 1.00 73.38 365 GLN A C 1
ATOM 2812 O O . GLN A 1 365 ? -13.809 17.491 -10.806 1.00 73.38 365 GLN A O 1
ATOM 2817 N N . PHE A 1 366 ? -12.851 17.081 -8.812 1.00 74.19 366 PHE A N 1
ATOM 2818 C CA . PHE A 1 366 ? -14.053 17.338 -8.018 1.00 74.19 366 PHE A CA 1
ATOM 2819 C C . PHE A 1 366 ? -14.025 18.676 -7.271 1.00 74.19 366 PHE A C 1
ATOM 2821 O O . PHE A 1 366 ? -15.011 19.035 -6.628 1.00 74.19 366 PHE A O 1
ATOM 2828 N N . GLY A 1 367 ? -12.931 19.437 -7.375 1.00 65.69 367 GLY A N 1
ATOM 2829 C CA . GLY A 1 367 ? -12.787 20.749 -6.741 1.00 65.69 367 GLY A CA 1
ATOM 2830 C C . GLY A 1 367 ? -12.853 20.692 -5.212 1.00 65.69 367 GLY A C 1
ATOM 2831 O O . GLY A 1 367 ? -13.224 21.681 -4.578 1.00 65.69 367 GLY A O 1
ATOM 2832 N N . ILE A 1 368 ? -12.532 19.541 -4.613 1.00 73.00 368 ILE A N 1
ATOM 2833 C CA . ILE A 1 368 ? -12.568 19.357 -3.161 1.00 73.00 368 ILE A CA 1
ATOM 2834 C C . ILE A 1 368 ? -11.353 20.071 -2.550 1.00 73.00 368 ILE A C 1
ATOM 2836 O O . ILE A 1 368 ? -10.239 20.019 -3.074 1.00 73.00 368 ILE A O 1
ATOM 2840 N N . GLN A 1 369 ? -11.548 20.767 -1.427 1.00 65.06 369 GLN A N 1
ATOM 2841 C CA . GLN A 1 369 ? -10.457 21.469 -0.752 1.00 65.06 369 GLN A CA 1
ATOM 2842 C C . GLN A 1 369 ? -9.385 20.468 -0.287 1.00 65.06 369 GLN A C 1
ATOM 2844 O O . GLN A 1 369 ? -9.663 19.598 0.534 1.00 65.06 369 GLN A O 1
ATOM 2849 N N . GLY A 1 370 ? -8.159 20.606 -0.802 1.00 67.50 370 GLY A N 1
ATOM 2850 C CA . GLY A 1 370 ? -7.051 19.688 -0.508 1.00 67.50 370 GLY A CA 1
ATOM 2851 C C . GLY A 1 370 ? -7.032 18.413 -1.360 1.00 67.50 370 GLY A C 1
ATOM 2852 O O . GLY A 1 370 ? -6.225 17.529 -1.084 1.00 67.50 370 GLY A O 1
ATOM 2853 N N . GLU A 1 371 ? -7.889 18.317 -2.382 1.00 72.06 371 GLU A N 1
ATOM 2854 C CA . GLU A 1 371 ? -7.849 17.236 -3.367 1.00 72.06 371 GLU A CA 1
ATOM 2855 C C . GLU A 1 371 ? -6.494 17.201 -4.071 1.00 72.06 371 GLU A C 1
ATOM 2857 O O . GLU A 1 371 ? -5.961 18.232 -4.486 1.00 72.06 371 GLU A O 1
ATOM 2862 N N . THR A 1 372 ? -5.953 15.998 -4.233 1.00 76.62 372 THR A N 1
ATOM 2863 C CA . THR A 1 372 ? -4.797 15.776 -5.099 1.00 76.62 372 THR A CA 1
ATOM 2864 C C . THR A 1 372 ? -5.247 15.037 -6.348 1.00 76.62 372 THR A C 1
ATOM 2866 O O . THR A 1 372 ? -6.131 14.183 -6.281 1.00 76.62 372 THR A O 1
ATOM 2869 N N . PHE A 1 373 ? -4.608 15.326 -7.483 1.00 78.62 373 PHE A N 1
ATOM 2870 C CA . PHE A 1 373 ? -4.852 14.628 -8.750 1.00 78.62 373 PHE A CA 1
ATOM 2871 C C . PHE A 1 373 ? -4.805 13.095 -8.599 1.00 78.62 373 PHE A C 1
ATOM 2873 O O . PHE A 1 373 ? -5.597 12.365 -9.188 1.00 78.62 373 PHE A O 1
ATOM 2880 N N . TYR A 1 374 ? -3.915 12.599 -7.739 1.00 80.31 374 TYR A N 1
ATOM 2881 C CA . TYR A 1 374 ? -3.745 11.171 -7.506 1.00 80.31 374 TYR A CA 1
ATOM 2882 C C . TYR A 1 374 ? -4.928 10.513 -6.788 1.00 80.31 374 TYR A C 1
ATOM 2884 O O . TYR A 1 374 ? -5.169 9.328 -6.999 1.00 80.31 374 TYR A O 1
ATOM 2892 N N . TRP A 1 375 ? -5.708 11.230 -5.977 1.00 82.06 375 TRP A N 1
ATOM 2893 C CA . TRP A 1 375 ? -6.854 10.610 -5.298 1.00 82.06 375 TRP A CA 1
ATOM 2894 C C . TRP A 1 375 ? -7.865 10.031 -6.286 1.00 82.06 375 TRP A C 1
ATOM 2896 O O . TRP A 1 375 ? -8.433 8.972 -6.031 1.00 82.06 375 TRP A O 1
ATOM 2906 N N . THR A 1 376 ? -8.048 10.693 -7.426 1.00 79.44 376 THR A N 1
ATOM 2907 C CA . THR A 1 376 ? -8.998 10.281 -8.459 1.00 79.44 376 THR A CA 1
ATOM 2908 C C . THR A 1 376 ? -8.324 9.431 -9.527 1.00 79.44 376 THR A C 1
ATOM 2910 O O . THR A 1 376 ? -8.847 8.381 -9.892 1.00 79.44 376 THR A O 1
ATOM 2913 N N . ALA A 1 377 ? -7.127 9.817 -9.972 1.00 82.56 377 ALA A N 1
ATOM 2914 C CA . ALA A 1 377 ? -6.426 9.142 -11.059 1.00 82.56 377 ALA A CA 1
ATOM 2915 C C . ALA A 1 377 ? -5.979 7.708 -10.707 1.00 82.56 377 ALA A C 1
ATOM 2917 O O . ALA A 1 377 ? -5.947 6.832 -11.570 1.00 82.56 377 ALA A O 1
ATOM 2918 N N . ILE A 1 378 ? -5.660 7.438 -9.435 1.00 87.50 378 ILE A N 1
ATOM 2919 C CA . ILE A 1 378 ? -5.134 6.137 -8.976 1.00 87.50 378 ILE A CA 1
ATOM 2920 C C . ILE A 1 378 ? -5.902 5.569 -7.775 1.00 87.50 378 ILE A C 1
ATOM 2922 O O . ILE A 1 378 ? -5.359 4.793 -6.988 1.00 87.50 378 ILE A O 1
ATOM 2926 N N . TYR A 1 379 ? -7.190 5.905 -7.648 1.00 89.69 379 TYR A N 1
ATOM 2927 C CA . TYR A 1 379 ? -8.042 5.472 -6.528 1.00 89.69 379 TYR A CA 1
ATOM 2928 C C . TYR A 1 379 ? -7.991 3.952 -6.275 1.00 89.69 379 TYR A C 1
ATOM 2930 O O . TYR A 1 379 ? -7.992 3.496 -5.136 1.00 89.69 379 TYR A O 1
ATOM 2938 N N . HIS A 1 380 ? -7.902 3.155 -7.341 1.00 91.25 380 HIS A N 1
ATOM 2939 C CA . HIS A 1 380 ? -7.860 1.696 -7.290 1.00 91.25 380 HIS A CA 1
ATOM 2940 C C . HIS A 1 380 ? -6.565 1.145 -6.671 1.00 91.25 380 HIS A C 1
ATOM 2942 O O . HIS A 1 380 ? -6.582 0.044 -6.120 1.00 91.25 380 HIS A O 1
ATOM 2948 N N . VAL A 1 381 ? -5.455 1.885 -6.753 1.00 92.62 381 VAL A N 1
ATOM 2949 C CA . VAL A 1 381 ? -4.209 1.568 -6.040 1.00 92.62 381 VAL A CA 1
ATOM 2950 C C . VAL A 1 381 ? -4.333 2.019 -4.588 1.00 92.62 381 VAL A C 1
ATOM 2952 O O . VAL A 1 381 ? -4.054 1.236 -3.683 1.00 92.62 381 VAL A O 1
ATOM 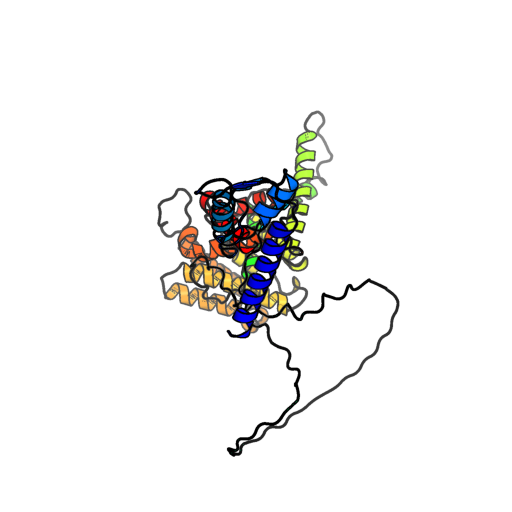2955 N N . ASN A 1 382 ? -4.840 3.235 -4.355 1.00 93.81 382 ASN A N 1
ATOM 2956 C CA . ASN A 1 382 ? -4.993 3.789 -3.008 1.00 93.81 382 ASN A CA 1
ATOM 2957 C C . ASN A 1 382 ? -5.882 2.913 -2.115 1.00 93.81 382 ASN A C 1
ATOM 2959 O O . ASN A 1 382 ? -5.521 2.634 -0.973 1.00 93.81 382 ASN A O 1
ATOM 2963 N N . ILE A 1 383 ? -7.013 2.430 -2.644 1.00 94.56 383 ILE A N 1
ATOM 2964 C CA . ILE A 1 383 ? -7.916 1.529 -1.919 1.00 94.56 383 ILE A CA 1
ATOM 2965 C C . ILE A 1 383 ? -7.211 0.214 -1.579 1.00 94.56 383 ILE A C 1
ATOM 2967 O O . ILE A 1 383 ? -7.296 -0.230 -0.440 1.00 94.56 383 ILE A O 1
ATOM 2971 N N . ARG A 1 384 ? -6.471 -0.386 -2.521 1.00 94.69 384 ARG A N 1
ATOM 2972 C CA . ARG A 1 384 ? -5.747 -1.643 -2.274 1.00 94.69 384 ARG A CA 1
ATOM 2973 C C . ARG A 1 384 ? -4.676 -1.494 -1.198 1.00 94.69 384 ARG A C 1
ATOM 2975 O O . ARG A 1 384 ? -4.571 -2.353 -0.331 1.00 94.69 384 ARG A O 1
ATOM 2982 N N . LEU A 1 385 ? -3.922 -0.396 -1.213 1.00 96.38 385 LEU A N 1
ATOM 2983 C CA . LEU A 1 385 ? -2.941 -0.103 -0.165 1.00 96.38 385 LEU A CA 1
ATOM 2984 C C . LEU A 1 385 ? -3.619 0.106 1.190 1.00 96.38 385 LEU A C 1
ATOM 2986 O O . LEU A 1 385 ? -3.160 -0.437 2.190 1.00 96.38 385 LEU A O 1
ATOM 2990 N N . TYR A 1 386 ? -4.740 0.833 1.225 1.00 97.31 386 TYR A N 1
ATOM 2991 C CA . TYR A 1 386 ? -5.497 1.022 2.459 1.00 97.31 386 TYR A CA 1
ATOM 2992 C C . TYR A 1 386 ? -6.048 -0.295 3.011 1.00 97.31 386 TYR A C 1
ATOM 2994 O O . TYR A 1 386 ? -5.963 -0.539 4.209 1.00 97.31 386 TYR A O 1
ATOM 3002 N N . GLN A 1 387 ? -6.547 -1.183 2.147 1.00 95.50 387 GLN A N 1
ATOM 3003 C CA . GLN A 1 387 ? -6.954 -2.526 2.558 1.00 95.50 387 GLN A CA 1
ATOM 3004 C C . GLN A 1 387 ? -5.790 -3.285 3.197 1.00 95.50 387 GLN A C 1
ATOM 3006 O O . GLN A 1 387 ? -5.976 -3.887 4.248 1.00 95.50 387 GLN A O 1
ATOM 3011 N N . LYS A 1 388 ? -4.580 -3.216 2.624 1.00 96.19 388 LYS A N 1
ATOM 3012 C CA . LYS A 1 388 ? -3.396 -3.859 3.217 1.00 96.19 388 LYS A CA 1
ATOM 3013 C C . LYS A 1 388 ? -3.027 -3.296 4.585 1.00 96.19 388 LYS A C 1
ATOM 3015 O O . LYS A 1 388 ? -2.618 -4.067 5.444 1.00 96.19 388 LYS A O 1
ATOM 3020 N N . LEU A 1 389 ? -3.212 -1.993 4.803 1.00 97.44 389 LEU A N 1
ATOM 3021 C CA . LEU A 1 389 ? -3.058 -1.392 6.130 1.00 97.44 389 LEU A CA 1
ATOM 3022 C C . LEU A 1 389 ? -4.077 -1.960 7.122 1.00 97.44 389 LEU A C 1
ATOM 3024 O O . LEU A 1 389 ? -3.700 -2.320 8.230 1.00 97.44 389 LEU A O 1
ATOM 3028 N N . LEU A 1 390 ? -5.346 -2.070 6.720 1.00 96.25 390 LEU A N 1
ATOM 3029 C CA . LEU A 1 390 ? -6.407 -2.615 7.571 1.00 96.25 390 LEU A CA 1
ATOM 3030 C C . LEU A 1 390 ? -6.196 -4.097 7.897 1.00 96.25 390 LEU A C 1
ATOM 3032 O O . LEU A 1 390 ? -6.452 -4.498 9.025 1.00 96.25 390 LEU A O 1
ATOM 3036 N N . PHE A 1 391 ? -5.680 -4.896 6.959 1.00 93.44 391 PHE A N 1
ATOM 3037 C CA . PHE A 1 391 ? -5.289 -6.282 7.243 1.00 93.44 391 PHE A CA 1
ATOM 3038 C C . PHE A 1 391 ? -4.184 -6.377 8.304 1.00 93.44 391 PHE A C 1
ATOM 3040 O O . PHE A 1 391 ? -4.138 -7.354 9.038 1.00 93.44 391 PHE A O 1
ATOM 3047 N N . GLY A 1 392 ? -3.348 -5.344 8.456 1.00 92.12 392 GLY A N 1
ATOM 3048 C CA . GLY A 1 392 ? -2.355 -5.265 9.533 1.00 92.12 392 GLY A CA 1
ATOM 3049 C C . GLY A 1 392 ? -2.937 -5.103 10.946 1.00 92.12 392 GLY A C 1
ATOM 3050 O O . GLY A 1 392 ? -2.162 -5.043 11.897 1.00 92.12 392 GLY A O 1
ATOM 3051 N N . LEU A 1 393 ? -4.266 -5.000 11.093 1.00 93.81 393 LEU A N 1
ATOM 3052 C CA . LEU A 1 393 ? -4.967 -4.990 12.385 1.00 93.81 393 LEU A CA 1
ATOM 3053 C C . LEU A 1 393 ? -5.302 -6.397 12.902 1.00 93.81 393 LEU A C 1
ATOM 3055 O O . LEU A 1 393 ? -5.647 -6.540 14.074 1.00 93.81 393 LEU A O 1
ATOM 3059 N N . PHE A 1 394 ? -5.235 -7.409 12.039 1.00 92.31 394 PHE A N 1
ATOM 3060 C CA . PHE A 1 394 ? -5.539 -8.795 12.386 1.00 92.31 394 PHE A CA 1
ATOM 3061 C C . PHE A 1 394 ? -4.266 -9.526 12.792 1.00 92.31 394 PHE A C 1
ATOM 3063 O O . PHE A 1 394 ? -3.172 -9.175 12.339 1.00 92.31 394 PHE A O 1
ATOM 3070 N N . ASP A 1 395 ? -4.412 -10.524 13.656 1.00 89.19 395 ASP A N 1
ATOM 3071 C CA . ASP A 1 395 ? -3.312 -11.389 14.040 1.00 89.19 395 ASP A CA 1
ATOM 3072 C C . ASP A 1 395 ? -2.947 -12.304 12.866 1.00 89.19 395 ASP A C 1
ATOM 3074 O O . ASP A 1 395 ? -3.753 -13.063 12.339 1.00 89.19 395 ASP A O 1
ATOM 3078 N N . VAL A 1 396 ? -1.690 -12.247 12.451 1.00 88.19 396 VAL A N 1
ATOM 3079 C CA . VAL A 1 396 ? -1.128 -13.087 11.398 1.00 88.19 396 VAL A CA 1
ATOM 3080 C C . VAL A 1 396 ? -1.135 -14.580 11.753 1.00 88.19 396 VAL A C 1
ATOM 3082 O O . VAL A 1 396 ? -0.992 -15.424 10.869 1.00 88.19 396 VAL A O 1
ATOM 3085 N N . LEU A 1 397 ? -1.245 -14.919 13.039 1.00 86.31 397 LEU A N 1
ATOM 3086 C CA . LEU A 1 397 ? -1.352 -16.293 13.527 1.00 86.31 397 LEU A CA 1
ATOM 3087 C C . LEU A 1 397 ? -2.806 -16.754 13.693 1.00 86.31 397 LEU A C 1
ATOM 3089 O O . LEU A 1 397 ? -3.041 -17.963 13.695 1.00 86.31 397 LEU A O 1
ATOM 3093 N N . ASP A 1 398 ? -3.745 -15.816 13.828 1.00 85.31 398 ASP A N 1
ATOM 3094 C CA . ASP A 1 398 ? -5.180 -16.057 13.991 1.00 85.31 398 ASP A CA 1
ATOM 3095 C C . ASP A 1 398 ? -5.965 -14.991 13.205 1.00 85.31 398 ASP A C 1
ATOM 3097 O O . ASP A 1 398 ? -6.303 -13.927 13.726 1.00 85.31 398 ASP A O 1
ATOM 3101 N N . GLU A 1 399 ? -6.186 -15.262 11.912 1.00 75.25 399 GLU A N 1
ATOM 3102 C CA . GLU A 1 399 ? -6.644 -14.276 10.914 1.00 75.25 399 GLU A CA 1
ATOM 3103 C C . GLU A 1 399 ? -8.012 -13.639 11.246 1.00 75.25 399 GLU A C 1
ATOM 3105 O O . GLU A 1 399 ? -8.316 -12.548 10.751 1.00 75.25 399 GLU A O 1
ATOM 3110 N N . ASP A 1 400 ? -8.791 -14.271 12.130 1.00 80.81 400 ASP A N 1
ATOM 3111 C CA . ASP A 1 400 ? -10.127 -13.841 12.559 1.00 80.81 400 ASP A CA 1
ATOM 3112 C C . ASP A 1 400 ? -10.079 -12.915 13.792 1.00 80.81 400 ASP A C 1
ATOM 3114 O O . ASP A 1 400 ? -11.085 -12.297 14.166 1.00 80.81 400 ASP A O 1
ATOM 3118 N N . GLN A 1 401 ? -8.920 -12.811 14.452 1.00 88.50 401 GLN A N 1
ATOM 3119 C CA . GLN A 1 401 ? -8.740 -12.060 15.688 1.00 88.50 401 GLN A CA 1
ATOM 3120 C C . GLN A 1 401 ? -8.014 -10.732 15.439 1.00 88.50 401 GLN A C 1
ATOM 3122 O O . GLN A 1 401 ? -6.986 -10.661 14.773 1.00 88.50 401 GLN A O 1
ATOM 3127 N N . LEU A 1 402 ? -8.533 -9.649 16.023 1.00 91.62 402 LEU A N 1
ATOM 3128 C CA . LEU A 1 402 ? -7.828 -8.368 16.074 1.00 91.62 402 LEU A CA 1
ATOM 3129 C C . LEU A 1 402 ? -6.716 -8.403 17.128 1.00 91.62 402 LEU A C 1
ATOM 3131 O O . LEU A 1 402 ? -6.896 -8.966 18.211 1.00 91.62 402 LEU A O 1
ATOM 3135 N N . ILE A 1 403 ? -5.601 -7.735 16.838 1.00 92.56 403 ILE A N 1
ATOM 3136 C CA . ILE A 1 403 ? -4.523 -7.532 17.814 1.00 92.56 403 ILE A CA 1
ATOM 3137 C C . ILE A 1 403 ? -4.998 -6.687 19.003 1.00 92.56 403 ILE A C 1
ATOM 3139 O O . ILE A 1 403 ? -5.906 -5.862 18.874 1.00 92.56 403 ILE A O 1
ATOM 3143 N N . GLU A 1 404 ? -4.352 -6.850 20.160 1.00 91.69 404 GLU A N 1
ATOM 3144 C CA . GLU A 1 404 ? -4.712 -6.110 21.377 1.00 91.69 404 GLU A CA 1
ATOM 3145 C C . GLU A 1 404 ? -4.617 -4.587 21.181 1.00 91.69 404 GLU A C 1
ATOM 3147 O O . GLU A 1 404 ? -5.447 -3.844 21.702 1.00 91.69 404 GLU A O 1
ATOM 3152 N N . GLU A 1 405 ? -3.656 -4.120 20.379 1.00 92.94 405 GLU A N 1
ATOM 3153 C CA . GLU A 1 405 ? -3.418 -2.701 20.096 1.00 92.94 405 GLU A CA 1
ATOM 3154 C C . GLU A 1 405 ? -4.126 -2.177 18.831 1.00 92.94 405 GLU A C 1
ATOM 3156 O O . GLU A 1 405 ? -3.690 -1.189 18.225 1.00 92.94 405 GLU A O 1
ATOM 3161 N N . ALA A 1 406 ? -5.196 -2.841 18.376 1.00 93.06 406 ALA A N 1
ATOM 3162 C CA . ALA A 1 406 ? -5.853 -2.516 17.107 1.00 93.06 406 ALA A CA 1
ATOM 3163 C C . ALA A 1 406 ? -6.336 -1.055 17.047 1.00 93.06 406 ALA A C 1
ATOM 3165 O O . ALA A 1 406 ? -6.186 -0.397 16.015 1.00 93.06 406 ALA A O 1
ATOM 3166 N N . ASP A 1 407 ? -6.849 -0.508 18.153 1.00 92.69 407 ASP A N 1
ATOM 3167 C CA . ASP A 1 407 ? -7.307 0.883 18.222 1.00 92.69 407 ASP A CA 1
ATOM 3168 C C . ASP A 1 407 ? -6.154 1.883 18.045 1.00 92.69 407 ASP A C 1
ATOM 3170 O O . ASP A 1 407 ? -6.292 2.894 17.344 1.00 92.69 407 ASP A O 1
ATOM 3174 N N . GLU A 1 408 ? -4.992 1.625 18.650 1.00 93.44 408 GLU A N 1
ATOM 3175 C CA . GLU A 1 408 ? -3.810 2.470 18.495 1.00 93.44 408 GLU A CA 1
ATOM 3176 C C . GLU A 1 408 ? -3.181 2.343 17.108 1.00 93.44 408 GLU A C 1
ATOM 3178 O O . GLU A 1 408 ? -2.787 3.355 16.518 1.00 93.44 408 GLU A O 1
ATOM 3183 N N . VAL A 1 409 ? -3.116 1.129 16.555 1.00 93.69 409 VAL A N 1
ATOM 3184 C CA . VAL A 1 409 ? -2.643 0.914 15.183 1.00 93.69 409 VAL A CA 1
ATOM 3185 C C . VAL A 1 409 ? -3.568 1.610 14.191 1.00 93.69 409 VAL A C 1
ATOM 3187 O O . VAL A 1 409 ? -3.093 2.284 13.273 1.00 93.69 409 VAL A O 1
ATOM 3190 N N . LEU A 1 410 ? -4.883 1.569 14.410 1.00 95.19 410 LEU A N 1
ATOM 3191 C CA . LEU A 1 410 ? -5.837 2.281 13.570 1.00 95.19 410 LEU A CA 1
ATOM 3192 C C . LEU A 1 410 ? -5.608 3.802 13.603 1.00 95.19 410 LEU A C 1
ATOM 3194 O O . LEU A 1 410 ? -5.720 4.468 12.570 1.00 95.19 410 LEU A O 1
ATOM 3198 N N . GLN A 1 411 ? -5.214 4.374 14.747 1.00 93.00 411 GLN A N 1
ATOM 3199 C CA . GLN A 1 411 ? -4.811 5.786 14.819 1.00 93.00 411 GLN A CA 1
ATOM 3200 C C . GLN A 1 411 ? -3.558 6.089 13.986 1.00 93.00 411 GLN A C 1
ATOM 3202 O O . GLN A 1 411 ? -3.469 7.176 13.409 1.00 93.00 411 GLN A O 1
ATOM 3207 N N . LEU A 1 412 ? -2.606 5.155 13.885 1.00 92.88 412 LEU A N 1
ATOM 3208 C CA . LEU A 1 412 ? -1.447 5.298 12.996 1.00 92.88 412 LEU A CA 1
ATOM 3209 C C . LEU A 1 412 ? -1.866 5.211 11.526 1.00 92.88 412 LEU A C 1
ATOM 3211 O O . LEU A 1 412 ? -1.464 6.057 10.728 1.00 92.88 412 LEU A O 1
ATOM 3215 N N . ILE A 1 413 ? -2.736 4.261 11.174 1.00 95.38 413 ILE A N 1
ATOM 3216 C CA . ILE A 1 413 ? -3.273 4.105 9.814 1.00 95.38 413 ILE A CA 1
ATOM 3217 C C . ILE A 1 413 ? -3.979 5.386 9.351 1.00 95.38 413 ILE A C 1
ATOM 3219 O O . ILE A 1 413 ? -3.812 5.795 8.200 1.00 95.38 413 ILE A O 1
ATOM 3223 N N . LYS A 1 414 ? -4.687 6.090 10.245 1.00 94.62 414 LYS A N 1
ATOM 3224 C CA . LYS A 1 414 ? -5.330 7.384 9.944 1.00 94.62 414 LYS A CA 1
ATOM 3225 C C . LYS A 1 414 ? -4.356 8.469 9.466 1.00 94.62 414 LYS A C 1
ATOM 3227 O O . LYS A 1 414 ? -4.771 9.375 8.746 1.00 94.62 414 LYS A O 1
ATOM 3232 N N . LEU A 1 415 ? -3.058 8.368 9.771 1.00 92.50 415 LEU A N 1
ATOM 3233 C CA . LEU A 1 415 ? -2.039 9.288 9.240 1.00 92.50 415 LEU A CA 1
ATOM 3234 C C . LEU A 1 415 ? -1.863 9.168 7.716 1.00 92.50 415 LEU A C 1
ATOM 3236 O O . LEU A 1 415 ? -1.352 10.092 7.086 1.00 92.50 415 LEU A O 1
ATOM 3240 N N . THR A 1 416 ? -2.291 8.055 7.115 1.00 93.94 416 THR A N 1
ATOM 3241 C CA . THR A 1 416 ? -2.209 7.818 5.664 1.00 93.94 416 THR A CA 1
ATOM 3242 C C . THR A 1 416 ? -3.387 8.411 4.887 1.00 93.94 416 THR A C 1
ATOM 3244 O O . THR A 1 416 ? -3.317 8.520 3.662 1.00 93.94 416 THR A O 1
ATOM 3247 N N . TRP A 1 417 ? -4.457 8.842 5.569 1.00 92.88 417 TRP A N 1
ATOM 3248 C CA . TRP A 1 417 ? -5.703 9.280 4.928 1.00 92.88 417 TRP A CA 1
ATOM 3249 C C . TRP A 1 417 ? -5.505 10.440 3.957 1.00 92.88 417 TRP A C 1
ATOM 3251 O O . TRP A 1 417 ? -6.038 10.408 2.851 1.00 92.88 417 TRP A O 1
ATOM 3261 N N . SER A 1 418 ? -4.698 11.435 4.329 1.00 88.06 418 SER A N 1
ATOM 3262 C CA . SER A 1 418 ? -4.404 12.582 3.464 1.00 88.06 418 SER A CA 1
ATOM 3263 C C . SER A 1 418 ? -3.560 12.204 2.245 1.00 88.06 418 SER A C 1
ATOM 3265 O O . SER A 1 418 ? -3.665 12.843 1.200 1.00 88.06 418 SER A O 1
ATOM 3267 N N . THR A 1 419 ? -2.734 11.163 2.332 1.00 89.31 419 THR A N 1
ATOM 3268 C CA . THR A 1 419 ? -1.964 10.677 1.182 1.00 89.31 419 THR A CA 1
ATOM 3269 C C . THR A 1 419 ? -2.842 9.852 0.242 1.00 89.31 419 THR A C 1
ATOM 3271 O O . THR A 1 419 ? -2.771 10.033 -0.971 1.00 89.31 419 THR A O 1
ATOM 3274 N N . LEU A 1 420 ? -3.710 8.997 0.786 1.00 92.06 420 LEU A N 1
ATOM 3275 C CA . LEU A 1 420 ? -4.545 8.073 0.009 1.00 92.06 420 LEU A CA 1
ATOM 3276 C C . LEU A 1 420 ? -5.885 8.664 -0.454 1.00 92.06 420 LEU A C 1
ATOM 3278 O O . LEU A 1 420 ? -6.534 8.083 -1.323 1.00 92.06 420 LEU A O 1
ATOM 3282 N N . GLY A 1 421 ? -6.310 9.795 0.111 1.00 89.31 421 GLY A N 1
ATOM 3283 C CA . GLY A 1 421 ? -7.630 10.376 -0.145 1.00 89.31 421 GLY A CA 1
ATOM 3284 C C . GLY A 1 421 ? -8.759 9.612 0.542 1.00 89.31 421 GLY A C 1
ATOM 3285 O O . GLY A 1 421 ? -9.867 9.536 0.016 1.00 89.31 421 GLY A O 1
ATOM 3286 N N . VAL A 1 422 ? -8.481 9.012 1.702 1.00 92.31 422 VAL A N 1
ATOM 3287 C CA . VAL A 1 422 ? -9.468 8.242 2.467 1.00 92.31 422 VAL A CA 1
ATOM 3288 C C . VAL A 1 422 ? -10.260 9.183 3.366 1.00 92.31 422 VAL A C 1
ATOM 3290 O O . VAL A 1 422 ? -9.701 9.938 4.159 1.00 92.31 422 VAL A O 1
ATOM 3293 N N . THR A 1 423 ? -11.582 9.121 3.244 1.00 92.12 423 THR A N 1
ATOM 3294 C CA . THR A 1 423 ? -12.515 9.798 4.152 1.00 92.12 423 THR A CA 1
ATOM 3295 C C . THR A 1 423 ? -13.012 8.829 5.218 1.00 92.12 423 THR A C 1
ATOM 3297 O O . THR A 1 423 ? -12.935 7.617 5.038 1.00 92.12 423 THR A O 1
ATOM 3300 N N . GLU A 1 424 ? -13.594 9.347 6.298 1.00 93.38 424 GLU A N 1
ATOM 3301 C CA . GLU A 1 424 ? -14.199 8.522 7.352 1.00 93.38 424 GLU A CA 1
ATOM 3302 C C . GLU A 1 424 ? -15.234 7.534 6.792 1.00 93.38 424 GLU A C 1
ATOM 3304 O O . GLU A 1 424 ? -15.124 6.337 7.017 1.00 93.38 424 GLU A O 1
ATOM 3309 N N . LYS A 1 425 ? -16.136 7.994 5.914 1.00 93.75 425 LYS A N 1
ATOM 3310 C CA . LYS A 1 425 ? -17.124 7.120 5.255 1.00 93.75 425 LYS A CA 1
ATOM 3311 C C . LYS A 1 425 ? -16.483 6.008 4.420 1.00 93.75 425 LYS A C 1
ATOM 3313 O O . LYS A 1 425 ? -17.000 4.896 4.371 1.00 93.75 425 LYS A O 1
ATOM 3318 N N . MET A 1 426 ? -15.384 6.313 3.725 1.00 93.69 426 MET A N 1
ATOM 3319 C CA . MET A 1 426 ? -14.642 5.304 2.964 1.00 93.69 426 MET A CA 1
ATOM 3320 C C . MET A 1 426 ? -13.949 4.321 3.899 1.00 93.69 426 MET A C 1
ATOM 3322 O O . MET A 1 426 ? -13.945 3.129 3.616 1.00 93.69 426 MET A O 1
ATOM 3326 N N . HIS A 1 427 ? -13.385 4.803 5.006 1.00 96.00 427 HIS A N 1
ATOM 3327 C CA . HIS A 1 427 ? -12.799 3.943 6.019 1.00 96.00 427 HIS A CA 1
ATOM 3328 C C . HIS A 1 427 ? -13.832 2.987 6.606 1.00 96.00 427 HIS A C 1
ATOM 3330 O O . HIS A 1 427 ? -13.550 1.796 6.616 1.00 96.00 427 HIS A O 1
ATOM 3336 N N . ASP A 1 428 ? -15.001 3.468 7.024 1.00 95.94 428 ASP A N 1
ATOM 3337 C CA . ASP A 1 428 ? -16.044 2.623 7.615 1.00 95.94 428 ASP A CA 1
ATOM 3338 C C . ASP A 1 428 ? -16.477 1.520 6.640 1.00 95.94 428 ASP A C 1
ATOM 3340 O O . ASP A 1 428 ? -16.576 0.350 7.010 1.00 95.94 428 ASP A O 1
ATOM 3344 N N . ALA A 1 429 ? -16.658 1.875 5.362 1.00 94.88 429 ALA A N 1
ATOM 3345 C CA . ALA A 1 429 ? -17.006 0.922 4.314 1.00 94.88 429 ALA A CA 1
ATOM 3346 C C . ALA A 1 429 ? -15.886 -0.099 4.050 1.00 94.88 429 ALA A C 1
ATOM 3348 O O . ALA A 1 429 ? -16.151 -1.296 3.970 1.00 94.88 429 ALA A O 1
ATOM 3349 N N . LEU A 1 430 ? -14.633 0.353 3.922 1.00 94.88 430 LEU A N 1
ATOM 3350 C CA . LEU A 1 430 ? -13.487 -0.524 3.659 1.00 94.88 430 LEU A CA 1
ATOM 3351 C C . LEU A 1 430 ? -13.134 -1.392 4.867 1.00 94.88 430 LEU A C 1
ATOM 3353 O O . LEU A 1 430 ? -12.720 -2.531 4.690 1.00 94.88 430 LEU A O 1
ATOM 3357 N N . TYR A 1 431 ? -13.314 -0.881 6.081 1.00 94.62 431 TYR A N 1
ATOM 3358 C CA . TYR A 1 431 ? -13.083 -1.627 7.308 1.00 94.62 431 TYR A CA 1
ATOM 3359 C C . TYR A 1 431 ? -14.159 -2.686 7.521 1.00 94.62 431 TYR A C 1
ATOM 3361 O O . TYR A 1 431 ? -13.820 -3.844 7.738 1.00 94.62 431 TYR A O 1
ATOM 3369 N N . GLY A 1 432 ? -15.437 -2.335 7.336 1.00 92.75 432 GLY A N 1
ATOM 3370 C CA . GLY A 1 432 ? -16.523 -3.316 7.313 1.00 92.75 432 GLY A CA 1
ATOM 3371 C C . GLY A 1 432 ? -16.327 -4.380 6.230 1.00 92.75 432 GLY A C 1
ATOM 3372 O O . GLY A 1 432 ? -16.577 -5.556 6.473 1.00 92.75 432 GLY A O 1
ATOM 3373 N N . TRP A 1 433 ? -15.815 -3.988 5.060 1.00 91.19 433 TRP A N 1
ATOM 3374 C CA . TRP A 1 433 ? -15.466 -4.924 3.994 1.00 91.19 433 TRP A CA 1
ATOM 3375 C C . TRP A 1 433 ? -14.336 -5.881 4.389 1.00 91.19 433 TRP A C 1
ATOM 3377 O O . TRP A 1 433 ? -14.468 -7.080 4.183 1.00 91.19 433 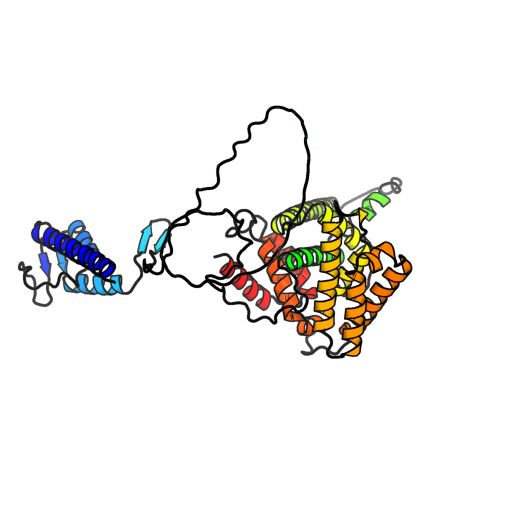TRP A O 1
ATOM 3387 N N . VAL A 1 434 ? -13.237 -5.380 4.960 1.00 90.81 434 VAL A N 1
ATOM 3388 C CA . VAL A 1 434 ? -12.119 -6.229 5.404 1.00 90.81 434 VAL A CA 1
ATOM 3389 C C . VAL A 1 434 ? -12.563 -7.174 6.521 1.00 90.81 434 VAL A C 1
ATOM 3391 O O . VAL A 1 434 ? -12.240 -8.353 6.459 1.00 90.81 434 VAL A O 1
ATOM 3394 N N . LEU A 1 435 ? -13.368 -6.703 7.480 1.00 89.62 435 LEU A N 1
ATOM 3395 C CA . LEU A 1 435 ? -13.965 -7.561 8.509 1.00 89.62 435 LEU A CA 1
ATOM 3396 C C . LEU A 1 435 ? -14.803 -8.683 7.887 1.00 89.62 435 LEU A C 1
ATOM 3398 O O . LEU A 1 435 ? -14.652 -9.830 8.276 1.00 89.62 435 LEU A O 1
ATOM 3402 N N . PHE A 1 436 ? -15.621 -8.366 6.880 1.00 87.06 436 PHE A N 1
ATOM 3403 C CA . PHE A 1 436 ? -16.403 -9.367 6.151 1.00 87.06 436 PHE A CA 1
ATOM 3404 C C . PHE A 1 436 ? -15.538 -10.377 5.381 1.00 87.06 436 PHE A C 1
ATOM 3406 O O . PHE A 1 436 ? -15.980 -11.491 5.145 1.00 87.06 436 PHE A O 1
ATOM 3413 N N . GLN A 1 437 ? -14.332 -10.001 4.948 1.00 83.44 437 GLN A N 1
ATOM 3414 C CA . GLN A 1 437 ? -13.419 -10.934 4.279 1.00 83.44 437 GLN A CA 1
ATOM 3415 C C . GLN A 1 437 ? -12.739 -11.904 5.248 1.00 83.44 437 GLN A C 1
ATOM 3417 O O . GLN A 1 437 ? -12.350 -12.981 4.806 1.00 83.44 437 GLN A O 1
ATOM 3422 N N . GLN A 1 438 ? -12.582 -11.508 6.514 1.00 78.94 438 GLN A N 1
ATOM 3423 C CA . GLN A 1 438 ? -11.967 -12.332 7.557 1.00 78.94 438 GLN A CA 1
ATOM 3424 C C . GLN A 1 438 ? -12.984 -13.219 8.290 1.00 78.94 438 GLN A C 1
ATOM 3426 O O . GLN A 1 438 ? -12.597 -14.216 8.874 1.00 78.94 438 GLN A O 1
ATOM 3431 N N . THR A 1 439 ? -14.277 -12.880 8.266 1.00 63.28 439 THR A N 1
ATOM 3432 C CA . THR A 1 439 ? -15.368 -13.723 8.802 1.00 63.28 439 THR A CA 1
ATOM 3433 C C . THR A 1 439 ? -15.899 -14.708 7.776 1.00 63.28 439 THR A C 1
ATOM 3435 O O . THR A 1 439 ? -16.251 -15.843 8.166 1.00 63.28 439 THR A O 1
#

Foldseek 3Di:
DVVVVVVVVVVLVVQLVLVVCLLPVCLAPWEAEPVGIDNDPPPDDSSQFAPVQQVVCSVVRRYDYRVVRNVVSVVPVVAFDWDDDPVDIDGDDPDDVVNDDDDPPDDDDDPPDDDDDDDDDDDDDDDDDDDDDDDDDDDDDDDDDDDDDDDPDDPDDDDPPDDPPPPFDDQPLPQDLLLLLLLLLLLLLLLCLQVVLALPPPVVVVVVVPDPDDDDDDDDPPVVVVSVVSNVVVVVLSVLLCVLSVPDPLSVVLSNVQSSVVSVVVPPDDDASLSSLLSSLLRDDCVSDPDNVVVLVSQLSSLSVLLRQLVLLDPDPVSNVLSVVLSVQSNDCCNNPPVDDSVVSNVSSVVSVVSVVVSQPDDDDPPDVLDTSSLPSNLSSLLSSLLSLLQSQAHPVQSLHGDPCSVVSVVSSVSSCSRSVDDPVNCVVSNVVSNVVSD